Protein 2P8J (pdb70)

B-factor: mean 49.76, std 8.23, range [14.88, 88.19]

Organism: Clostridium acetobutylicum (strain ATCC 824 / DSM 792 / JCM 1419 / IAM 19013 / LMG 5710 / NBRC 13948 / NRRL B-527 / VKM B-1787 / 2291 / W) (NCBI:txid272562)

InterPro domains:
  IPR013216 Methyltransferase type 11 [PF08241] (27-124)
  IPR029063 S-adenosyl-L-methionine-dependent methyltransferase superfamily [G3DSA:3.40.50.150] (1-208)
  IPR029063 S-adenosyl-L-methionine-dependent methyltransferase superfamily [SSF53335] (24-172)
  IPR050447 Erg6/SMT methyltransferase [PTHR44068] (23-136)

CATH classification: 3.40.50.150

Secondary structure (DSSP, 8-state):
-PPPS-THHHHHHHHHHHSSS-SEEEEES--SSS-THHHHHHTT-EEEEEE--HHHHHHHHHHHHHHT----EEE--TTS--S-TT--EEEE-S-TT--HHHHHHHHHHHHHHSPTT-EEEEEEEETTSTTTT-SEEEETTEEEE-----EEEEEE-HHHHHHTT---EEEEEEEEEEEEETTEEEEEEEEEEEEEPPP----/----S-THHHHHHHHHHHSSS-SEEEEET--SSS-THHHHHHTT-EEEEEE--HHHHHHHHHHHHHHT----EEE--TTS--S-TT--EEEE-S-TT--HHHHHHHHHHHHHHSPTT-EEEEEEEETTSTTTT-SEEEETTEEEEEETTEEEEEEEE-HHHHHHTT---EEEEEEEEEEEEETTEEEEEEEEEEEEEPPP---

Sequence (406 aa):
KTIIRQPQLYRFLKYCNESNLDKTVLDCGAGGDDLPPLSIFVVEDGYKTYGIEISDLQLKKAENFSRRENNFKLNISKGDIRKLPFKDESSFVYSYGTIFHRKNDVKEAIDEIKRVLKPGGLACINFLTTKDERYNKGEKIGEGEFLQLEGEKVIHSYVSLEEADKYFKDKVLFKEDRVVERINDGLKIKQGYVDYIAEKFSKSILKTIIRQPQLYRFLKYCNESNLDKTVLDCGAGGDDLPPLSIFVVEDGYKTYGIEISDLQLKKAENNFSRENNNFKLNISKGDIRKLPFKDESSFVYSYGTIIFHRKNDVKEAIDEIKRVLKPGGLACINFLTTKDERYNKGEKIGEGEFLQLERGEKVVIHSYVSLEEADKYFKDDKVLFKEDRVVERINDGLKIKQGYVDYIAEKFSKSI

Foldseek 3Di:
DDDDDDCVVVVVLVVQVPAPDAAEEEEEAAFAQGGPLVVSVVVPHHAAYEHADPVRNVNRVVNQVVVPHDRHYDYDHLLDDPAAFQLAEYEYEPHLQLDVVSSLSNLVSVLRNHHAFHKYKYKAWACFFPCQPPADDDDVQWHQDPVVHTTIGGYYHPVRVVVSQVQAWPDKDWDWDWDDDPRDTGITTMIMTMGGHHDDDDD/DDDADDCVVVVVVVVQVVQPDAAEEEEEAAFAQRGPLVVSVVVPHHAAYEHQDPVRNVNRVVNCVVVVHDRHYDYDHLLDDPAAFQLAEYEYEPHLQLDPVSSLSNLVSVLRNHHQFHKYKYKAFACQFPCQPPADDDDVQWHFDQDPNDTTIGGHDHPVGVVVSQVQFWPDKDWDWDWDQDPNRTGITTMIMTMGGHHDDDD

Nearest PDB structures (foldseek):
  2p8j-assembly1_A  TM=1.005E+00  e=6.682E-42  Clostridium acetobutylicum
  2p8j-assembly1_B  TM=9.956E-01  e=5.481E-40  Clostridium acetobutylicum
  3mer-assembly2_B  TM=7.954E-01  e=2.642E-08  Synechocystis sp. PCC 6803
  6uak-assembly1_A-2  TM=7.050E-01  e=2.489E-08  Lachnospiraceae bacterium C6A11
  5wp5-assembly2_B  TM=6.088E-01  e=1.456E-08  Arabidopsis thaliana

Structure (mmCIF, N/CA/C/O backbone):
data_2P8J
#
_entry.id   2P8J
#
_cell.length_a   83.860
_cell.length_b   83.860
_cell.length_c   159.200
_cell.angle_alpha   90.000
_cell.angle_beta   90.000
_cell.angle_gamma   120.000
#
_symmetry.space_group_name_H-M   'P 31 2 1'
#
loop_
_entity.id
_entity.type
_entity.pdbx_description
1 polymer 'S-adenosylmethionine-dependent methyltransferase'
2 non-polymer 'SULFATE ION'
3 non-polymer DI(HYDROXYETHYL)ETHER
4 non-polymer GLYCEROL
5 non-polymer 'TRIETHYLENE GLYCOL'
6 water water
#
loop_
_atom_site.group_PDB
_atom_site.id
_atom_site.type_symbol
_atom_site.label_atom_id
_atom_site.label_alt_id
_atom_site.label_comp_id
_atom_site.label_asym_id
_atom_site.label_entity_id
_atom_site.label_seq_id
_atom_site.pdbx_PDB_ins_code
_atom_site.Cartn_x
_atom_site.Cartn_y
_atom_site.Cartn_z
_atom_site.occupancy
_atom_site.B_iso_or_equiv
_atom_site.auth_seq_id
_atom_site.auth_comp_id
_atom_site.auth_asym_id
_atom_site.auth_atom_id
_atom_site.pdbx_PDB_model_num
ATOM 1 N N . LYS A 1 3 ? 17.611 75.082 17.736 1.00 75.79 2 LYS A N 1
ATOM 2 C CA . LYS A 1 3 ? 17.149 73.922 16.912 1.00 75.21 2 LYS A CA 1
ATOM 3 C C . LYS A 1 3 ? 15.841 73.329 17.476 1.00 72.96 2 LYS A C 1
ATOM 4 O O . LYS A 1 3 ? 15.853 72.658 18.513 1.00 75.79 2 LYS A O 1
ATOM 7 N N . THR A 1 4 ? 14.720 73.590 16.799 1.00 67.91 3 THR A N 1
ATOM 8 C CA . THR A 1 4 ? 13.433 73.029 17.200 1.00 62.92 3 THR A CA 1
ATOM 9 C C . THR A 1 4 ? 13.413 71.588 16.734 1.00 59.75 3 THR A C 1
ATOM 10 O O . THR A 1 4 ? 13.813 71.278 15.613 1.00 60.60 3 THR A O 1
ATOM 14 N N . ILE A 1 5 ? 12.955 70.694 17.588 1.00 53.94 4 ILE A N 1
ATOM 15 C CA . ILE A 1 5 ? 12.935 69.283 17.220 1.00 50.18 4 ILE A CA 1
ATOM 16 C C . ILE A 1 5 ? 11.761 69.101 16.273 1.00 47.22 4 ILE A C 1
ATOM 17 O O . ILE A 1 5 ? 10.667 69.625 16.534 1.00 46.88 4 ILE A O 1
ATOM 22 N N . ILE A 1 6 ? 11.965 68.359 15.185 1.00 47.64 5 ILE A N 1
ATOM 23 C CA . ILE A 1 6 ? 10.864 68.044 14.253 1.00 47.84 5 ILE A CA 1
ATOM 24 C C . ILE A 1 6 ? 9.744 67.131 14.826 1.00 45.98 5 ILE A C 1
ATOM 25 O O . ILE A 1 6 ? 9.947 66.415 15.786 1.00 45.30 5 ILE A O 1
ATOM 30 N N . ARG A 1 7 ? 8.554 67.213 14.247 1.00 45.20 6 ARG A N 1
ATOM 31 C CA . ARG A 1 7 ? 7.382 66.504 14.751 1.00 50.65 6 ARG A CA 1
ATOM 32 C C . ARG A 1 7 ? 7.406 65.001 14.530 1.00 54.98 6 ARG A C 1
ATOM 33 O O . ARG A 1 7 ? 6.784 64.271 15.319 1.00 58.01 6 ARG A O 1
ATOM 41 N N . GLN A 1 8 ? 8.094 64.547 13.472 1.00 51.38 7 GLN A N 1
ATOM 42 C CA . GLN A 1 8 ? 8.023 63.135 13.024 1.00 53.42 7 GLN A CA 1
ATOM 43 C C . GLN A 1 8 ? 9.282 62.391 13.381 1.00 52.37 7 GLN A C 1
ATOM 44 O O . GLN A 1 8 ? 10.206 62.351 12.598 1.00 53.38 7 GLN A O 1
ATOM 50 N N . PRO A 1 9 ? 9.337 61.798 14.577 1.00 51.10 8 PRO A N 1
ATOM 51 C CA . PRO A 1 9 ? 10.596 61.186 14.993 1.00 51.00 8 PRO A CA 1
ATOM 52 C C . PRO A 1 9 ? 11.115 60.045 14.107 1.00 49.65 8 PRO A C 1
ATOM 53 O O . PRO A 1 9 ? 12.329 59.776 14.084 1.00 48.24 8 PRO A O 1
ATOM 57 N N . GLN A 1 10 ? 10.231 59.363 13.387 1.00 48.02 9 GLN A N 1
ATOM 58 C CA . GLN A 1 10 ? 10.668 58.308 12.479 1.00 46.90 9 GLN A CA 1
ATOM 59 C C . GLN A 1 10 ? 11.652 58.797 11.408 1.00 46.97 9 GLN A C 1
ATOM 60 O O . GLN A 1 10 ? 12.436 58.018 10.880 1.00 47.67 9 GLN A O 1
ATOM 66 N N . LEU A 1 11 ? 11.616 60.087 11.083 1.00 44.78 10 LEU A N 1
ATOM 67 C CA . LEU A 1 11 ? 12.545 60.635 10.095 1.00 43.89 10 LEU A CA 1
ATOM 68 C C . LEU A 1 11 ? 13.974 60.723 10.631 1.00 44.05 10 LEU A C 1
ATOM 69 O O . LEU A 1 11 ? 14.909 60.719 9.844 1.00 41.72 10 LEU A O 1
ATOM 74 N N . TYR A 1 12 ? 14.146 60.782 11.956 1.00 42.11 11 TYR A N 1
ATOM 75 C CA . TYR A 1 12 ? 15.482 60.616 12.552 1.00 43.44 11 TYR A CA 1
ATOM 76 C C . TYR A 1 12 ? 16.000 59.193 12.327 1.00 44.59 11 TYR A C 1
ATOM 77 O O . TYR A 1 12 ? 17.194 59.006 12.131 1.00 47.18 11 TYR A O 1
ATOM 86 N N . ARG A 1 13 ? 15.119 58.194 12.398 1.00 46.63 12 ARG A N 1
ATOM 87 C CA . ARG A 1 13 ? 15.500 56.819 12.066 1.00 45.76 12 ARG A CA 1
ATOM 88 C C . ARG A 1 13 ? 15.881 56.717 10.590 1.00 44.24 12 ARG A C 1
ATOM 89 O O . ARG A 1 13 ? 16.907 56.098 10.253 1.00 44.66 12 ARG A O 1
ATOM 97 N N . PHE A 1 14 ? 15.059 57.305 9.710 1.00 44.25 13 PHE A N 1
ATOM 98 C CA . PHE A 1 14 ? 15.370 57.316 8.283 1.00 44.28 13 PHE A CA 1
ATOM 99 C C . PHE A 1 14 ? 16.732 57.990 8.017 1.00 45.21 13 PHE A C 1
ATOM 100 O O . PHE A 1 14 ? 17.539 57.472 7.252 1.00 44.45 13 PHE A O 1
ATOM 108 N N . LEU A 1 15 ? 16.973 59.138 8.644 1.00 44.11 14 LEU A N 1
ATOM 109 C CA . LEU A 1 15 ? 18.229 59.842 8.477 1.00 43.44 14 LEU A CA 1
ATOM 110 C C . LEU A 1 15 ? 19.406 58.944 8.835 1.00 44.31 14 LEU A C 1
ATOM 111 O O . LEU A 1 15 ? 20.422 58.936 8.131 1.00 43.10 14 LEU A O 1
ATOM 116 N N . LYS A 1 16 ? 19.283 58.196 9.927 1.00 43.52 15 LYS A N 1
ATOM 117 C CA . LYS A 1 16 ? 20.364 57.288 10.320 1.00 44.62 15 LYS A CA 1
ATOM 118 C C . LYS A 1 16 ? 20.601 56.190 9.281 1.00 44.49 15 LYS A C 1
ATOM 119 O O . LYS A 1 16 ? 21.751 55.847 9.004 1.00 43.01 15 LYS A O 1
ATOM 125 N N . TYR A 1 17 ? 19.522 55.645 8.701 1.00 44.87 16 TYR A N 1
ATOM 126 C CA . TYR A 1 17 ? 19.642 54.689 7.590 1.00 44.91 16 TYR A CA 1
ATOM 127 C C . TYR A 1 17 ? 20.366 55.310 6.393 1.00 46.35 16 TYR A C 1
ATOM 128 O O . TYR A 1 17 ? 21.216 54.665 5.770 1.00 46.52 16 TYR A O 1
ATOM 137 N N . CYS A 1 18 ? 20.019 56.550 6.065 1.00 44.97 17 CYS A N 1
ATOM 138 C CA . CYS A 1 18 ? 20.644 57.262 4.939 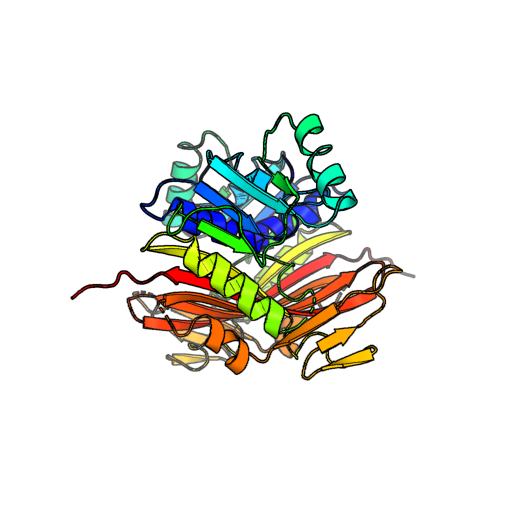1.00 45.15 17 CYS A CA 1
ATOM 139 C C . CYS A 1 18 ? 22.121 57.553 5.216 1.00 44.43 17 CYS A C 1
ATOM 140 O O . CYS A 1 18 ? 22.962 57.457 4.321 1.00 44.72 17 CYS A O 1
ATOM 143 N N . ASN A 1 19 ? 22.433 57.916 6.452 1.00 43.74 18 ASN A N 1
ATOM 144 C CA . ASN A 1 19 ? 23.816 58.112 6.852 1.00 44.97 18 ASN A CA 1
ATOM 145 C C . ASN A 1 19 ? 24.667 56.843 6.722 1.00 44.86 18 ASN A C 1
ATOM 146 O O . ASN A 1 19 ? 25.853 56.927 6.419 1.00 46.56 18 ASN A O 1
ATOM 151 N N . GLU A 1 20 ? 24.056 55.682 6.951 1.00 44.12 19 GLU A N 1
ATOM 152 C CA . GLU A 1 20 ? 24.753 54.398 6.881 1.00 46.06 19 GLU A CA 1
ATOM 153 C C . GLU A 1 20 ? 24.932 53.893 5.453 1.00 45.77 19 GLU A C 1
ATOM 154 O O . GLU A 1 20 ? 25.831 53.109 5.184 1.00 44.17 19 GLU A O 1
ATOM 160 N N . SER A 1 21 ? 24.094 54.362 4.533 1.00 45.68 20 SER A N 1
ATOM 161 C CA . SER A 1 21 ? 24.204 53.985 3.131 1.00 44.89 20 SER A CA 1
ATOM 162 C C . SER A 1 21 ? 25.495 54.501 2.518 1.00 46.46 20 SER A C 1
ATOM 163 O O . SER A 1 21 ? 26.036 55.518 2.938 1.00 47.08 20 SER A O 1
ATOM 166 N N . ASN A 1 22 ? 25.966 53.798 1.501 1.00 46.70 21 ASN A N 1
ATOM 167 C CA . ASN A 1 22 ? 27.145 54.217 0.773 1.00 47.32 21 ASN A CA 1
ATOM 168 C C . ASN A 1 22 ? 26.860 55.281 -0.275 1.00 46.44 21 ASN A C 1
ATOM 169 O O . ASN A 1 22 ? 27.794 55.884 -0.798 1.00 47.05 21 ASN A O 1
ATOM 174 N N . LEU A 1 23 ? 25.588 55.522 -0.582 1.00 45.58 22 LEU A N 1
ATOM 175 C CA . LEU A 1 23 ? 25.236 56.515 -1.602 1.00 45.19 22 LEU A CA 1
ATOM 176 C C . LEU A 1 23 ? 25.505 57.919 -1.095 1.00 45.04 22 LEU A C 1
ATOM 177 O O . LEU A 1 23 ? 25.504 58.159 0.106 1.00 44.64 22 LEU A O 1
ATOM 182 N N . ASP A 1 24 ? 25.747 58.849 -2.006 1.00 46.50 23 ASP A N 1
ATOM 183 C CA . ASP A 1 24 ? 25.961 60.231 -1.599 1.00 48.20 23 ASP A CA 1
ATOM 184 C C . ASP A 1 24 ? 24.673 60.846 -1.024 1.00 48.20 23 ASP A C 1
ATOM 185 O O . ASP A 1 24 ? 23.553 60.368 -1.255 1.00 47.54 23 ASP A O 1
ATOM 190 N N . LYS A 1 25 ? 24.869 61.911 -0.262 1.00 48.62 24 LYS A N 1
ATOM 191 C CA . LYS A 1 25 ? 23.838 62.444 0.612 1.00 48.30 24 LYS A CA 1
ATOM 192 C C . LYS A 1 25 ? 22.957 63.453 -0.123 1.00 46.65 24 LYS A C 1
ATOM 193 O O . LYS A 1 25 ? 23.083 64.663 0.062 1.00 47.14 24 LYS A O 1
ATOM 199 N N . THR A 1 26 ? 22.082 62.928 -0.978 1.00 46.42 25 THR A N 1
ATOM 200 C CA . THR A 1 26 ? 21.045 63.720 -1.637 1.00 46.83 25 THR A CA 1
ATOM 201 C C . THR A 1 26 ? 19.679 63.140 -1.284 1.00 46.46 25 THR A C 1
ATOM 202 O O . THR A 1 26 ? 19.456 61.924 -1.425 1.00 46.30 25 THR A O 1
ATOM 206 N N . VAL A 1 27 ? 18.777 64.008 -0.812 1.00 45.97 26 VAL A N 1
ATOM 207 C CA . VAL A 1 27 ? 17.454 63.586 -0.340 1.00 43.73 26 VAL A CA 1
ATOM 208 C C . VAL A 1 27 ? 16.316 64.456 -0.911 1.00 44.32 26 VAL A C 1
ATOM 209 O O . VAL A 1 27 ? 16.447 65.675 -1.031 1.00 43.10 26 VAL A O 1
ATOM 213 N N . LEU A 1 28 ? 15.220 63.799 -1.297 1.00 43.35 27 LEU A N 1
ATOM 214 C CA . LEU A 1 28 ? 14.000 64.469 -1.748 1.00 43.23 27 LEU A CA 1
ATOM 215 C C . LEU A 1 28 ? 12.870 64.230 -0.760 1.00 43.46 27 LEU A C 1
ATOM 216 O O . LEU A 1 28 ? 12.585 63.091 -0.399 1.00 42.51 27 LEU A O 1
ATOM 221 N N . ASP A 1 29 ? 12.229 65.319 -0.333 1.00 44.92 28 ASP A N 1
ATOM 222 C CA . ASP A 1 29 ? 11.019 65.273 0.482 1.00 44.57 28 ASP A CA 1
ATOM 223 C C . ASP A 1 29 ? 9.823 65.560 -0.427 1.00 43.51 28 ASP A C 1
ATOM 224 O O . ASP A 1 29 ? 9.665 66.680 -0.927 1.00 42.27 28 ASP A O 1
ATOM 229 N N . CYS A 1 30 ? 8.990 64.541 -0.633 1.00 43.74 29 CYS A N 1
ATOM 230 C CA . CYS A 1 30 ? 7.724 64.677 -1.374 1.00 45.16 29 CYS A CA 1
ATOM 231 C C . CYS A 1 30 ? 6.587 65.059 -0.431 1.00 45.03 29 CYS A C 1
ATOM 232 O O . CYS A 1 30 ? 6.013 64.198 0.249 1.00 47.35 29 CYS A O 1
ATOM 235 N N . GLY A 1 31 ? 6.284 66.353 -0.400 1.00 44.29 30 GLY A N 1
ATOM 236 C CA . GLY A 1 31 ? 5.308 66.955 0.501 1.00 44.96 30 GLY A CA 1
ATOM 237 C C . GLY A 1 31 ? 6.038 67.715 1.604 1.00 45.03 30 GLY A C 1
ATOM 238 O O . GLY A 1 31 ? 5.887 67.390 2.768 1.00 44.78 30 GLY A O 1
ATOM 239 N N . ALA A 1 32 ? 6.820 68.733 1.239 1.00 41.75 31 ALA A N 1
ATOM 240 C CA . ALA A 1 32 ? 7.901 69.222 2.115 1.00 41.48 31 ALA A CA 1
ATOM 241 C C . ALA A 1 32 ? 7.613 70.470 2.949 1.00 43.42 31 ALA A C 1
ATOM 242 O O . ALA A 1 32 ? 8.448 70.854 3.767 1.00 43.32 31 ALA A O 1
ATOM 244 N N . GLY A 1 33 ? 6.469 71.110 2.745 1.00 42.90 32 GLY A N 1
ATOM 245 C CA . GLY A 1 33 ? 6.230 72.434 3.326 1.00 44.02 32 GLY A CA 1
ATOM 246 C C . GLY A 1 33 ? 5.776 72.389 4.773 1.00 45.00 32 GLY A C 1
ATOM 247 O O . GLY A 1 33 ? 5.807 71.335 5.432 1.00 44.85 32 GLY A O 1
ATOM 248 N N . GLY A 1 34 ? 5.343 73.537 5.269 1.00 45.91 33 GLY A N 1
ATOM 249 C CA . GLY A 1 34 ? 4.872 73.649 6.642 1.00 47.04 33 GLY A CA 1
ATOM 250 C C . GLY A 1 34 ? 5.806 74.468 7.497 1.00 47.31 33 GLY A C 1
ATOM 251 O O . GLY A 1 34 ? 6.871 74.903 7.042 1.00 46.67 33 GLY A O 1
ATOM 252 N N . ASP A 1 35 ? 5.398 74.665 8.749 1.00 47.49 34 ASP A N 1
ATOM 253 C CA A ASP A 1 35 ? 6.095 75.534 9.707 0.50 47.74 34 ASP A CA 1
ATOM 254 C CA B ASP A 1 35 ? 6.135 75.556 9.642 0.50 48.07 34 ASP A CA 1
ATOM 255 C C . ASP A 1 35 ? 7.324 74.861 10.326 1.00 46.81 34 ASP A C 1
ATOM 256 O O . ASP A 1 35 ? 8.056 75.487 11.069 1.00 47.51 34 ASP A O 1
ATOM 265 N N . LEU A 1 36 ? 7.527 73.576 10.051 1.00 46.55 35 LEU A N 1
ATOM 266 C CA . LEU A 1 36 ? 8.627 72.801 10.656 1.00 47.09 35 LEU A CA 1
ATOM 267 C C . LEU A 1 36 ? 9.112 71.698 9.698 1.00 44.71 35 LEU A C 1
ATOM 268 O O . LEU A 1 36 ? 8.971 70.489 9.974 1.00 46.67 35 LEU A O 1
ATOM 273 N N . PRO A 1 37 ? 9.656 72.109 8.531 1.00 44.33 36 PRO A N 1
ATOM 274 C CA . PRO A 1 37 ? 10.045 71.175 7.473 1.00 42.25 36 PRO A CA 1
ATOM 275 C C . PRO A 1 37 ? 11.137 70.194 7.894 1.00 43.31 36 PRO A C 1
ATOM 276 O O . PRO A 1 37 ? 12.230 70.613 8.254 1.00 45.21 36 PRO A O 1
ATOM 280 N N . PRO A 1 38 ? 10.840 68.887 7.864 1.00 44.23 37 PRO A N 1
ATOM 281 C CA . PRO A 1 38 ? 11.852 67.925 8.305 1.00 44.80 37 PRO A CA 1
ATOM 282 C C . PRO A 1 38 ? 13.106 67.856 7.435 1.00 43.44 37 PRO A C 1
ATOM 283 O O . PRO A 1 38 ? 14.097 67.274 7.866 1.00 42.02 37 PRO A O 1
ATOM 287 N N . LEU A 1 39 ? 13.102 68.470 6.252 1.00 43.58 38 LEU A N 1
ATOM 288 C CA . LEU A 1 39 ? 14.347 68.584 5.493 1.00 42.09 38 LEU A CA 1
ATOM 289 C C . LEU A 1 39 ? 15.417 69.286 6.309 1.00 41.56 38 LEU A C 1
ATOM 290 O O . LEU A 1 39 ? 16.594 69.107 6.034 1.00 43.36 38 LEU A O 1
ATOM 295 N N . SER A 1 40 ? 15.012 70.079 7.297 1.00 43.12 39 SER A N 1
ATOM 296 C CA . SER A 1 40 ? 15.950 70.750 8.207 1.00 43.16 39 SER A CA 1
ATOM 297 C C . SER A 1 40 ? 16.971 69.781 8.852 1.00 43.91 39 SER A C 1
ATOM 298 O O . SER A 1 40 ? 18.175 70.090 8.930 1.00 44.00 39 SER A O 1
ATOM 301 N N . ILE A 1 41 ? 16.534 68.593 9.261 1.00 44.55 40 ILE A N 1
ATOM 302 C CA . ILE A 1 41 ? 17.483 67.661 9.891 1.00 43.37 40 ILE A CA 1
ATOM 303 C C . ILE A 1 41 ? 18.498 67.112 8.881 1.00 43.82 40 ILE A C 1
ATOM 304 O O . ILE A 1 41 ? 19.642 66.832 9.230 1.00 42.80 40 ILE A O 1
ATOM 309 N N . PHE A 1 42 ? 18.102 67.014 7.617 1.00 43.29 41 PHE A N 1
ATOM 310 C CA . PHE A 1 42 ? 19.015 66.544 6.588 1.00 43.14 41 PHE A CA 1
ATOM 311 C C . PHE A 1 42 ? 20.047 67.612 6.214 1.00 45.77 41 PHE A C 1
ATOM 312 O O . PHE A 1 42 ? 21.252 67.332 6.162 1.00 45.46 41 PHE A O 1
ATOM 320 N N . VAL A 1 43 ? 19.587 68.841 5.992 1.00 47.06 42 VAL A N 1
ATOM 321 C CA A VAL A 1 43 ? 20.467 69.979 5.719 0.50 47.49 42 VAL A CA 1
ATOM 322 C CA B VAL A 1 43 ? 20.500 69.927 5.665 0.50 47.14 42 VAL A CA 1
ATOM 323 C C . VAL A 1 43 ? 21.511 70.114 6.820 1.00 48.04 42 VAL A C 1
ATOM 324 O O . VAL A 1 43 ? 22.698 70.277 6.570 1.00 48.76 42 VAL A O 1
ATOM 331 N N . GLU A 1 44 ? 21.047 70.041 8.060 1.00 49.57 43 GLU A N 1
ATOM 332 C CA . GLU A 1 44 ? 21.916 70.132 9.230 1.00 53.08 43 GLU A CA 1
ATOM 333 C C . GLU A 1 44 ? 22.979 69.019 9.265 1.00 51.92 43 GLU A C 1
ATOM 334 O O . GLU A 1 44 ? 24.039 69.203 9.851 1.00 52.28 43 GLU A O 1
ATOM 340 N N . ASP A 1 45 ? 22.693 67.879 8.637 1.00 50.32 44 ASP A N 1
ATOM 341 C CA . ASP A 1 45 ? 23.588 66.722 8.640 1.00 50.76 44 ASP A CA 1
ATOM 342 C C . ASP A 1 45 ? 24.377 66.579 7.333 1.00 51.58 44 ASP A C 1
ATOM 343 O O . ASP A 1 45 ? 24.886 65.503 7.027 1.00 54.34 44 ASP A O 1
ATOM 348 N N . GLY A 1 46 ? 24.459 67.649 6.549 1.00 50.89 45 GLY A N 1
ATOM 349 C CA . GLY A 1 46 ? 25.314 67.676 5.356 1.00 50.15 45 GLY A CA 1
ATOM 350 C C . GLY A 1 46 ? 24.682 67.298 4.031 1.00 49.04 45 GLY A C 1
ATOM 351 O O . GLY A 1 46 ? 25.379 67.222 3.027 1.00 50.82 45 GLY A O 1
ATOM 352 N N . TYR A 1 47 ? 23.371 67.079 3.995 1.00 46.63 46 TYR A N 1
ATOM 353 C CA . TYR A 1 47 ? 22.735 66.618 2.766 1.00 46.30 46 TYR A CA 1
ATOM 354 C C . TYR A 1 47 ? 22.491 67.743 1.796 1.00 45.76 46 TYR A C 1
ATOM 355 O O . TYR A 1 47 ? 22.350 68.901 2.188 1.00 46.68 46 TYR A O 1
ATOM 364 N N . LYS A 1 48 ? 22.466 67.390 0.522 1.00 46.22 47 LYS A N 1
ATOM 365 C CA . LYS A 1 48 ? 21.865 68.232 -0.500 1.00 48.48 47 LYS A CA 1
ATOM 366 C C . LYS A 1 48 ? 20.382 67.860 -0.549 1.00 48.58 47 LYS A C 1
ATOM 367 O O . LYS A 1 48 ? 20.023 66.690 -0.717 1.00 49.39 47 LYS A O 1
ATOM 373 N N . THR A 1 49 ? 19.519 68.856 -0.387 1.00 47.71 48 THR A N 1
ATOM 374 C CA . THR A 1 49 ? 18.097 68.590 -0.211 1.00 46.29 48 THR A CA 1
ATOM 375 C C . THR A 1 49 ? 17.280 69.137 -1.364 1.00 45.51 48 THR A C 1
ATOM 376 O O . THR A 1 49 ? 17.674 70.113 -2.029 1.00 45.60 48 THR A O 1
ATOM 380 N N . TYR A 1 50 ? 16.164 68.458 -1.608 1.00 44.53 49 TYR A N 1
ATOM 381 C CA . TYR A 1 50 ? 15.152 68.867 -2.571 1.00 43.92 49 TYR A CA 1
ATOM 382 C C . TYR A 1 50 ? 13.804 68.616 -1.934 1.00 43.23 49 TYR A C 1
ATOM 383 O O . TYR A 1 50 ? 13.609 67.610 -1.251 1.00 44.10 49 TYR A O 1
ATOM 392 N N . GLY A 1 51 ? 12.866 69.512 -2.177 1.00 42.71 50 GLY A N 1
ATOM 393 C CA . GLY A 1 51 ? 11.508 69.305 -1.731 1.00 43.76 50 GLY A CA 1
ATOM 394 C C . GLY A 1 51 ? 10.503 69.689 -2.781 1.00 43.49 50 GLY A C 1
ATOM 395 O O . GLY A 1 51 ? 10.744 70.582 -3.607 1.00 43.37 50 GLY A O 1
ATOM 396 N N . ILE A 1 52 ? 9.361 69.019 -2.736 1.00 44.14 51 ILE A N 1
ATOM 397 C CA . ILE A 1 52 ? 8.232 69.361 -3.581 1.00 44.08 51 ILE A CA 1
ATOM 398 C C . ILE A 1 52 ? 7.060 69.646 -2.661 1.00 42.79 51 ILE A C 1
ATOM 399 O O . ILE A 1 52 ? 6.857 68.940 -1.699 1.00 43.43 51 ILE A O 1
ATOM 404 N N . GLU A 1 53 ? 6.330 70.724 -2.932 1.00 42.11 52 GLU A N 1
ATOM 405 C CA . GLU A 1 53 ? 5.178 71.099 -2.121 1.00 42.64 52 GLU A CA 1
ATOM 406 C C . GLU A 1 53 ? 4.134 71.746 -3.018 1.00 43.58 52 GLU A C 1
ATOM 407 O O . GLU A 1 53 ? 4.455 72.663 -3.776 1.00 40.92 52 GLU A O 1
ATOM 413 N N . ILE A 1 54 ? 2.896 71.265 -2.935 1.00 45.71 53 ILE A N 1
ATOM 414 C CA . ILE A 1 54 ? 1.792 71.762 -3.773 1.00 46.94 53 ILE A CA 1
ATOM 415 C C . ILE A 1 54 ? 1.172 73.060 -3.250 1.00 46.28 53 ILE A C 1
ATOM 416 O O . ILE A 1 54 ? 0.720 73.881 -4.034 1.00 44.26 53 ILE A O 1
ATOM 421 N N . SER A 1 55 ? 1.146 73.244 -1.935 1.00 45.15 54 SER A N 1
ATOM 422 C CA . SER A 1 55 ? 0.463 74.387 -1.332 1.00 45.67 54 SER A CA 1
ATOM 423 C C . SER A 1 55 ? 1.372 75.615 -1.247 1.00 44.75 54 SER A C 1
ATOM 424 O O . SER A 1 55 ? 2.472 75.549 -0.702 1.00 43.85 54 SER A O 1
ATOM 427 N N . ASP A 1 56 ? 0.902 76.729 -1.790 1.00 46.09 55 ASP A N 1
ATOM 428 C CA . ASP A 1 56 ? 1.580 78.017 -1.679 1.00 47.05 55 ASP A CA 1
ATOM 429 C C . ASP A 1 56 ? 1.739 78.427 -0.222 1.00 47.35 55 ASP A C 1
ATOM 430 O O . ASP A 1 56 ? 2.783 78.942 0.169 1.00 46.74 55 ASP A O 1
ATOM 435 N N . LEU A 1 57 ? 0.695 78.222 0.576 1.00 47.81 56 LEU A N 1
ATOM 436 C CA . LEU A 1 57 ? 0.764 78.559 1.995 1.00 49.31 56 LEU A CA 1
ATOM 437 C C . LEU A 1 57 ? 1.843 77.727 2.699 1.00 47.38 56 LEU A C 1
ATOM 438 O O . LEU A 1 57 ? 2.671 78.271 3.436 1.00 45.50 56 LEU A O 1
ATOM 443 N N . GLN A 1 58 ? 1.846 76.417 2.453 1.00 46.40 57 GLN A N 1
ATOM 444 C CA . GLN A 1 58 ? 2.837 75.531 3.065 1.00 46.18 57 GLN A CA 1
ATOM 445 C C . GLN A 1 58 ? 4.257 75.860 2.635 1.00 46.22 57 GLN A C 1
ATOM 446 O O . GLN A 1 58 ? 5.206 75.717 3.414 1.00 45.38 57 GLN A O 1
ATOM 452 N N . LEU A 1 59 ? 4.403 76.268 1.383 1.00 45.18 58 LEU A N 1
ATOM 453 C CA . LEU A 1 59 ? 5.704 76.661 0.864 1.00 47.45 58 LEU A CA 1
ATOM 454 C C . LEU A 1 59 ? 6.197 77.921 1.599 1.00 46.28 58 LEU A C 1
ATOM 455 O O . LEU A 1 59 ? 7.349 77.978 2.050 1.00 46.03 58 LEU A O 1
ATOM 460 N N . LYS A 1 60 ? 5.305 78.896 1.764 1.00 43.79 59 LYS A N 1
ATOM 461 C CA . LYS A 1 60 ? 5.630 80.144 2.480 1.00 44.99 59 LYS A CA 1
ATOM 462 C C . LYS A 1 60 ? 6.062 79.906 3.933 1.00 45.42 59 LYS A C 1
ATOM 463 O O . LYS A 1 60 ? 7.034 80.498 4.410 1.00 43.90 59 LYS A O 1
ATOM 465 N N . LYS A 1 61 ? 5.331 79.044 4.629 1.00 45.63 60 LYS A N 1
ATOM 466 C CA . LYS A 1 61 ? 5.666 78.676 5.997 1.00 46.55 60 LYS A CA 1
ATOM 467 C C . LYS A 1 61 ? 7.072 78.077 6.084 1.00 47.12 60 LYS A C 1
ATOM 468 O O . LYS A 1 61 ? 7.848 78.442 6.973 1.00 47.26 60 LYS A O 1
ATOM 474 N N . ALA A 1 62 ? 7.406 77.183 5.155 1.00 44.41 61 ALA A N 1
ATOM 475 C CA . ALA A 1 62 ? 8.718 76.542 5.165 1.00 46.05 61 ALA A CA 1
ATOM 476 C C . ALA A 1 62 ? 9.862 77.504 4.812 1.00 46.83 61 ALA A C 1
ATOM 477 O O . ALA A 1 62 ? 10.969 77.384 5.359 1.00 45.28 61 ALA A O 1
ATOM 479 N N . GLU A 1 63 ? 9.598 78.464 3.927 1.00 46.64 62 GLU A N 1
ATOM 480 C CA . GLU A 1 63 ? 10.608 79.441 3.553 1.00 49.05 62 GLU A CA 1
ATOM 481 C C . GLU A 1 63 ? 10.875 80.420 4.695 1.00 49.09 62 GLU A C 1
ATOM 482 O O . GLU A 1 63 ? 12.015 80.800 4.917 1.00 50.18 62 GLU A O 1
ATOM 488 N N . ASN A 1 64 ? 9.828 80.840 5.403 1.00 47.71 63 ASN A N 1
ATOM 489 C CA . ASN A 1 64 ? 10.004 81.657 6.599 1.00 48.48 63 ASN A CA 1
ATOM 490 C C . ASN A 1 64 ? 10.807 80.907 7.678 1.00 49.67 63 ASN A C 1
ATOM 491 O O . ASN A 1 64 ? 11.696 81.479 8.312 1.00 48.72 63 ASN A O 1
ATOM 496 N N . PHE A 1 65 ? 10.487 79.631 7.882 1.00 48.73 64 PHE A N 1
ATOM 497 C CA . PHE A 1 65 ? 11.256 78.791 8.804 1.00 48.70 64 PHE A CA 1
ATOM 498 C C . PHE A 1 65 ? 12.730 78.768 8.412 1.00 49.64 64 PHE A C 1
ATOM 499 O O . PHE A 1 65 ? 13.605 78.981 9.245 1.00 49.16 64 PHE A O 1
ATOM 507 N N . SER A 1 66 ? 12.979 78.499 7.135 1.00 49.77 65 SER A N 1
ATOM 508 C CA . SER A 1 66 ? 14.322 78.417 6.572 1.00 52.18 65 SER A CA 1
ATOM 509 C C . SER A 1 66 ? 15.174 79.674 6.779 1.00 54.22 65 SER A C 1
ATOM 510 O O . SER A 1 66 ? 16.340 79.593 7.199 1.00 53.32 65 SER A O 1
ATOM 513 N N . ARG A 1 67 ? 14.607 80.829 6.469 1.00 54.74 66 ARG A N 1
ATOM 514 C CA A ARG A 1 67 ? 15.342 82.083 6.616 0.50 55.51 66 ARG A CA 1
ATOM 515 C CA B ARG A 1 67 ? 15.355 82.070 6.618 0.50 57.15 66 ARG A CA 1
ATOM 516 C C . ARG A 1 67 ? 15.510 82.429 8.099 1.00 57.27 66 ARG A C 1
ATOM 517 O O . ARG A 1 67 ? 16.541 82.955 8.502 1.00 58.76 66 ARG A O 1
ATOM 532 N N . GLU A 1 68 ? 14.506 82.102 8.912 1.00 58.30 67 GLU A N 1
ATOM 533 C CA . GLU A 1 68 ? 14.619 82.254 10.366 1.00 60.18 67 GLU A CA 1
ATOM 534 C C . GLU A 1 68 ? 15.725 81.382 10.958 1.00 60.20 67 GLU A C 1
ATOM 535 O O . GLU A 1 68 ? 16.332 81.751 11.956 1.00 61.67 67 GLU A O 1
ATOM 541 N N . ASN A 1 69 ? 15.972 80.227 10.351 1.00 59.90 68 ASN A N 1
ATOM 542 C CA . ASN A 1 69 ? 16.979 79.289 10.846 1.00 59.90 68 ASN A CA 1
ATOM 543 C C . ASN A 1 69 ? 18.239 79.274 9.992 1.00 59.86 68 ASN A C 1
ATOM 544 O O . ASN A 1 69 ? 19.158 78.503 10.245 1.00 60.09 68 ASN A O 1
ATOM 549 N N . ASN A 1 70 ? 18.278 80.122 8.975 1.00 59.42 69 ASN A N 1
ATOM 550 C CA . ASN A 1 70 ? 19.517 80.407 8.280 1.00 60.93 69 ASN A CA 1
ATOM 551 C C . ASN A 1 70 ? 20.018 79.293 7.346 1.00 60.97 69 ASN A C 1
ATOM 552 O O . ASN A 1 70 ? 21.222 79.178 7.097 1.00 62.33 69 ASN A O 1
ATOM 557 N N . PHE A 1 71 ? 19.113 78.495 6.793 1.00 60.41 70 PHE A N 1
ATOM 558 C CA . PHE A 1 71 ? 19.510 77.581 5.703 1.00 59.64 70 PHE A CA 1
ATOM 559 C C . PHE A 1 71 ? 18.559 77.604 4.516 1.00 56.75 70 PHE A C 1
ATOM 560 O O . PHE A 1 71 ? 17.505 78.233 4.570 1.00 55.71 70 PHE A O 1
ATOM 568 N N . LYS A 1 72 ? 18.981 76.923 3.449 1.00 54.62 71 LYS A N 1
ATOM 569 C CA . LYS A 1 72 ? 18.213 76.779 2.225 1.00 54.40 71 LYS A CA 1
ATOM 570 C C . LYS A 1 72 ? 17.845 75.301 2.016 1.00 52.21 71 LYS A C 1
ATOM 571 O O . LYS A 1 72 ? 18.726 74.435 1.923 1.00 51.70 71 LYS A O 1
ATOM 574 N N . LEU A 1 73 ? 16.545 75.024 1.939 1.00 49.76 72 LEU A N 1
ATOM 575 C CA . LEU A 1 73 ? 16.040 73.651 1.831 1.00 48.34 72 LEU A CA 1
ATOM 576 C C . LEU A 1 73 ? 15.766 73.225 0.394 1.00 47.10 72 LEU A C 1
ATOM 577 O O . LEU A 1 73 ? 15.637 72.031 0.119 1.00 47.61 72 LEU A O 1
ATOM 582 N N . ASN A 1 74 ? 15.670 74.196 -0.519 1.00 47.01 73 ASN A N 1
ATOM 583 C CA . ASN A 1 74 ? 15.490 73.906 -1.940 1.00 45.21 73 ASN A CA 1
ATOM 584 C C . ASN A 1 74 ? 14.133 73.220 -2.194 1.00 44.11 73 ASN A C 1
ATOM 585 O O . ASN A 1 74 ? 14.042 72.201 -2.889 1.00 43.61 73 ASN A O 1
ATOM 590 N N . ILE A 1 75 ? 13.088 73.773 -1.581 1.00 42.94 74 ILE A N 1
ATOM 591 C CA . ILE A 1 75 ? 11.731 73.288 -1.754 1.00 42.95 74 ILE A CA 1
ATOM 592 C C . ILE A 1 75 ? 11.101 74.124 -2.845 1.00 44.01 74 ILE A C 1
ATOM 593 O O . ILE A 1 75 ? 11.187 75.350 -2.805 1.00 44.18 74 ILE A O 1
ATOM 598 N N . SER A 1 76 ? 10.481 73.463 -3.813 1.00 44.40 75 SER A N 1
ATOM 599 C CA . SER A 1 76 ? 9.795 74.164 -4.892 1.00 46.15 75 SER A CA 1
ATOM 600 C C . SER A 1 76 ? 8.358 73.676 -5.018 1.00 45.02 75 SER A C 1
ATOM 601 O O . SER A 1 76 ? 8.006 72.573 -4.556 1.00 42.65 75 SER A O 1
ATOM 604 N N . LYS A 1 77 ? 7.523 74.520 -5.610 1.00 44.14 76 LYS A N 1
ATOM 605 C CA . LYS A 1 77 ? 6.144 74.174 -5.894 1.00 47.09 76 LYS A CA 1
ATOM 606 C C . LYS A 1 77 ? 6.087 73.055 -6.928 1.00 46.41 76 LYS A C 1
ATOM 607 O O . LYS A 1 77 ? 6.769 73.092 -7.954 1.00 46.38 76 LYS A O 1
ATOM 613 N N . GLY A 1 78 ? 5.258 72.062 -6.651 1.00 47.21 77 GLY A N 1
ATOM 614 C CA . GLY A 1 78 ? 5.091 70.947 -7.561 1.00 47.47 77 GLY A CA 1
ATOM 615 C C . GLY A 1 78 ? 4.088 69.937 -7.060 1.00 47.82 77 GLY A C 1
ATOM 616 O O . GLY A 1 78 ? 3.548 70.051 -5.957 1.00 48.11 77 GLY A O 1
ATOM 617 N N . ASP A 1 79 ? 3.853 68.948 -7.905 1.00 48.93 78 ASP A N 1
ATOM 618 C CA . ASP A 1 79 ? 2.906 67.883 -7.662 1.00 48.72 78 ASP A CA 1
ATOM 619 C C . ASP A 1 79 ? 3.728 66.607 -7.567 1.00 47.61 78 ASP A C 1
ATOM 620 O O . ASP A 1 79 ? 4.420 66.250 -8.526 1.00 45.34 78 ASP A O 1
ATOM 625 N N . ILE A 1 80 ? 3.647 65.922 -6.426 1.00 47.29 79 ILE A N 1
ATOM 626 C CA . ILE A 1 80 ? 4.433 64.700 -6.197 1.00 47.99 79 ILE A CA 1
ATOM 627 C C . ILE A 1 80 ? 4.057 63.533 -7.129 1.00 47.97 79 ILE A C 1
ATOM 628 O O . ILE A 1 80 ? 4.785 62.538 -7.228 1.00 44.96 79 ILE A O 1
ATOM 633 N N . ARG A 1 81 ? 2.936 63.674 -7.831 1.00 46.71 80 ARG A N 1
ATOM 634 C CA . ARG A 1 81 ? 2.541 62.712 -8.845 1.00 48.20 80 ARG A CA 1
ATOM 635 C C . ARG A 1 81 ? 3.304 62.935 -10.140 1.00 47.93 80 ARG A C 1
ATOM 636 O O . ARG A 1 81 ? 3.289 62.083 -11.006 1.00 47.10 80 ARG A O 1
ATOM 644 N N . LYS A 1 82 ? 3.984 64.071 -10.257 1.00 47.15 81 LYS A N 1
ATOM 645 C CA . LYS A 1 82 ? 4.740 64.393 -11.450 1.00 46.86 81 LYS A CA 1
ATOM 646 C C . LYS A 1 82 ? 6.031 65.103 -11.068 1.00 45.81 81 LYS A C 1
ATOM 647 O O . LYS A 1 82 ? 6.137 66.334 -11.149 1.00 44.41 81 LYS A O 1
ATOM 650 N N . LEU A 1 83 ? 7.010 64.312 -10.646 1.00 44.71 82 LEU A N 1
ATOM 651 C CA . LEU A 1 83 ? 8.252 64.854 -10.119 1.00 45.94 82 LEU A CA 1
ATOM 652 C C . LEU A 1 83 ? 9.117 65.432 -11.228 1.00 47.68 82 LEU A C 1
ATOM 653 O O . LEU A 1 83 ? 9.351 64.779 -12.235 1.00 48.60 82 LEU A O 1
ATOM 658 N N . PRO A 1 84 ? 9.612 66.661 -11.041 1.00 48.01 83 PRO A N 1
ATOM 659 C CA . PRO A 1 84 ? 10.391 67.298 -12.100 1.00 50.22 83 PRO A CA 1
ATOM 660 C C . PRO A 1 84 ? 11.843 66.814 -12.223 1.00 51.99 83 PRO A C 1
ATOM 661 O O . PRO A 1 84 ? 12.644 67.479 -12.881 1.00 57.24 83 PRO A O 1
ATOM 665 N N . PHE A 1 85 ? 12.174 65.666 -11.645 1.00 49.61 84 PHE A N 1
ATOM 666 C CA . PHE A 1 85 ? 13.554 65.190 -11.587 1.00 48.69 84 PHE A CA 1
ATOM 667 C C . PHE A 1 85 ? 13.739 63.994 -12.503 1.00 48.25 84 PHE A C 1
ATOM 668 O O . PHE A 1 85 ? 12.773 63.320 -12.846 1.00 47.69 84 PHE A O 1
ATOM 676 N N . LYS A 1 86 ? 14.987 63.745 -12.893 1.00 48.57 85 LYS A N 1
ATOM 677 C CA . LYS A 1 86 ? 15.327 62.675 -13.839 1.00 48.88 85 LYS A CA 1
ATOM 678 C C . LYS A 1 86 ? 15.254 61.296 -13.181 1.00 46.99 85 LYS A C 1
ATOM 679 O O . LYS A 1 86 ? 15.246 61.185 -11.954 1.00 46.71 85 LYS A O 1
ATOM 685 N N . ASP A 1 87 ? 15.205 60.254 -14.003 1.00 45.36 86 ASP A N 1
ATOM 686 C CA . ASP A 1 87 ? 15.260 58.876 -13.510 1.00 45.98 86 ASP A CA 1
ATOM 687 C C . ASP A 1 87 ? 16.523 58.672 -12.677 1.00 46.57 86 ASP A C 1
ATOM 688 O O . ASP A 1 87 ? 17.593 59.166 -13.036 1.00 46.01 86 ASP A O 1
ATOM 693 N N . GLU A 1 88 ? 16.395 57.944 -11.571 1.00 46.77 87 GLU A N 1
ATOM 694 C CA . GLU A 1 88 ? 17.547 57.562 -10.759 1.00 47.36 87 GLU A CA 1
ATOM 695 C C . GLU A 1 88 ? 18.457 58.749 -10.463 1.00 47.00 87 GLU A C 1
ATOM 696 O O . GLU A 1 88 ? 19.675 58.669 -10.617 1.00 48.11 87 GLU A O 1
ATOM 702 N N . SER A 1 89 ? 17.845 59.852 -10.047 1.00 46.19 88 SER A N 1
ATOM 703 C CA . SER A 1 89 ? 18.572 61.066 -9.711 1.00 46.03 88 SER A CA 1
ATOM 704 C C . SER A 1 89 ? 18.802 61.214 -8.206 1.00 46.08 88 SER A C 1
ATOM 705 O O . SER A 1 89 ? 19.697 61.935 -7.799 1.00 47.05 88 SER A O 1
ATOM 716 N N . SER A 1 91 ? 19.440 59.686 -4.231 1.00 42.53 90 SER A N 1
ATOM 717 C CA . SER A 1 91 ? 19.865 58.598 -3.345 1.00 43.55 90 SER A CA 1
ATOM 718 C C . SER A 1 91 ? 18.747 58.194 -2.376 1.00 44.73 90 SER A C 1
ATOM 719 O O . SER A 1 91 ? 18.547 57.012 -2.091 1.00 42.87 90 SER A O 1
ATOM 722 N N . PHE A 1 92 ? 18.045 59.188 -1.844 1.00 45.34 91 PHE A N 1
ATOM 723 C CA . PHE A 1 92 ? 17.064 58.948 -0.796 1.00 44.91 91 PHE A CA 1
ATOM 724 C C . PHE A 1 92 ? 15.809 59.795 -1.026 1.00 45.09 91 PHE A C 1
ATOM 725 O O . PHE A 1 92 ? 15.890 60.959 -1.420 1.00 44.61 91 PHE A O 1
ATOM 733 N N . VAL A 1 93 ? 14.652 59.199 -0.786 1.00 45.27 92 VAL A N 1
ATOM 734 C CA . VAL A 1 93 ? 13.376 5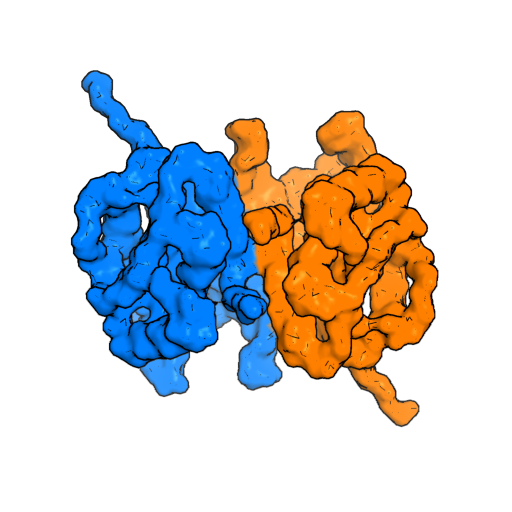9.896 -0.961 1.00 45.59 92 VAL A CA 1
ATOM 735 C C . VAL A 1 93 ? 12.434 59.530 0.178 1.00 45.07 92 VAL A C 1
ATOM 736 O O . VAL A 1 93 ? 12.344 58.361 0.553 1.00 45.06 92 VAL A O 1
ATOM 740 N N . TYR A 1 94 ? 11.732 60.520 0.727 1.00 44.66 93 TYR A N 1
ATOM 741 C CA . TYR A 1 94 ? 10.654 60.218 1.656 1.00 43.89 93 TYR A CA 1
ATOM 742 C C . TYR A 1 94 ? 9.356 60.984 1.360 1.00 43.04 93 TYR A C 1
ATOM 743 O O . TYR A 1 94 ? 9.353 62.084 0.775 1.00 41.57 93 TYR A O 1
ATOM 752 N N . SER A 1 95 ? 8.245 60.350 1.718 1.00 44.10 94 SER A N 1
ATOM 753 C CA . SER A 1 95 ? 6.936 61.004 1.742 1.00 44.52 94 SER A CA 1
ATOM 754 C C . SER A 1 95 ? 6.258 60.516 3.014 1.00 44.93 94 SER A C 1
ATOM 755 O O . SER A 1 95 ? 5.753 59.404 3.069 1.00 44.91 94 SER A O 1
ATOM 758 N N . TYR A 1 96 ? 6.240 61.385 4.019 1.00 43.89 95 TYR A N 1
ATOM 759 C CA . TYR A 1 96 ? 5.852 61.023 5.376 1.00 45.43 95 TYR A CA 1
ATOM 760 C C . TYR A 1 96 ? 4.715 61.953 5.816 1.00 46.48 95 TYR A C 1
ATOM 761 O O . TYR A 1 96 ? 4.815 63.161 5.679 1.00 46.94 95 TYR A O 1
ATOM 770 N N . GLY A 1 97 ? 3.613 61.384 6.306 1.00 47.31 96 GLY A N 1
ATOM 771 C CA . GLY A 1 97 ? 2.425 62.176 6.647 1.00 48.80 96 GLY A CA 1
ATOM 772 C C . GLY A 1 97 ? 1.727 62.840 5.468 1.00 46.87 96 GLY A C 1
ATOM 773 O O . GLY A 1 97 ? 0.998 63.822 5.638 1.00 49.09 96 GLY A O 1
ATOM 774 N N . THR A 1 98 ? 1.912 62.275 4.276 1.00 45.90 97 THR A N 1
ATOM 775 C CA . THR A 1 98 ? 1.549 62.930 3.020 1.00 47.81 97 THR A CA 1
ATOM 776 C C . THR A 1 98 ? 0.683 62.088 2.091 1.00 47.08 97 THR A C 1
ATOM 777 O O . THR A 1 98 ? -0.377 62.537 1.614 1.00 44.55 97 THR A O 1
ATOM 781 N N . ILE A 1 99 ? 1.180 60.899 1.774 1.00 46.59 98 ILE A N 1
ATOM 782 C CA . ILE A 1 99 ? 0.605 60.016 0.750 1.00 50.43 98 ILE A CA 1
ATOM 783 C C . ILE A 1 99 ? -0.871 59.702 0.963 1.00 49.14 98 ILE A C 1
ATOM 784 O O . ILE A 1 99 ? -1.657 59.625 0.018 1.00 50.50 98 ILE A O 1
ATOM 789 N N . PHE A 1 100 ? -1.247 59.532 2.214 1.00 49.63 99 PHE A N 1
ATOM 790 C CA . PHE A 1 100 ? -2.601 59.138 2.559 1.00 50.74 99 PHE A CA 1
ATOM 791 C C . PHE A 1 100 ? -3.626 60.286 2.500 1.00 51.45 99 PHE A C 1
ATOM 792 O O . PHE A 1 100 ? -4.773 60.106 2.925 1.00 51.86 99 PHE A O 1
ATOM 800 N N . HIS A 1 101 ? -3.218 61.446 1.981 1.00 49.89 100 HIS A N 1
ATOM 801 C CA . HIS A 1 101 ? -4.146 62.544 1.732 1.00 51.14 100 HIS A CA 1
ATOM 802 C C . HIS A 1 101 ? -4.673 62.511 0.306 1.00 51.00 100 HIS A C 1
ATOM 803 O O . HIS A 1 101 ? -5.206 63.490 -0.189 1.00 50.56 100 HIS A O 1
ATOM 818 N N . ARG A 1 103 ? -6.517 60.000 -2.988 1.00 46.25 102 ARG A N 1
ATOM 819 C CA . ARG A 1 103 ? -7.136 58.795 -3.518 1.00 48.62 102 ARG A CA 1
ATOM 820 C C . ARG A 1 103 ? -6.052 57.789 -3.904 1.00 47.95 102 ARG A C 1
ATOM 821 O O . ARG A 1 103 ? -4.939 58.168 -4.261 1.00 46.34 102 ARG A O 1
ATOM 826 N N . LYS A 1 104 ? -6.408 56.509 -3.873 1.00 48.72 103 LYS A N 1
ATOM 827 C CA . LYS A 1 104 ? -5.440 55.420 -4.029 1.00 50.12 103 LYS A CA 1
ATOM 828 C C . LYS A 1 104 ? -4.800 55.356 -5.417 1.00 49.67 103 LYS A C 1
ATOM 829 O O . LYS A 1 104 ? -3.667 54.899 -5.551 1.00 48.93 103 LYS A O 1
ATOM 835 N N . ASN A 1 105 ? -5.527 55.800 -6.435 1.00 49.96 104 ASN A N 1
ATOM 836 C CA . ASN A 1 105 ? -4.958 55.967 -7.763 1.00 51.92 104 ASN A CA 1
ATOM 837 C C . ASN A 1 105 ? -3.799 56.973 -7.745 1.00 51.54 104 ASN A C 1
ATOM 838 O O . ASN A 1 105 ? -2.741 56.721 -8.325 1.00 50.48 104 ASN A O 1
ATOM 841 N N . ASP A 1 106 ? -3.995 58.088 -7.040 1.00 49.93 105 ASP A N 1
ATOM 842 C CA . ASP A 1 106 ? -2.965 59.100 -6.882 1.00 48.15 105 ASP A CA 1
ATOM 843 C C . ASP A 1 106 ? -1.801 58.593 -6.024 1.00 48.14 105 ASP A C 1
ATOM 844 O O . ASP A 1 106 ? -0.642 58.898 -6.311 1.00 48.45 105 ASP A O 1
ATOM 849 N N . VAL A 1 107 ? -2.107 57.812 -4.987 1.00 45.85 106 VAL A N 1
ATOM 850 C CA . VAL A 1 107 ? -1.059 57.206 -4.163 1.00 45.85 106 VAL A CA 1
ATOM 851 C C . VAL A 1 107 ? -0.127 56.406 -5.051 1.00 47.20 106 VAL A C 1
ATOM 852 O O . VAL A 1 107 ? 1.085 56.540 -4.986 1.00 43.23 106 VAL A O 1
ATOM 856 N N . LYS A 1 108 ? -0.708 55.567 -5.897 1.00 49.08 107 LYS A N 1
ATOM 857 C CA . LYS A 1 108 ? 0.093 54.760 -6.803 1.00 50.71 107 LYS A CA 1
ATOM 858 C C . LYS A 1 108 ? 0.976 55.620 -7.708 1.00 48.00 107 LYS A C 1
ATOM 859 O O . LYS A 1 108 ? 2.146 55.311 -7.888 1.00 47.16 107 LYS A O 1
ATOM 865 N N . GLU A 1 109 ? 0.415 56.681 -8.290 1.00 48.19 108 GLU A N 1
ATOM 866 C CA . GLU A 1 109 ? 1.207 57.577 -9.148 1.00 48.64 108 GLU A CA 1
ATOM 867 C C . GLU A 1 109 ? 2.405 58.147 -8.370 1.00 47.50 108 GLU A C 1
ATOM 868 O O . GLU A 1 109 ? 3.539 58.155 -8.869 1.00 46.13 108 GLU A O 1
ATOM 874 N N . ALA A 1 110 ? 2.160 58.597 -7.142 1.00 44.23 109 ALA A N 1
ATOM 875 C CA . ALA A 1 110 ? 3.219 59.225 -6.367 1.00 45.33 109 ALA A CA 1
ATOM 876 C C . ALA A 1 110 ? 4.323 58.215 -6.050 1.00 46.12 109 ALA A C 1
ATOM 877 O O . ALA A 1 110 ? 5.514 58.529 -6.158 1.00 48.03 109 ALA A O 1
ATOM 879 N N . ILE A 1 111 ? 3.923 57.007 -5.658 1.00 46.11 110 ILE A N 1
ATOM 880 C CA . ILE A 1 111 ? 4.876 55.982 -5.271 1.00 46.06 110 ILE A CA 1
ATOM 881 C C . ILE A 1 111 ? 5.670 55.534 -6.486 1.00 46.11 110 ILE A C 1
ATOM 882 O O . ILE A 1 111 ? 6.883 55.326 -6.391 1.00 45.80 110 ILE A O 1
ATOM 887 N N . ASP A 1 112 ? 5.004 55.417 -7.633 1.00 45.80 111 ASP A N 1
ATOM 888 C CA . ASP A 1 112 ? 5.706 55.094 -8.870 1.00 46.65 111 ASP A CA 1
ATOM 889 C C . ASP A 1 112 ? 6.774 56.163 -9.173 1.00 46.63 111 ASP A C 1
ATOM 890 O O . ASP A 1 112 ? 7.883 55.844 -9.593 1.00 46.63 111 ASP A O 1
ATOM 895 N N . GLU A 1 113 ? 6.442 57.427 -8.934 1.00 45.84 112 GLU A N 1
ATOM 896 C CA . GLU A 1 113 ? 7.400 58.525 -9.135 1.00 45.19 112 GLU A CA 1
ATOM 897 C C . GLU A 1 113 ? 8.601 58.456 -8.191 1.00 45.10 112 GLU A C 1
ATOM 898 O O . GLU A 1 113 ? 9.742 58.668 -8.608 1.00 43.74 112 GLU A O 1
ATOM 904 N N . ILE A 1 114 ? 8.340 58.160 -6.920 1.00 43.65 113 ILE A N 1
ATOM 905 C CA . ILE A 1 114 ? 9.412 57.939 -5.957 1.00 44.44 113 ILE A CA 1
ATOM 906 C C . ILE A 1 114 ? 10.360 56.834 -6.453 1.00 44.27 113 ILE A C 1
ATOM 907 O O . ILE A 1 114 ? 11.577 57.016 -6.496 1.00 44.41 113 ILE A O 1
ATOM 912 N N . LYS A 1 115 ? 9.789 55.702 -6.829 1.00 43.95 114 LYS A N 1
ATOM 913 C CA . LYS A 1 115 ? 10.561 54.579 -7.357 1.00 45.12 114 LYS A CA 1
ATOM 914 C C . LYS A 1 115 ? 11.372 54.981 -8.592 1.00 45.81 114 LYS A C 1
ATOM 915 O O . LYS A 1 115 ? 12.553 54.635 -8.691 1.00 45.71 114 LYS A O 1
ATOM 921 N N . ARG A 1 116 ? 10.745 55.731 -9.501 1.00 44.05 115 ARG A N 1
ATOM 922 C CA . ARG A 1 116 ? 11.418 56.220 -10.713 1.00 45.20 115 ARG A CA 1
ATOM 923 C C . ARG A 1 116 ? 12.653 57.067 -10.399 1.00 44.88 115 ARG A C 1
ATOM 924 O O . ARG A 1 116 ? 13.717 56.819 -10.955 1.00 44.86 115 ARG A O 1
ATOM 932 N N . VAL A 1 117 ? 12.519 58.063 -9.522 1.00 44.62 116 VAL A N 1
ATOM 933 C CA . VAL A 1 117 ? 13.625 59.003 -9.303 1.00 44.58 116 VAL A CA 1
ATOM 934 C C . VAL A 1 117 ? 14.721 58.425 -8.409 1.00 44.43 116 VAL A C 1
ATOM 935 O O . VAL A 1 117 ? 15.834 58.941 -8.369 1.00 43.90 116 VAL A O 1
ATOM 939 N N . LEU A 1 118 ? 14.400 57.340 -7.717 1.00 45.16 117 LEU A N 1
ATOM 940 C CA . LEU A 1 118 ? 15.314 56.710 -6.770 1.00 48.57 117 LEU A CA 1
ATOM 941 C C . LEU A 1 118 ? 16.416 55.971 -7.529 1.00 48.14 117 LEU A C 1
ATOM 942 O O . LEU A 1 118 ? 16.138 55.282 -8.512 1.00 47.91 117 LEU A O 1
ATOM 947 N N . LYS A 1 119 ? 17.662 56.152 -7.094 1.00 48.36 118 LYS A N 1
ATOM 948 C CA . LYS A 1 119 ? 18.792 55.365 -7.598 1.00 47.38 118 LYS A CA 1
ATOM 949 C C . LYS A 1 119 ? 18.688 53.892 -7.167 1.00 45.40 118 LYS A C 1
ATOM 950 O O . LYS A 1 119 ? 18.131 53.592 -6.113 1.00 44.39 118 LYS A O 1
ATOM 956 N N . PRO A 1 120 ? 19.269 52.969 -7.963 1.00 44.58 119 PRO A N 1
ATOM 957 C CA . PRO A 1 120 ? 19.451 51.610 -7.468 1.00 44.02 119 PRO A CA 1
ATOM 958 C C . PRO A 1 120 ? 20.219 51.644 -6.150 1.00 44.18 119 PRO A C 1
ATOM 959 O O . PRO A 1 120 ? 21.184 52.398 -6.018 1.00 41.78 119 PRO A O 1
ATOM 963 N N . GLY A 1 121 ? 19.768 50.862 -5.171 1.00 44.12 120 GLY A N 1
ATOM 964 C CA . GLY A 1 121 ? 20.387 50.861 -3.859 1.00 45.58 120 GLY A CA 1
ATOM 965 C C . GLY A 1 121 ? 19.895 51.981 -2.961 1.00 45.97 120 GLY A C 1
ATOM 966 O O . GLY A 1 121 ? 20.251 52.032 -1.780 1.00 47.89 120 GLY A O 1
ATOM 967 N N . GLY A 1 122 ? 19.074 52.878 -3.510 1.00 46.66 121 GLY A N 1
ATOM 968 C CA . GLY A 1 122 ? 18.558 54.017 -2.745 1.00 45.90 121 GLY A CA 1
ATOM 969 C C . GLY A 1 122 ? 17.451 53.608 -1.809 1.00 46.59 121 GLY A C 1
ATOM 970 O O . GLY A 1 122 ? 16.893 52.515 -1.929 1.00 46.76 121 GLY A O 1
ATOM 971 N N . LEU A 1 123 ? 17.139 54.489 -0.859 1.00 46.76 122 LEU A N 1
ATOM 972 C CA . LEU A 1 123 ? 16.158 54.199 0.167 1.00 45.39 122 LEU A CA 1
ATOM 973 C C . LEU A 1 123 ? 14.937 55.094 0.030 1.00 45.10 122 LEU A C 1
ATOM 974 O O . LEU A 1 123 ? 15.050 56.284 -0.248 1.00 45.80 122 LEU A O 1
ATOM 979 N N . ALA A 1 124 ? 13.773 54.491 0.230 1.00 45.75 123 ALA A N 1
ATOM 980 C CA . ALA A 1 124 ? 12.520 55.218 0.345 1.00 44.36 123 ALA A CA 1
ATOM 981 C C . ALA A 1 124 ? 11.932 55.040 1.753 1.00 45.07 123 ALA A C 1
ATOM 982 O O . ALA A 1 124 ? 11.988 53.957 2.335 1.00 45.06 123 ALA A O 1
ATOM 984 N N . CYS A 1 125 ? 11.397 56.122 2.296 1.00 44.40 124 CYS A N 1
ATOM 985 C CA . CYS A 1 125 ? 10.602 56.074 3.525 1.00 43.84 124 CYS A CA 1
ATOM 986 C C . CYS A 1 125 ? 9.222 56.658 3.239 1.00 44.62 124 CYS A C 1
ATOM 987 O O . CYS A 1 125 ? 9.101 57.810 2.791 1.00 43.08 124 CYS A O 1
ATOM 990 N N . ILE A 1 126 ? 8.194 55.843 3.448 1.00 44.62 125 ILE A N 1
ATOM 991 C CA . ILE A 1 126 ? 6.820 56.203 3.166 1.00 45.09 125 ILE A CA 1
ATOM 992 C C . ILE A 1 126 ? 5.969 55.641 4.279 1.00 47.22 125 ILE A C 1
ATOM 993 O O . ILE A 1 126 ? 6.217 54.514 4.744 1.00 46.91 125 ILE A O 1
ATOM 998 N N . ASN A 1 127 ? 5.006 56.430 4.756 1.00 46.04 126 ASN A N 1
ATOM 999 C CA . ASN A 1 127 ? 4.008 55.876 5.666 1.00 47.63 126 ASN A CA 1
ATOM 1000 C C . ASN A 1 127 ? 2.558 56.102 5.227 1.00 46.23 126 ASN A C 1
ATOM 1001 O O . ASN A 1 127 ? 2.270 56.937 4.354 1.00 44.53 126 ASN A O 1
ATOM 1006 N N . PHE A 1 128 ? 1.675 55.343 5.877 1.00 45.10 127 PHE A N 1
ATOM 1007 C CA . PHE A 1 128 ? 0.289 55.178 5.496 1.00 44.46 127 PHE A CA 1
ATOM 1008 C C . PHE A 1 128 ? -0.592 55.170 6.733 1.00 45.69 127 PHE A C 1
ATOM 1009 O O . PHE A 1 128 ? -0.160 54.714 7.787 1.00 44.37 127 PHE A O 1
ATOM 1017 N N . LEU A 1 129 ? -1.825 55.660 6.596 1.00 43.96 128 LEU A N 1
ATOM 1018 C CA . LEU A 1 129 ? -2.905 55.392 7.550 1.00 43.93 128 LEU A CA 1
ATOM 1019 C C . LEU A 1 129 ? -3.401 53.970 7.357 1.00 42.58 128 LEU A C 1
ATOM 1020 O O . LEU A 1 129 ? -3.600 53.515 6.223 1.00 43.68 128 LEU A O 1
ATOM 1025 N N . THR A 1 130 ? -3.651 53.282 8.464 1.00 42.65 129 THR A N 1
ATOM 1026 C CA . THR A 1 130 ? -4.126 51.914 8.430 1.00 41.09 129 THR A CA 1
ATOM 1027 C C . THR A 1 130 ? -5.582 51.835 8.852 1.00 43.52 129 THR A C 1
ATOM 1028 O O . THR A 1 130 ? -6.160 52.803 9.381 1.00 40.98 129 THR A O 1
ATOM 1032 N N . THR A 1 131 ? -6.150 50.649 8.654 1.00 42.45 130 THR A N 1
ATOM 1033 C CA . THR A 1 131 ? -7.507 50.340 9.090 1.00 44.03 130 THR A CA 1
ATOM 1034 C C . THR A 1 131 ? -7.684 50.350 10.611 1.00 45.40 130 THR A C 1
ATOM 1035 O O . THR A 1 131 ? -8.809 50.235 11.089 1.00 47.03 130 THR A O 1
ATOM 1039 N N . LYS A 1 132 ? -6.594 50.483 11.370 1.00 43.82 131 LYS A N 1
ATOM 1040 C CA . LYS A 1 132 ? -6.692 50.576 12.823 1.00 44.19 131 LYS A CA 1
ATOM 1041 C C . LYS A 1 132 ? -6.934 52.012 13.290 1.00 43.67 131 LYS A C 1
ATOM 1042 O O . LYS A 1 132 ? -7.248 52.246 14.462 1.00 43.86 131 LYS A O 1
ATOM 1048 N N . ASP A 1 133 ? -6.809 52.968 12.376 1.00 42.55 132 ASP A N 1
ATOM 1049 C CA . ASP A 1 133 ? -7.099 54.363 12.697 1.00 43.38 132 ASP A CA 1
ATOM 1050 C C . ASP A 1 133 ? -8.580 54.549 13.023 1.00 45.03 132 ASP A C 1
ATOM 1051 O O . ASP A 1 133 ? -9.460 54.012 12.347 1.00 45.30 132 ASP A O 1
ATOM 1056 N N . GLU A 1 134 ? -8.847 55.332 14.058 1.00 45.61 133 GLU A N 1
ATOM 1057 C CA . GLU A 1 134 ? -10.209 55.640 14.505 1.00 48.19 133 GLU A CA 1
ATOM 1058 C C . GLU A 1 134 ? -11.116 56.224 13.419 1.00 45.24 133 GLU A C 1
ATOM 1059 O O . GLU A 1 134 ? -12.342 56.092 13.490 1.00 42.83 133 GLU A O 1
ATOM 1065 N N . ARG A 1 135 ? -10.513 56.921 12.460 1.00 46.03 134 ARG A N 1
ATOM 1066 C CA . ARG A 1 135 ? -11.254 57.601 11.397 1.00 48.39 134 ARG A CA 1
ATOM 1067 C C . ARG A 1 135 ? -11.540 56.673 10.202 1.00 45.72 134 ARG A C 1
ATOM 1068 O O . ARG A 1 135 ? -12.256 57.059 9.279 1.00 45.23 134 ARG A O 1
ATOM 1076 N N . TYR A 1 136 ? -10.976 55.464 10.198 1.00 43.78 135 TYR A N 1
ATOM 1077 C CA . TYR A 1 136 ? -11.298 54.493 9.160 1.00 44.47 135 TYR A CA 1
ATOM 1078 C C . TYR A 1 136 ? -12.812 54.259 9.157 1.00 44.22 135 TYR A C 1
ATOM 1079 O O . TYR A 1 136 ? -13.427 54.098 10.210 1.00 43.77 135 TYR A O 1
ATOM 1088 N N . ASN A 1 137 ? -13.429 54.308 7.979 1.00 46.19 136 ASN A N 1
ATOM 1089 C CA . ASN A 1 137 ? -14.884 54.135 7.864 1.00 46.13 136 ASN A CA 1
ATOM 1090 C C . ASN A 1 137 ? -15.740 55.299 8.356 1.00 46.92 136 ASN A C 1
ATOM 1091 O O . ASN A 1 137 ? -16.956 55.175 8.411 1.00 49.31 136 ASN A O 1
ATOM 1096 N N . LYS A 1 138 ? -15.131 56.435 8.673 1.00 47.33 137 LYS A N 1
ATOM 1097 C CA . LYS A 1 138 ? -15.899 57.624 9.023 1.00 47.45 137 LYS A CA 1
ATOM 1098 C C . LYS A 1 138 ? -15.987 58.568 7.830 1.00 48.15 137 LYS A C 1
ATOM 1099 O O . LYS A 1 138 ? -15.140 58.537 6.924 1.00 49.10 137 LYS A O 1
ATOM 1104 N N . GLY A 1 139 ? -17.007 59.420 7.843 1.00 47.06 138 GLY A N 1
ATOM 1105 C CA . GLY A 1 139 ? -17.213 60.368 6.768 1.00 47.64 138 GLY A CA 1
ATOM 1106 C C . GLY A 1 139 ? -17.797 59.695 5.542 1.00 47.39 138 GLY A C 1
ATOM 1107 O O . GLY A 1 139 ? -18.359 58.597 5.620 1.00 47.79 138 GLY A O 1
ATOM 1108 N N . GLU A 1 140 ? -17.646 60.360 4.405 1.00 45.97 139 GLU A N 1
ATOM 1109 C CA . GLU A 1 140 ? -18.257 59.926 3.164 1.00 44.40 139 GLU A CA 1
ATOM 1110 C C . GLU A 1 140 ? -17.326 58.979 2.411 1.00 44.30 139 GLU A C 1
ATOM 1111 O O . GLU A 1 140 ? -16.254 59.379 1.981 1.00 42.74 139 GLU A O 1
ATOM 1117 N N . LYS A 1 141 ? -17.734 57.723 2.248 1.00 44.81 140 LYS A N 1
ATOM 1118 C CA . LYS A 1 141 ? -16.917 56.753 1.511 1.00 46.71 140 LYS A CA 1
ATOM 1119 C C . LYS A 1 141 ? -16.993 57.026 0.006 1.00 45.46 140 LYS A C 1
ATOM 1120 O O . LYS A 1 141 ? -18.078 57.041 -0.556 1.00 44.28 140 LYS A O 1
ATOM 1126 N N . ILE A 1 142 ? -15.842 57.238 -0.629 1.00 44.80 141 ILE A N 1
ATOM 1127 C CA . ILE A 1 142 ? -15.766 57.535 -2.061 1.00 45.93 141 ILE A CA 1
ATOM 1128 C C . ILE A 1 142 ? -15.024 56.459 -2.875 1.00 45.30 141 ILE A C 1
ATOM 1129 O O . ILE A 1 142 ? -14.895 56.560 -4.102 1.00 46.10 141 ILE A O 1
ATOM 1134 N N . GLY A 1 143 ? -14.567 55.419 -2.193 1.00 45.19 142 GLY A N 1
ATOM 1135 C CA . GLY A 1 143 ? -13.835 54.328 -2.814 1.00 44.79 142 GLY A CA 1
ATOM 1136 C C . GLY A 1 143 ? -13.484 53.343 -1.727 1.00 45.74 142 GLY A C 1
ATOM 1137 O O . GLY A 1 143 ? -13.649 53.649 -0.548 1.00 46.77 142 GLY A O 1
ATOM 1138 N N . GLU A 1 144 ? -13.000 52.163 -2.095 1.00 46.28 143 GLU A N 1
ATOM 1139 C CA . GLU A 1 144 ? -12.568 51.204 -1.084 1.00 47.49 143 GLU A CA 1
ATOM 1140 C C . GLU A 1 144 ? -11.402 51.822 -0.320 1.00 45.54 143 GLU A C 1
ATOM 1141 O O . GLU A 1 144 ? -10.389 52.174 -0.923 1.00 44.38 143 GLU A O 1
ATOM 1144 N N . GLY A 1 145 ? -11.571 51.972 0.992 1.00 43.95 144 GLY A N 1
ATOM 1145 C CA . GLY A 1 145 ? -10.606 52.658 1.838 1.00 43.33 144 GLY A CA 1
ATOM 1146 C C . GLY A 1 145 ? -10.340 54.133 1.543 1.00 42.87 144 GLY A C 1
ATOM 1147 O O . GLY A 1 145 ? -9.274 54.640 1.881 1.00 42.12 144 GLY A O 1
ATOM 1148 N N . GLU A 1 146 ? -11.310 54.824 0.944 1.00 42.94 145 GLU A N 1
ATOM 1149 C CA . GLU A 1 146 ? -11.164 56.236 0.592 1.00 42.16 145 GLU A CA 1
ATOM 1150 C C . GLU A 1 146 ? -12.346 57.006 1.138 1.00 41.87 145 GLU A C 1
ATOM 1151 O O . GLU A 1 146 ? -13.498 56.678 0.843 1.00 41.14 145 GLU A O 1
ATOM 1157 N N . PHE A 1 147 ? -12.058 58.050 1.904 1.00 40.26 146 PHE A N 1
ATOM 1158 C CA . PHE A 1 147 ? -13.093 58.782 2.614 1.00 41.98 146 PHE A CA 1
ATOM 1159 C C . PHE A 1 147 ? -12.894 60.290 2.499 1.00 42.96 146 PHE A C 1
ATOM 1160 O O . PHE A 1 147 ? -11.762 60.784 2.475 1.00 45.35 146 PHE A O 1
ATOM 1168 N N . LEU A 1 148 ? -14.011 61.000 2.442 1.00 43.63 147 LEU A N 1
ATOM 1169 C CA . LEU A 1 148 ? -14.031 62.454 2.472 1.00 46.39 147 LEU A CA 1
ATOM 1170 C C . LEU A 1 148 ? -14.407 62.819 3.900 1.00 46.54 147 LEU A C 1
ATOM 1171 O O . LEU A 1 148 ? -15.505 62.520 4.353 1.00 46.02 147 LEU A O 1
ATOM 1176 N N . GLN A 1 149 ? -13.459 63.399 4.624 1.00 48.51 148 GLN A N 1
ATOM 1177 C CA . GLN A 1 149 ? -13.598 63.641 6.064 1.00 50.21 148 GLN A CA 1
ATOM 1178 C C . GLN A 1 149 ? -13.384 65.143 6.300 1.00 53.14 148 GLN A C 1
ATOM 1179 O O . GLN A 1 149 ? -13.153 65.873 5.331 1.00 56.41 148 GLN A O 1
ATOM 1185 N N . LEU A 1 150 ? -13.502 65.627 7.542 1.00 54.92 149 LEU A N 1
ATOM 1186 C CA . LEU A 1 150 ? -13.608 67.101 7.767 1.00 54.95 149 LEU A CA 1
ATOM 1187 C C . LEU A 1 150 ? -12.371 67.832 8.342 1.00 56.28 149 LEU A C 1
ATOM 1188 O O . LEU A 1 150 ? -12.446 69.034 8.657 1.00 61.90 149 LEU A O 1
ATOM 1193 N N . GLU A 1 151 ? -11.251 67.133 8.430 1.00 57.53 150 GLU A N 1
ATOM 1194 C CA . GLU A 1 151 ? -9.959 67.741 8.780 1.00 58.54 150 GLU A CA 1
ATOM 1195 C C . GLU A 1 151 ? -9.534 68.809 7.768 1.00 59.41 150 GLU A C 1
ATOM 1196 O O . GLU A 1 151 ? -9.944 69.972 7.856 1.00 62.53 150 GLU A O 1
ATOM 1198 N N . GLY A 1 153 ? -12.686 72.155 10.280 1.00 80.17 152 GLY A N 1
ATOM 1199 C CA . GLY A 1 153 ? -11.932 72.163 9.031 1.00 80.63 152 GLY A CA 1
ATOM 1200 C C . GLY A 1 153 ? -12.824 72.176 7.794 1.00 80.24 152 GLY A C 1
ATOM 1201 O O . GLY A 1 153 ? -13.733 73.012 7.683 1.00 80.38 152 GLY A O 1
ATOM 1202 N N . GLU A 1 154 ? -12.561 71.254 6.862 1.00 78.79 153 GLU A N 1
ATOM 1203 C CA . GLU A 1 154 ? -13.350 71.142 5.617 1.00 77.42 153 GLU A CA 1
ATOM 1204 C C . GLU A 1 154 ? -13.147 69.771 4.950 1.00 74.87 153 GLU A C 1
ATOM 1205 O O . GLU A 1 154 ? -12.330 68.984 5.405 1.00 75.48 153 GLU A O 1
ATOM 1207 N N . LYS A 1 155 ? -13.890 69.501 3.874 1.00 72.44 154 LYS A N 1
ATOM 1208 C CA . LYS A 1 155 ? -13.903 68.173 3.234 1.00 69.64 154 LYS A CA 1
ATOM 1209 C C . LYS A 1 155 ? -12.561 67.798 2.606 1.00 66.74 154 LYS A C 1
ATOM 1210 O O . LYS A 1 155 ? -12.176 68.350 1.578 1.00 67.43 154 LYS A O 1
ATOM 1212 N N . VAL A 1 156 ? -11.872 66.840 3.225 1.00 63.65 155 VAL A N 1
ATOM 1213 C CA . VAL A 1 156 ? -10.544 66.392 2.792 1.00 60.16 155 VAL A CA 1
ATOM 1214 C C . VAL A 1 156 ? -10.527 64.878 2.620 1.00 56.23 155 VAL A C 1
ATOM 1215 O O . VAL A 1 156 ? -11.270 64.163 3.298 1.00 55.16 155 VAL A O 1
ATOM 1219 N N . ILE A 1 157 ? -9.668 64.402 1.723 1.00 50.83 156 ILE A N 1
ATOM 1220 C CA . ILE A 1 157 ? -9.594 62.990 1.389 1.00 49.54 156 ILE A CA 1
ATOM 1221 C C . ILE A 1 157 ? -8.578 62.303 2.279 1.00 48.55 156 ILE A C 1
ATOM 1222 O O . ILE A 1 157 ? -7.467 62.798 2.446 1.00 49.86 156 ILE A O 1
ATOM 1227 N N . HIS A 1 158 ? -8.977 61.168 2.852 1.00 47.69 157 HIS A N 1
ATOM 1228 C CA . HIS A 1 158 ? -8.064 60.240 3.513 1.00 46.13 157 HIS A CA 1
ATOM 1229 C C . HIS A 1 158 ? -8.205 58.833 2.915 1.00 46.02 157 HIS A C 1
ATOM 1230 O O . HIS A 1 158 ? -9.332 58.324 2.727 1.00 42.72 157 HIS A O 1
ATOM 1237 N N . SER A 1 159 ? -7.063 58.233 2.587 1.00 42.92 158 SER A N 1
ATOM 1238 C CA . SER A 1 159 ? -7.014 56.842 2.169 1.00 43.74 158 SER A CA 1
ATOM 1239 C C . SER A 1 159 ? -6.353 56.005 3.265 1.00 42.44 158 SER A C 1
ATOM 1240 O O . SER A 1 159 ? -5.413 56.455 3.940 1.00 42.20 158 SER A O 1
ATOM 1243 N N . TYR A 1 160 ? -6.920 54.820 3.473 1.00 42.59 159 TYR A N 1
ATOM 1244 C CA . TYR A 1 160 ? -6.539 53.886 4.526 1.00 41.48 159 TYR A CA 1
ATOM 1245 C C . TYR A 1 160 ? -6.185 52.543 3.905 1.00 43.15 159 TYR A C 1
ATOM 1246 O O . TYR A 1 160 ? -6.840 52.097 2.941 1.00 43.08 159 TYR A O 1
ATOM 1255 N N . VAL A 1 161 ? -5.181 51.883 4.470 1.00 42.98 160 VAL A N 1
ATOM 1256 C CA . VAL A 1 161 ? -4.773 50.555 4.009 1.00 44.16 160 VAL A CA 1
ATOM 1257 C C . VAL A 1 161 ? -4.737 49.501 5.108 1.00 43.58 160 VAL A C 1
ATOM 1258 O O . VAL A 1 161 ? -4.502 49.813 6.268 1.00 43.08 160 VAL A O 1
ATOM 1262 N N . SER A 1 162 ? -4.960 48.249 4.722 1.00 43.70 161 SER A N 1
ATOM 1263 C CA . SER A 1 162 ? -4.568 47.107 5.560 1.00 44.95 161 SER A CA 1
ATOM 1264 C C . SER A 1 162 ? -3.063 46.907 5.390 1.00 43.94 161 SER A C 1
ATOM 1265 O O . SER A 1 162 ? -2.475 47.395 4.426 1.00 42.66 161 SER A O 1
ATOM 1268 N N . LEU A 1 163 ? -2.442 46.153 6.291 1.00 45.58 162 LEU A N 1
ATOM 1269 C CA . LEU A 1 163 ? -1.011 45.878 6.150 1.00 45.11 162 LEU A CA 1
ATOM 1270 C C . LEU A 1 163 ? -0.724 45.038 4.908 1.00 45.56 162 LEU A C 1
ATOM 1271 O O . LEU A 1 163 ? 0.261 45.265 4.222 1.00 44.64 162 LEU A O 1
ATOM 1276 N N . GLU A 1 164 ? -1.584 44.062 4.623 1.00 46.21 163 GLU A N 1
ATOM 1277 C CA . GLU A 1 164 ? -1.438 43.246 3.425 1.00 48.21 163 GLU A CA 1
ATOM 1278 C C . GLU A 1 164 ? -1.445 44.138 2.184 1.00 47.04 163 GLU A C 1
ATOM 1279 O O . GLU A 1 164 ? -0.665 43.942 1.249 1.00 45.94 163 GLU A O 1
ATOM 1285 N N . GLU A 1 165 ? -2.335 45.126 2.186 1.00 45.08 164 GLU A N 1
ATOM 1286 C CA . GLU A 1 165 ? -2.458 46.045 1.069 1.00 46.99 164 GLU A CA 1
ATOM 1287 C C . GLU A 1 165 ? -1.208 46.927 0.963 1.00 44.39 164 GLU A C 1
ATOM 1288 O O . GLU A 1 165 ? -0.656 47.093 -0.119 1.00 43.38 164 GLU A O 1
ATOM 1294 N N . ALA A 1 166 ? -0.755 47.458 2.092 1.00 44.30 165 ALA A N 1
ATOM 1295 C CA . ALA A 1 166 ? 0.437 48.315 2.107 1.00 46.14 165 ALA A CA 1
ATOM 1296 C C . ALA A 1 166 ? 1.676 47.583 1.596 1.00 45.02 165 ALA A C 1
ATOM 1297 O O . ALA A 1 166 ? 2.510 48.178 0.912 1.00 44.24 165 ALA A O 1
ATOM 1299 N N . ASP A 1 167 ? 1.796 46.305 1.938 1.00 46.39 166 ASP A N 1
ATOM 1300 C CA . ASP A 1 167 ? 2.961 45.507 1.548 1.00 46.97 166 ASP A CA 1
ATOM 1301 C C . ASP A 1 167 ? 3.125 45.455 0.025 1.00 47.11 166 ASP A C 1
ATOM 1302 O O . ASP A 1 167 ? 4.249 45.374 -0.494 1.00 46.49 166 ASP A O 1
ATOM 1307 N N . LYS A 1 168 ? 2.005 45.472 -0.691 1.00 47.47 167 LYS A N 1
ATOM 1308 C CA . LYS A 1 168 ? 2.025 45.337 -2.145 1.00 47.73 167 LYS A CA 1
ATOM 1309 C C . LYS A 1 168 ? 2.754 46.481 -2.853 1.00 46.53 167 LYS A C 1
ATOM 1310 O O . LYS A 1 168 ? 3.292 46.285 -3.941 1.00 46.95 167 LYS A O 1
ATOM 1316 N N . TYR A 1 169 ? 2.783 47.660 -2.234 1.00 46.89 168 TYR A N 1
ATOM 1317 C CA . TYR A 1 169 ? 3.561 48.782 -2.766 1.00 47.68 168 TYR A CA 1
ATOM 1318 C C . TYR A 1 169 ? 5.075 48.543 -2.782 1.00 47.14 168 TYR A C 1
ATOM 1319 O O . TYR A 1 169 ? 5.777 49.189 -3.544 1.00 46.51 168 TYR A O 1
ATOM 1328 N N . PHE A 1 170 ? 5.564 47.651 -1.926 1.00 46.67 169 PHE A N 1
ATOM 1329 C CA . PHE A 1 170 ? 7.009 47.403 -1.770 1.00 47.04 169 PHE A CA 1
ATOM 1330 C C . PHE A 1 170 ? 7.407 45.998 -2.183 1.00 49.01 169 PHE A C 1
ATOM 1331 O O . PHE A 1 170 ? 8.515 45.549 -1.882 1.00 48.90 169 PHE A O 1
ATOM 1339 N N . LYS A 1 171 ? 6.518 45.312 -2.899 1.00 50.43 170 LYS A N 1
ATOM 1340 C CA . LYS A 1 171 ? 6.711 43.886 -3.158 1.00 52.37 170 LYS A CA 1
ATOM 1341 C C . LYS A 1 171 ? 7.940 43.638 -4.038 1.00 51.74 170 LYS A C 1
ATOM 1342 O O . LYS A 1 171 ? 8.543 42.573 -3.955 1.00 53.81 170 LYS A O 1
ATOM 1348 N N . ASP A 1 172 ? 8.301 44.619 -4.869 1.00 51.43 171 ASP A N 1
ATOM 1349 C CA . ASP A 1 172 ? 9.518 44.555 -5.693 1.00 50.78 171 ASP A CA 1
ATOM 1350 C C . ASP A 1 172 ? 10.717 45.318 -5.089 1.00 49.70 171 ASP A C 1
ATOM 1351 O O . ASP A 1 172 ? 11.669 45.645 -5.800 1.00 48.04 171 ASP A O 1
ATOM 1361 N N . LYS A 1 174 ? 13.298 45.795 -1.332 1.00 47.44 173 LYS A N 1
ATOM 1362 C CA . LYS A 1 174 ? 13.703 45.147 -0.099 1.00 47.76 173 LYS A CA 1
ATOM 1363 C C . LYS A 1 174 ? 13.303 46.029 1.086 1.00 48.88 173 LYS A C 1
ATOM 1364 O O . LYS A 1 174 ? 13.880 47.097 1.300 1.00 47.49 173 LYS A O 1
ATOM 1368 N N . VAL A 1 175 ? 12.333 45.556 1.863 1.00 47.85 174 VAL A N 1
ATOM 1369 C CA . VAL A 1 175 ? 11.866 46.257 3.020 1.00 47.80 174 VAL A CA 1
ATOM 1370 C C . VAL A 1 175 ? 12.843 46.051 4.174 1.00 48.40 174 VAL A C 1
ATOM 1371 O O . VAL A 1 175 ? 12.937 44.965 4.719 1.00 48.91 174 VAL A O 1
ATOM 1375 N N . LEU A 1 176 ? 13.547 47.112 4.558 1.00 44.89 175 LEU A N 1
ATOM 1376 C CA . LEU A 1 176 ? 14.522 47.051 5.650 1.00 44.76 175 LEU A CA 1
ATOM 1377 C C . LEU A 1 176 ? 13.860 47.225 7.012 1.00 44.61 175 LEU A C 1
ATOM 1378 O O . LEU A 1 176 ? 14.320 46.675 8.016 1.00 45.47 175 LEU A O 1
ATOM 1383 N N . PHE A 1 177 ? 12.759 47.967 7.037 1.00 44.64 176 PHE A N 1
ATOM 1384 C CA . PHE A 1 177 ? 12.096 48.377 8.296 1.00 44.66 176 PHE A CA 1
ATOM 1385 C C . PHE A 1 177 ? 10.615 48.569 7.992 1.00 46.83 176 PHE A C 1
ATOM 1386 O O . PHE A 1 177 ? 10.263 49.245 7.014 1.00 46.38 176 PHE A O 1
ATOM 1394 N N . LYS A 1 178 ? 9.765 47.920 8.780 1.00 43.86 177 LYS A N 1
ATOM 1395 C CA . LYS A 1 178 ? 8.322 48.060 8.680 1.00 45.86 177 LYS A CA 1
ATOM 1396 C C . LYS A 1 178 ? 7.792 48.113 10.112 1.00 45.93 177 LYS A C 1
ATOM 1397 O O . LYS A 1 178 ? 8.105 47.226 10.926 1.00 47.04 177 LYS A O 1
ATOM 1403 N N . GLU A 1 179 ? 7.057 49.169 10.429 1.00 44.30 178 GLU A N 1
ATOM 1404 C CA . GLU A 1 179 ? 6.511 49.366 11.764 1.00 42.76 178 GLU A CA 1
ATOM 1405 C C . GLU A 1 179 ? 5.031 49.653 11.715 1.00 45.43 178 GLU A C 1
ATOM 1406 O O . GLU A 1 179 ? 4.618 50.677 11.161 1.00 43.56 178 GLU A O 1
ATOM 1412 N N . ASP A 1 180 ? 4.241 48.753 12.294 1.00 43.46 179 ASP A N 1
ATOM 1413 C CA . ASP A 1 180 ? 2.821 48.953 12.466 1.00 44.10 179 ASP A CA 1
ATOM 1414 C C . ASP A 1 180 ? 2.638 49.622 13.815 1.00 47.34 179 ASP A C 1
ATOM 1415 O O . ASP A 1 180 ? 3.123 49.107 14.815 1.00 45.65 179 ASP A O 1
ATOM 1420 N N . ARG A 1 181 ? 1.941 50.756 13.833 1.00 45.33 180 ARG A N 1
ATOM 1421 C CA . ARG A 1 181 ? 1.822 51.607 15.029 1.00 48.14 180 ARG A CA 1
ATOM 1422 C C . ARG A 1 181 ? 0.354 51.916 15.325 1.00 47.31 180 ARG A C 1
ATOM 1423 O O . ARG A 1 181 ? -0.432 52.237 14.411 1.00 44.02 180 ARG A O 1
ATOM 1431 N N . VAL A 1 182 ? -0.025 51.786 16.590 1.00 44.20 181 VAL A N 1
ATOM 1432 C CA . VAL A 1 182 ? -1.315 52.296 17.048 1.00 43.68 181 VAL A CA 1
ATOM 1433 C C . VAL A 1 182 ? -1.035 53.311 18.137 1.00 43.50 181 VAL A C 1
ATOM 1434 O O . VAL A 1 182 ? -0.488 52.976 19.192 1.00 43.70 181 VAL A O 1
ATOM 1438 N N . VAL A 1 183 ? -1.380 54.554 17.855 1.00 40.96 182 VAL A N 1
ATOM 1439 C CA . VAL A 1 183 ? -1.048 55.685 18.729 1.00 43.20 182 VAL A CA 1
ATOM 1440 C C . VAL A 1 183 ? -2.300 56.196 19.382 1.00 44.93 182 VAL A C 1
ATOM 1441 O O . VAL A 1 183 ? -3.295 56.480 18.696 1.00 45.12 182 VAL A O 1
ATOM 1445 N N . GLU A 1 184 ? -2.262 56.334 20.701 1.00 43.71 183 GLU A N 1
ATOM 1446 C CA . GLU A 1 184 ? -3.307 57.035 21.411 1.00 44.81 183 GLU A CA 1
ATOM 1447 C C . GLU A 1 184 ? -2.726 58.288 22.053 1.00 45.17 183 GLU A C 1
ATOM 1448 O O . GLU A 1 184 ? -1.739 58.222 22.784 1.00 39.67 183 GLU A O 1
ATOM 1454 N N . ARG A 1 185 ? -3.341 59.430 21.763 1.00 42.52 184 ARG A N 1
ATOM 1455 C CA . ARG A 1 185 ? -2.876 60.705 22.266 1.00 45.55 184 ARG A CA 1
ATOM 1456 C C . ARG A 1 185 ? -4.059 61.645 22.378 1.00 45.30 184 ARG A C 1
ATOM 1457 O O . ARG A 1 185 ? -5.167 61.259 22.097 1.00 42.70 184 ARG A O 1
ATOM 1465 N N . ILE A 1 186 ? -3.814 62.862 22.831 1.00 46.23 185 ILE A N 1
ATOM 1466 C CA . ILE A 1 186 ? -4.871 63.816 23.125 1.00 45.54 185 ILE A CA 1
ATOM 1467 C C . ILE A 1 186 ? -4.959 64.801 21.963 1.00 47.56 185 ILE A C 1
ATOM 1468 O O . ILE A 1 186 ? -3.948 65.328 21.528 1.00 48.61 185 ILE A O 1
ATOM 1473 N N . ASN A 1 187 ? -6.166 65.012 21.451 1.00 44.67 186 ASN A N 1
ATOM 1474 C CA . ASN A 1 187 ? -6.428 66.054 20.469 1.00 44.85 186 ASN A CA 1
ATOM 1475 C C . ASN A 1 187 ? -7.770 66.663 20.790 1.00 41.70 186 ASN A C 1
ATOM 1476 O O . ASN A 1 187 ? -8.767 65.938 20.948 1.00 38.93 186 ASN A O 1
ATOM 1481 N N . ASP A 1 188 ? -7.779 67.991 20.930 1.00 40.82 187 ASP A N 1
ATOM 1482 C CA . ASP A 1 188 ? -8.972 68.741 21.225 1.00 38.50 187 ASP A CA 1
ATOM 1483 C C . ASP A 1 188 ? -9.648 68.273 22.510 1.00 37.53 187 ASP A C 1
ATOM 1484 O O . ASP A 1 188 ? -10.889 68.250 22.624 1.00 33.98 187 ASP A O 1
ATOM 1489 N N . GLY A 1 189 ? -8.830 67.937 23.501 1.00 37.07 188 GLY A N 1
ATOM 1490 C CA . GLY A 1 189 ? -9.341 67.590 24.825 1.00 36.80 188 GLY A CA 1
ATOM 1491 C C . GLY A 1 189 ? -9.821 66.149 24.963 1.00 35.74 188 GLY A C 1
ATOM 1492 O O . GLY A 1 189 ? -10.357 65.773 26.003 1.00 37.44 188 GLY A O 1
ATOM 1493 N N . LEU A 1 190 ? -9.674 65.362 23.911 1.00 37.26 189 LEU A N 1
ATOM 1494 C CA . LEU A 1 190 ? -10.151 63.965 23.888 1.00 39.16 189 LEU A CA 1
ATOM 1495 C C . LEU A 1 190 ? -9.041 63.020 23.485 1.00 37.76 189 LEU A C 1
ATOM 1496 O O . LEU A 1 190 ? -8.182 63.377 22.709 1.00 39.01 189 LEU A O 1
ATOM 1501 N N . LYS A 1 191 ? -9.084 61.795 24.000 1.00 38.96 190 LYS A N 1
ATOM 1502 C CA . LYS A 1 191 ? -8.178 60.740 23.560 1.00 41.23 190 LYS A CA 1
ATOM 1503 C C . LYS A 1 191 ? -8.587 60.323 22.155 1.00 40.30 190 LYS A C 1
ATOM 1504 O O . LYS A 1 191 ? -9.756 60.099 21.910 1.00 40.18 190 LYS A O 1
ATOM 1507 N N . ILE A 1 192 ? -7.640 60.267 21.231 1.00 39.50 191 ILE A N 1
ATOM 1508 C CA . ILE A 1 192 ? -7.887 59.771 19.884 1.00 42.44 191 ILE A CA 1
ATOM 1509 C C . ILE A 1 192 ? -6.958 58.586 19.621 1.00 43.85 191 ILE A C 1
ATOM 1510 O O . ILE A 1 192 ? -5.922 58.442 20.286 1.00 42.78 191 ILE A O 1
ATOM 1515 N N . LYS A 1 193 ? -7.325 57.740 18.665 1.00 42.49 192 LYS A N 1
ATOM 1516 C CA . LYS A 1 193 ? -6.520 56.586 18.317 1.00 45.72 192 LYS A CA 1
ATOM 1517 C C . LYS A 1 193 ? -6.176 56.675 16.844 1.00 44.26 192 LYS A C 1
ATOM 1518 O O . LYS A 1 193 ? -7.071 56.788 15.997 1.00 44.24 192 LYS A O 1
ATOM 1523 N N . GLN A 1 194 ? -4.882 56.695 16.543 1.00 41.75 193 GLN A N 1
ATOM 1524 C CA . GLN A 1 194 ? -4.402 56.752 15.166 1.00 43.02 193 GLN A CA 1
ATOM 1525 C C . GLN A 1 194 ? -3.691 55.473 14.790 1.00 43.82 193 GLN A C 1
ATOM 1526 O O . GLN A 1 194 ? -3.108 54.800 15.634 1.00 44.42 193 GLN A O 1
ATOM 1532 N N . GLY A 1 195 ? -3.731 55.134 13.519 1.00 41.81 194 GLY A N 1
ATOM 1533 C CA . GLY A 1 195 ? -3.104 53.908 13.055 1.00 43.65 194 GLY A CA 1
ATOM 1534 C C . GLY A 1 195 ? -2.272 54.227 11.841 1.00 43.88 194 GLY A C 1
ATOM 1535 O O . GLY A 1 195 ? -2.785 54.816 10.870 1.00 42.25 194 GLY A O 1
ATOM 1536 N N . TYR A 1 196 ? -0.985 53.886 11.919 1.00 42.09 195 TYR A N 1
ATOM 1537 C CA . TYR A 1 196 ? -0.042 54.103 10.819 1.00 43.39 195 TYR A CA 1
ATOM 1538 C C . TYR A 1 196 ? 0.815 52.896 10.628 1.00 43.12 195 TYR A C 1
ATOM 1539 O O . TYR A 1 196 ? 1.041 52.151 11.579 1.00 44.94 195 TYR A O 1
ATOM 1548 N N . VAL A 1 197 ? 1.303 52.720 9.401 1.00 41.97 196 VAL A N 1
ATOM 1549 C CA . VAL A 1 197 ? 2.397 51.801 9.109 1.00 43.15 196 VAL A CA 1
ATOM 1550 C C . VAL A 1 197 ? 3.469 52.555 8.315 1.00 43.23 196 VAL A C 1
ATOM 1551 O O . VAL A 1 197 ? 3.167 53.279 7.356 1.00 43.60 196 VAL A O 1
ATOM 1555 N N . ASP A 1 198 ? 4.711 52.411 8.767 1.00 42.70 197 ASP A N 1
ATOM 1556 C CA . ASP A 1 198 ? 5.861 53.111 8.226 1.00 43.89 197 ASP A CA 1
ATOM 1557 C C . ASP A 1 198 ? 6.796 52.076 7.591 1.00 43.84 197 ASP A C 1
ATOM 1558 O O . ASP A 1 198 ? 7.076 51.023 8.206 1.00 42.85 197 ASP A O 1
ATOM 1563 N N . TYR A 1 199 ? 7.277 52.373 6.382 1.00 43.35 198 TYR A N 1
ATOM 1564 C CA . TYR A 1 199 ? 8.226 51.533 5.675 1.00 44.35 198 TYR A CA 1
ATOM 1565 C C . TYR A 1 199 ? 9.508 52.282 5.380 1.00 44.54 198 TYR A C 1
ATOM 1566 O O . TYR A 1 199 ? 9.475 53.443 5.032 1.00 44.65 198 TYR A O 1
ATOM 1575 N N . ILE A 1 200 ? 10.638 51.593 5.525 1.00 43.89 199 ILE A N 1
ATOM 1576 C CA . ILE A 1 200 ? 11.883 52.001 4.882 1.00 44.02 199 ILE A CA 1
ATOM 1577 C C . ILE A 1 200 ? 12.271 50.836 3.971 1.00 43.75 199 ILE A C 1
ATOM 1578 O O . ILE A 1 200 ? 12.405 49.688 4.443 1.00 43.23 199 ILE A O 1
ATOM 1583 N N . ALA A 1 201 ? 12.416 51.118 2.675 1.00 43.24 200 ALA A N 1
ATOM 1584 C CA . ALA A 1 201 ? 12.707 50.086 1.686 1.00 44.70 200 ALA A CA 1
ATOM 1585 C C . ALA A 1 201 ? 13.834 50.506 0.758 1.00 45.02 200 ALA A C 1
ATOM 1586 O O . ALA A 1 201 ? 14.005 51.698 0.467 1.00 47.19 200 ALA A O 1
ATOM 1588 N N . GLU A 1 202 ? 14.590 49.508 0.290 1.00 44.49 201 GLU A N 1
ATOM 1589 C CA . GLU A 1 202 ? 15.720 49.724 -0.591 1.00 43.16 201 GLU A CA 1
ATOM 1590 C C . GLU A 1 202 ? 15.402 49.232 -2.014 1.00 42.34 201 GLU A C 1
ATOM 1591 O O . GLU A 1 202 ? 14.832 48.154 -2.190 1.00 42.61 201 GLU A O 1
ATOM 1597 N N . LYS A 1 203 ? 15.799 50.031 -3.011 1.00 41.05 202 LYS A N 1
ATOM 1598 C CA . LYS A 1 203 ? 15.570 49.735 -4.425 1.00 40.77 202 LYS A CA 1
ATOM 1599 C C . LYS A 1 203 ? 16.602 48.714 -4.932 1.00 41.54 202 LYS A C 1
ATOM 1600 O O . LYS A 1 203 ? 17.815 48.911 -4.775 1.00 39.44 202 LYS A O 1
ATOM 1606 N N . PHE A 1 204 ? 16.111 47.643 -5.549 1.00 43.16 203 PHE A N 1
ATOM 1607 C CA . PHE A 1 204 ? 16.997 46.580 -6.062 1.00 43.74 203 PHE A CA 1
ATOM 1608 C C . PHE A 1 204 ? 17.769 47.085 -7.269 1.00 43.05 203 PHE A C 1
ATOM 1609 O O . PHE A 1 204 ? 17.278 47.923 -8.039 1.00 42.12 203 PHE A O 1
ATOM 1617 N N . SER A 1 205 ? 18.998 46.592 -7.417 1.00 43.65 204 SER A N 1
ATOM 1618 C CA . SER A 1 205 ? 19.696 46.698 -8.684 1.00 43.27 204 SER A CA 1
ATOM 1619 C C . SER A 1 205 ? 19.115 45.631 -9.603 1.00 40.78 204 SER A C 1
ATOM 1620 O O . SER A 1 205 ? 18.863 44.503 -9.181 1.00 39.02 204 SER A O 1
ATOM 1623 N N . LYS A 1 206 ? 18.852 45.996 -10.843 1.00 39.41 205 LYS A N 1
ATOM 1624 C CA . LYS A 1 206 ? 18.226 45.014 -11.726 1.00 43.00 205 LYS A CA 1
ATOM 1625 C C . LYS A 1 206 ? 19.173 44.689 -12.875 1.00 39.81 205 LYS A C 1
ATOM 1626 O O . LYS A 1 206 ? 19.861 45.556 -13.395 1.00 35.37 205 LYS A O 1
ATOM 1629 N N . SER A 1 207 ? 19.191 43.431 -13.249 1.00 37.29 206 SER A N 1
ATOM 1630 C CA . SER A 1 207 ? 19.922 43.031 -14.437 1.00 40.43 206 SER A CA 1
ATOM 1631 C C . SER A 1 207 ? 19.098 42.037 -15.238 1.00 40.67 206 SER A C 1
ATOM 1632 O O . SER A 1 207 ? 18.131 41.456 -14.735 1.00 38.76 206 SER A O 1
ATOM 1635 N N . ILE A 1 208 ? 19.492 41.860 -16.489 1.00 40.18 207 ILE A N 1
ATOM 1636 C CA . ILE A 1 208 ? 18.785 40.996 -17.413 1.00 38.72 207 ILE A CA 1
ATOM 1637 C C . ILE A 1 208 ? 19.699 39.866 -17.875 1.00 36.19 207 ILE A C 1
ATOM 1638 O O . ILE A 1 208 ? 20.731 40.114 -18.478 1.00 34.46 207 ILE A O 1
ATOM 1643 N N . LEU A 1 209 ? 19.323 38.641 -17.550 1.00 34.40 208 LEU A N 1
ATOM 1644 C CA . LEU A 1 209 ? 20.013 37.461 -18.008 1.00 37.22 208 LEU A CA 1
ATOM 1645 C C . LEU A 1 209 ? 20.013 37.331 -19.547 1.00 40.88 208 LEU A C 1
ATOM 1646 O O . LEU A 1 209 ? 18.966 37.538 -20.216 1.00 31.87 208 LEU A O 1
ATOM 1656 N N . LYS B 1 3 ? 25.349 65.942 15.664 1.00 85.24 2 LYS B N 1
ATOM 1657 C CA . LYS B 1 3 ? 26.377 65.253 14.891 1.00 83.09 2 LYS B CA 1
ATOM 1658 C C . LYS B 1 3 ? 25.867 63.848 14.574 1.00 80.39 2 LYS B C 1
ATOM 1659 O O . LYS B 1 3 ? 25.590 63.510 13.411 1.00 81.00 2 LYS B O 1
ATOM 1660 N N . THR B 1 4 ? 25.736 63.032 15.615 1.00 76.56 3 THR B N 1
ATOM 1661 C CA . THR B 1 4 ? 25.144 61.712 15.443 1.00 72.78 3 THR B CA 1
ATOM 1662 C C . THR B 1 4 ? 23.719 61.648 16.007 1.00 65.49 3 THR B C 1
ATOM 1663 O O . THR B 1 4 ? 23.302 62.368 16.922 1.00 64.27 3 THR B O 1
ATOM 1667 N N . ILE B 1 5 ? 22.996 60.736 15.402 1.00 57.11 4 ILE B N 1
ATOM 1668 C CA . ILE B 1 5 ? 21.641 60.493 15.688 1.00 51.62 4 ILE B CA 1
ATOM 1669 C C . ILE B 1 5 ? 21.690 59.332 16.633 1.00 45.60 4 ILE B C 1
ATOM 1670 O O . ILE B 1 5 ? 22.456 58.399 16.438 1.00 42.75 4 ILE B O 1
ATOM 1675 N N . ILE B 1 6 ? 20.870 59.383 17.657 1.00 42.48 5 ILE B N 1
ATOM 1676 C CA . ILE B 1 6 ? 20.777 58.289 18.578 1.00 44.49 5 ILE B CA 1
ATOM 1677 C C . ILE B 1 6 ? 19.951 57.159 17.975 1.00 48.40 5 ILE B C 1
ATOM 1678 O O . ILE B 1 6 ? 19.250 57.359 16.991 1.00 50.14 5 ILE B O 1
ATOM 1683 N N . ARG B 1 7 ? 20.041 55.985 18.593 1.00 49.35 6 ARG B N 1
ATOM 1684 C CA . ARG B 1 7 ? 19.388 54.780 18.098 1.00 54.22 6 ARG B CA 1
ATOM 1685 C C . ARG B 1 7 ? 17.890 54.736 18.324 1.00 56.94 6 ARG B C 1
ATOM 1686 O O . ARG B 1 7 ? 17.181 54.102 17.537 1.00 59.49 6 ARG B O 1
ATOM 1694 N N . GLN B 1 8 ? 17.397 55.398 19.371 1.00 55.13 7 GLN B N 1
ATOM 1695 C CA . GLN B 1 8 ? 15.981 55.262 19.740 1.00 55.02 7 GLN B CA 1
ATOM 1696 C C . GLN B 1 8 ? 15.216 56.506 19.410 1.00 54.39 7 GLN B C 1
ATOM 1697 O O . GLN B 1 8 ? 15.152 57.430 20.228 1.00 55.80 7 GLN B O 1
ATOM 1703 N N . PRO B 1 9 ? 14.618 56.557 18.211 1.00 52.58 8 PRO B N 1
ATOM 1704 C CA . PRO B 1 9 ? 13.977 57.796 17.789 1.00 50.98 8 PRO B CA 1
ATOM 1705 C C . PRO B 1 9 ? 12.805 58.312 18.628 1.00 48.87 8 PRO B C 1
ATOM 1706 O O . PRO B 1 9 ? 12.522 59.517 18.619 1.00 46.65 8 PRO B O 1
ATOM 1710 N N . GLN B 1 10 ? 12.139 57.445 19.377 1.00 46.78 9 GLN B N 1
ATOM 1711 C CA . GLN B 1 10 ? 11.101 57.903 20.253 1.00 46.54 9 GLN B CA 1
ATOM 1712 C C . GLN B 1 10 ? 11.606 58.923 21.267 1.00 48.20 9 GLN B C 1
ATOM 1713 O O . GLN B 1 10 ? 10.825 59.762 21.750 1.00 46.99 9 GLN B O 1
ATOM 1719 N N . LEU B 1 11 ? 12.892 58.864 21.619 1.00 43.69 10 LEU B N 1
ATOM 1720 C CA . LEU B 1 11 ? 13.401 59.839 22.593 1.00 43.02 10 LEU B CA 1
ATOM 1721 C C . LEU B 1 11 ? 13.497 61.251 22.023 1.00 42.29 10 LEU B C 1
ATOM 1722 O O . LEU B 1 11 ? 13.504 62.202 22.787 1.00 42.01 10 LEU B O 1
ATOM 1727 N N . TYR B 1 12 ? 13.534 61.401 20.695 1.00 41.68 11 TYR B N 1
ATOM 1728 C CA . TYR B 1 12 ? 13.359 62.742 20.101 1.00 42.53 11 TYR B CA 1
ATOM 1729 C C . TYR B 1 12 ? 11.941 63.286 20.302 1.00 44.43 11 TYR B C 1
ATOM 1730 O O . TYR B 1 12 ? 11.759 64.497 20.487 1.00 43.67 11 TYR B O 1
ATOM 1739 N N . ARG B 1 13 ? 10.935 62.413 20.249 1.00 45.24 12 ARG B N 1
ATOM 1740 C CA . ARG B 1 13 ? 9.574 62.828 20.591 1.00 46.86 12 ARG B CA 1
ATOM 1741 C C . ARG B 1 13 ? 9.517 63.276 22.048 1.00 44.02 12 ARG B C 1
ATOM 1742 O O . ARG B 1 13 ? 8.922 64.326 22.368 1.00 44.11 12 ARG B O 1
ATOM 1750 N N . PHE B 1 14 ? 10.119 62.491 22.937 1.00 44.86 13 PHE B N 1
ATOM 1751 C CA . PHE B 1 14 ? 10.125 62.851 24.352 1.00 44.29 13 PHE B CA 1
ATOM 1752 C C . PHE B 1 14 ? 10.853 64.171 24.579 1.00 44.78 13 PHE B C 1
ATOM 1753 O O . PHE B 1 14 ? 10.366 65.011 25.325 1.00 44.05 13 PHE B O 1
ATOM 1761 N N . LEU B 1 15 ? 12.013 64.357 23.951 1.00 42.50 14 LEU B N 1
ATOM 1762 C CA . LEU B 1 15 ? 12.718 65.647 24.071 1.00 43.16 14 LEU B CA 1
ATOM 1763 C C . LEU B 1 15 ? 11.827 66.824 23.645 1.00 42.44 14 LEU B C 1
ATOM 1764 O O . LEU B 1 15 ? 11.840 67.888 24.275 1.00 41.68 14 LEU B O 1
ATOM 1769 N N . LYS B 1 16 ? 11.095 66.641 22.548 1.00 41.26 15 LYS B N 1
ATOM 1770 C CA . LYS B 1 16 ? 10.198 67.686 22.086 1.00 43.09 15 LYS B CA 1
ATOM 1771 C C . LYS B 1 16 ? 9.108 67.980 23.136 1.00 42.52 15 LYS B C 1
ATOM 1772 O O . LYS B 1 16 ? 8.800 69.143 23.380 1.00 43.20 15 LYS B O 1
ATOM 1778 N N . TYR B 1 17 ? 8.537 66.945 23.761 1.00 42.45 16 TYR B N 1
ATOM 1779 C CA . TYR B 1 17 ? 7.575 67.183 24.843 1.00 44.17 16 TYR B CA 1
ATOM 1780 C C . TYR B 1 17 ? 8.216 67.941 25.999 1.00 45.66 16 TYR B C 1
ATOM 1781 O O . TYR B 1 17 ? 7.615 68.872 26.538 1.00 44.53 16 TYR B O 1
ATOM 1790 N N . CYS B 1 18 ? 9.420 67.521 26.403 1.00 44.29 17 CYS B N 1
ATOM 1791 C CA . CYS B 1 18 ? 10.109 68.184 27.507 1.00 44.94 17 CYS B CA 1
ATOM 1792 C C . CYS B 1 18 ? 10.415 69.663 27.201 1.00 42.36 17 CYS B C 1
ATOM 1793 O O . CYS B 1 18 ? 10.395 70.517 28.091 1.00 45.12 17 CYS B O 1
ATOM 1796 N N . ASN B 1 19 ? 10.759 69.951 25.949 1.00 42.23 18 ASN B N 1
ATOM 1797 C CA . ASN B 1 19 ? 11.037 71.319 25.541 1.00 42.96 18 ASN B CA 1
ATOM 1798 C C . ASN B 1 19 ? 9.770 72.156 25.644 1.00 41.96 18 ASN B C 1
ATOM 1799 O O . ASN B 1 19 ? 9.842 73.336 25.963 1.00 44.43 18 ASN B O 1
ATOM 1804 N N . GLU B 1 20 ? 8.626 71.533 25.348 1.00 41.30 19 GLU B N 1
ATOM 1805 C CA . GLU B 1 20 ? 7.330 72.226 25.362 1.00 44.37 19 GLU B CA 1
ATOM 1806 C C . GLU B 1 20 ? 6.768 72.441 26.783 1.00 44.32 19 GLU B C 1
ATOM 1807 O O . GLU B 1 20 ? 6.003 73.389 27.035 1.00 43.46 19 GLU B O 1
ATOM 1813 N N . SER B 1 21 ? 7.126 71.557 27.699 1.00 44.76 20 SER B N 1
ATOM 1814 C CA . SER B 1 21 ? 6.756 71.695 29.121 1.00 42.71 20 SER B CA 1
ATOM 1815 C C . SER B 1 21 ? 7.274 73.007 29.679 1.00 44.59 20 SER B C 1
ATOM 1816 O O . SER B 1 21 ? 8.363 73.438 29.346 1.00 44.26 20 SER B O 1
ATOM 1819 N N . ASN B 1 22 ? 6.497 73.621 30.569 1.00 46.40 21 ASN B N 1
ATOM 1820 C CA . ASN B 1 22 ? 6.920 74.831 31.250 1.00 46.01 21 ASN B CA 1
ATOM 1821 C C . ASN B 1 22 ? 7.968 74.591 32.337 1.00 47.75 21 ASN B C 1
ATOM 1822 O O . ASN B 1 22 ? 8.532 75.545 32.865 1.00 47.24 21 ASN B O 1
ATOM 1827 N N . LEU B 1 23 ? 8.235 73.340 32.678 1.00 45.11 22 LEU B N 1
ATOM 1828 C CA . LEU B 1 23 ? 9.222 73.066 33.723 1.00 45.67 22 LEU B CA 1
ATOM 1829 C C . LEU B 1 23 ? 10.636 73.302 33.207 1.00 44.60 22 LEU B C 1
ATOM 1830 O O . LEU B 1 23 ? 10.887 73.265 31.991 1.00 44.33 22 LEU B O 1
ATOM 1835 N N . ASP B 1 24 ? 11.561 73.515 34.132 1.00 45.47 23 ASP B N 1
ATOM 1836 C CA . ASP B 1 24 ? 12.943 73.747 33.756 1.00 47.56 23 ASP B CA 1
ATOM 1837 C C . ASP B 1 24 ? 13.596 72.440 33.278 1.00 47.46 23 ASP B C 1
ATOM 1838 O O . ASP B 1 24 ? 13.098 71.344 33.557 1.00 46.35 23 ASP B O 1
ATOM 1843 N N . LYS B 1 25 ? 14.692 72.589 32.545 1.00 47.06 24 LYS B N 1
ATOM 1844 C CA . LYS B 1 25 ? 15.248 71.515 31.724 1.00 48.39 24 LYS B CA 1
ATOM 1845 C C . LYS B 1 25 ? 16.242 70.684 32.506 1.00 46.87 24 LYS B C 1
ATOM 1846 O O . LYS B 1 25 ? 17.451 70.859 32.384 1.00 47.15 24 LYS B O 1
ATOM 1852 N N . THR B 1 26 ? 15.699 69.818 33.363 1.00 46.28 25 THR B N 1
ATOM 1853 C CA . THR B 1 26 ? 16.457 68.827 34.110 1.00 46.91 25 THR B CA 1
ATOM 1854 C C . THR B 1 26 ? 15.872 67.431 33.829 1.00 45.51 25 THR B C 1
ATOM 1855 O O . THR B 1 26 ? 14.659 67.228 33.934 1.00 46.39 25 THR B O 1
ATOM 1859 N N . VAL B 1 27 ? 16.718 66.495 33.402 1.00 44.93 26 VAL B N 1
ATOM 1860 C CA . VAL B 1 27 ? 16.269 65.188 32.965 1.00 43.78 26 VAL B CA 1
ATOM 1861 C C . VAL B 1 27 ? 17.142 64.074 33.554 1.00 44.01 26 VAL B C 1
ATOM 1862 O O . VAL B 1 27 ? 18.366 64.211 33.640 1.00 44.20 26 VAL B O 1
ATOM 1866 N N . LEU B 1 28 ? 16.499 62.981 33.952 1.00 43.19 27 LEU B N 1
ATOM 1867 C CA . LEU B 1 28 ? 17.175 61.772 34.419 1.00 42.99 27 LEU B CA 1
ATOM 1868 C C . LEU B 1 28 ? 16.913 60.620 33.464 1.00 42.47 27 LEU B C 1
ATOM 1869 O O . LEU B 1 28 ? 15.765 60.358 33.097 1.00 42.86 27 LEU B O 1
ATOM 1874 N N . ASP B 1 29 ? 17.991 59.950 33.078 1.00 42.85 28 ASP B N 1
ATOM 1875 C CA . ASP B 1 29 ? 17.943 58.723 32.273 1.00 44.56 28 ASP B CA 1
ATOM 1876 C C . ASP B 1 29 ? 18.219 57.550 33.213 1.00 43.57 28 ASP B C 1
ATOM 1877 O O . ASP B 1 29 ? 19.337 57.402 33.740 1.00 42.11 28 ASP B O 1
ATOM 1882 N N . CYS B 1 30 ? 17.191 56.752 33.460 1.00 43.74 29 CYS B N 1
ATOM 1883 C CA . CYS B 1 30 ? 17.333 55.535 34.257 1.00 46.58 29 CYS B CA 1
ATOM 1884 C C . CYS B 1 30 ? 17.740 54.375 33.357 1.00 45.99 29 CYS B C 1
ATOM 1885 O O . CYS B 1 30 ? 16.886 53.777 32.662 1.00 48.75 29 CYS B O 1
ATOM 1888 N N . GLY B 1 31 ? 19.028 54.072 33.388 1.00 44.89 30 GLY B N 1
ATOM 1889 C CA . GLY B 1 31 ? 19.673 53.089 32.497 1.00 46.64 30 GLY B CA 1
ATOM 1890 C C . GLY B 1 31 ? 20.397 53.767 31.354 1.00 44.76 30 GLY B C 1
ATOM 1891 O O . GLY B 1 31 ? 20.101 53.512 30.197 1.00 44.73 30 GLY B O 1
ATOM 1892 N N . ALA B 1 32 ? 21.384 54.601 31.682 1.00 44.61 31 ALA B N 1
ATOM 1893 C CA . ALA B 1 32 ? 21.903 55.621 30.769 1.00 42.76 31 ALA B CA 1
ATOM 1894 C C . ALA B 1 32 ? 23.165 55.317 29.979 1.00 45.39 31 ALA B C 1
ATOM 1895 O O . ALA B 1 32 ? 23.560 56.142 29.129 1.00 43.97 31 ALA B O 1
ATOM 1897 N N . GLY B 1 33 ? 23.827 54.191 30.258 1.00 43.73 32 GLY B N 1
ATOM 1898 C CA . GLY B 1 33 ? 25.101 53.889 29.625 1.00 46.10 32 GLY B CA 1
ATOM 1899 C C . GLY B 1 33 ? 25.024 53.424 28.174 1.00 47.68 32 GLY B C 1
ATOM 1900 O O . GLY B 1 33 ? 23.959 53.414 27.566 1.00 49.10 32 GLY B O 1
ATOM 1901 N N . GLY B 1 34 ? 26.174 53.045 27.630 1.00 46.99 33 GLY B N 1
ATOM 1902 C CA . GLY B 1 34 ? 26.273 52.512 26.272 1.00 48.77 33 GLY B CA 1
ATOM 1903 C C . GLY B 1 34 ? 27.140 53.409 25.421 1.00 48.89 33 GLY B C 1
ATOM 1904 O O . GLY B 1 34 ? 27.602 54.468 25.885 1.00 46.02 33 GLY B O 1
ATOM 1905 N N . ASP B 1 35 ? 27.371 52.996 24.175 1.00 48.35 34 ASP B N 1
ATOM 1906 C CA A ASP B 1 35 ? 28.305 53.749 23.331 0.50 48.11 34 ASP B CA 1
ATOM 1907 C CA B ASP B 1 35 ? 28.265 53.698 23.240 0.50 48.60 34 ASP B CA 1
ATOM 1908 C C . ASP B 1 35 ? 27.637 54.930 22.610 1.00 48.52 34 ASP B C 1
ATOM 1909 O O . ASP B 1 35 ? 28.317 55.714 21.951 1.00 50.32 34 ASP B O 1
ATOM 1918 N N . LEU B 1 36 ? 26.324 55.081 22.770 1.00 47.44 35 LEU B N 1
ATOM 1919 C CA . LEU B 1 36 ? 25.594 56.178 22.140 1.00 48.17 35 LEU B CA 1
ATOM 1920 C C . LEU B 1 36 ? 24.485 56.677 23.079 1.00 45.37 35 LEU B C 1
ATOM 1921 O O . LEU B 1 36 ? 23.276 56.553 22.784 1.00 47.81 35 LEU B O 1
ATOM 1926 N N . PRO B 1 37 ? 24.892 57.201 24.244 1.00 44.91 36 PRO B N 1
ATOM 1927 C CA . PRO B 1 37 ? 23.953 57.506 25.326 1.00 44.38 36 PRO B CA 1
ATOM 1928 C C . PRO B 1 37 ? 22.985 58.592 24.907 1.00 44.30 36 PRO B C 1
ATOM 1929 O O . PRO B 1 37 ? 23.425 59.665 24.516 1.00 45.02 36 PRO B O 1
ATOM 1933 N N . PRO B 1 38 ? 21.676 58.322 24.974 1.00 44.64 37 PRO B N 1
ATOM 1934 C CA . PRO B 1 38 ? 20.710 59.337 24.531 1.00 44.73 37 PRO B CA 1
ATOM 1935 C C . PRO B 1 38 ? 20.671 60.637 25.344 1.00 44.54 37 PRO B C 1
ATOM 1936 O O . PRO B 1 38 ? 20.088 61.610 24.871 1.00 42.90 37 PRO B O 1
ATOM 1940 N N . LEU B 1 39 ? 21.259 60.668 26.543 1.00 42.85 38 LEU B N 1
ATOM 1941 C CA . LEU B 1 39 ? 21.372 61.946 27.262 1.00 43.56 38 LEU B CA 1
ATOM 1942 C C . LEU B 1 39 ? 22.085 62.996 26.408 1.00 40.42 38 LEU B C 1
ATOM 1943 O O . LEU B 1 39 ? 21.886 64.184 26.614 1.00 42.90 38 LEU B O 1
ATOM 1948 N N . SER B 1 40 ? 22.907 62.549 25.456 1.00 39.90 39 SER B N 1
ATOM 1949 C CA . SER B 1 40 ? 23.589 63.439 24.508 1.00 42.37 39 SER B CA 1
ATOM 1950 C C . SER B 1 40 ? 22.639 64.456 23.846 1.00 43.30 39 SER B C 1
ATOM 1951 O O . SER B 1 40 ? 22.979 65.623 23.718 1.00 42.38 39 SER B O 1
ATOM 1954 N N . ILE B 1 41 ? 21.448 64.027 23.445 1.00 43.76 40 ILE B N 1
ATOM 1955 C CA . ILE B 1 41 ? 20.541 64.948 22.726 1.00 44.08 40 ILE B CA 1
ATOM 1956 C C . ILE B 1 41 ? 19.934 65.965 23.686 1.00 43.42 40 ILE B C 1
ATOM 1957 O O . ILE B 1 41 ? 19.642 67.088 23.294 1.00 45.92 40 ILE B O 1
ATOM 1962 N N . PHE B 1 42 ? 19.792 65.584 24.951 1.00 42.85 41 PHE B N 1
ATOM 1963 C CA . PHE B 1 42 ? 19.378 66.518 25.989 1.00 43.39 41 PHE B CA 1
ATOM 1964 C C . PHE B 1 42 ? 20.488 67.529 26.348 1.00 44.77 41 PHE B C 1
ATOM 1965 O O . PHE B 1 42 ? 20.212 68.746 26.450 1.00 43.64 41 PHE B O 1
ATOM 1973 N N . VAL B 1 43 ? 21.734 67.090 26.521 1.00 45.01 42 VAL B N 1
ATOM 1974 C CA A VAL B 1 43 ? 22.823 68.027 26.796 0.50 47.32 42 VAL B CA 1
ATOM 1975 C CA B VAL B 1 43 ? 22.792 68.065 26.810 0.50 47.11 42 VAL B CA 1
ATOM 1976 C C . VAL B 1 43 ? 22.975 69.023 25.643 1.00 47.70 42 VAL B C 1
ATOM 1977 O O . VAL B 1 43 ? 23.216 70.189 25.862 1.00 49.29 42 VAL B O 1
ATOM 1984 N N . GLU B 1 44 ? 22.835 68.526 24.416 1.00 47.71 43 GLU B N 1
ATOM 1985 C CA . GLU B 1 44 ? 22.984 69.340 23.213 1.00 51.96 43 GLU B CA 1
ATOM 1986 C C . GLU B 1 44 ? 21.884 70.386 23.127 1.00 50.81 43 GLU B C 1
ATOM 1987 O O . GLU B 1 44 ? 22.074 71.432 22.524 1.00 51.49 43 GLU B O 1
ATOM 1993 N N . ASP B 1 45 ? 20.743 70.102 23.749 1.00 48.60 44 ASP B N 1
ATOM 1994 C CA . ASP B 1 45 ? 19.609 71.010 23.753 1.00 51.10 44 ASP B CA 1
ATOM 1995 C C . ASP B 1 45 ? 19.476 71.797 25.052 1.00 50.67 44 ASP B C 1
ATOM 1996 O O . ASP B 1 45 ? 18.405 72.276 25.369 1.00 53.10 44 ASP B O 1
ATOM 2001 N N . GLY B 1 46 ? 20.556 71.905 25.814 1.00 50.74 45 GLY B N 1
ATOM 2002 C CA . GLY B 1 46 ? 20.595 72.799 26.977 1.00 50.68 45 GLY B CA 1
ATOM 2003 C C . GLY B 1 46 ? 20.107 72.241 28.305 1.00 49.91 45 GLY B C 1
ATOM 2004 O O . GLY B 1 46 ? 19.850 73.004 29.227 1.00 50.25 45 GLY B O 1
ATOM 2005 N N . TYR B 1 47 ? 19.980 70.925 28.430 1.00 46.08 46 TYR B N 1
ATOM 2006 C CA . TYR B 1 47 ? 19.473 70.335 29.674 1.00 45.62 46 TYR B CA 1
ATOM 2007 C C . TYR B 1 47 ? 20.603 70.158 30.675 1.00 46.76 46 TYR B C 1
ATOM 2008 O O . TYR B 1 47 ? 21.774 69.962 30.299 1.00 45.08 46 TYR B O 1
ATOM 2017 N N . LYS B 1 48 ? 20.242 70.241 31.951 1.00 46.13 47 LYS B N 1
ATOM 2018 C CA . LYS B 1 48 ? 21.031 69.625 33.015 1.00 47.89 47 LYS B CA 1
ATOM 2019 C C . LYS B 1 48 ? 20.638 68.137 33.046 1.00 47.03 47 LYS B C 1
ATOM 2020 O O . LYS B 1 48 ? 19.457 67.813 33.158 1.00 48.26 47 LYS B O 1
ATOM 2026 N N . THR B 1 49 ? 21.620 67.245 32.932 1.00 46.45 48 THR B N 1
ATOM 2027 C CA . THR B 1 49 ? 21.344 65.824 32.805 1.00 44.19 48 THR B CA 1
ATOM 2028 C C . THR B 1 49 ? 21.846 65.043 33.996 1.00 44.31 48 THR B C 1
ATOM 2029 O O . THR B 1 49 ? 22.824 65.426 34.654 1.00 43.71 48 THR B O 1
ATOM 2033 N N . TYR B 1 50 ? 21.169 63.933 34.261 1.00 42.84 49 TYR B N 1
ATOM 2034 C CA . TYR B 1 50 ? 21.600 62.962 35.250 1.00 43.22 49 TYR B CA 1
ATOM 2035 C C . TYR B 1 50 ? 21.350 61.593 34.658 1.00 44.24 49 TYR B C 1
ATOM 2036 O O . TYR B 1 50 ? 20.322 61.397 34.008 1.00 45.10 49 TYR B O 1
ATOM 2045 N N . GLY B 1 51 ? 22.247 60.650 34.928 1.00 43.12 50 GLY B N 1
ATOM 2046 C CA . GLY B 1 51 ? 22.057 59.271 34.475 1.00 43.96 50 GLY B CA 1
ATOM 2047 C C . GLY B 1 51 ? 22.407 58.291 35.560 1.00 43.56 50 GLY B C 1
ATOM 2048 O O . GLY B 1 51 ? 23.257 58.561 36.407 1.00 43.87 50 GLY B O 1
ATOM 2049 N N . ILE B 1 52 ? 21.725 57.153 35.538 1.00 45.25 51 ILE B N 1
ATOM 2050 C CA . ILE B 1 52 ? 22.024 56.035 36.393 1.00 43.52 51 ILE B CA 1
ATOM 2051 C C . ILE B 1 52 ? 22.246 54.795 35.526 1.00 43.98 51 ILE B C 1
ATOM 2052 O O . ILE B 1 52 ? 21.441 54.509 34.640 1.00 44.10 51 ILE B O 1
ATOM 2057 N N . GLU B 1 53 ? 23.332 54.082 35.802 1.00 43.35 52 GLU B N 1
ATOM 2058 C CA . GLU B 1 53 ? 23.703 52.866 35.067 1.00 43.94 52 GLU B CA 1
ATOM 2059 C C . GLU B 1 53 ? 24.325 51.834 36.003 1.00 44.31 52 GLU B C 1
ATOM 2060 O O . GLU B 1 53 ? 25.263 52.144 36.753 1.00 43.03 52 GLU B O 1
ATOM 2066 N N . ILE B 1 54 ? 23.835 50.597 35.937 1.00 46.41 53 ILE B N 1
ATOM 2067 C CA . ILE B 1 54 ? 24.312 49.536 36.816 1.00 48.51 53 ILE B CA 1
ATOM 2068 C C . ILE B 1 54 ? 25.537 48.781 36.257 1.00 47.55 53 ILE B C 1
ATOM 2069 O O . ILE B 1 54 ? 26.325 48.221 37.019 1.00 46.35 53 ILE B O 1
ATOM 2074 N N . SER B 1 55 ? 25.677 48.764 34.934 1.00 46.10 54 SER B N 1
ATOM 2075 C CA . SER B 1 55 ? 26.737 48.034 34.266 1.00 45.53 54 SER B CA 1
ATOM 2076 C C . SER B 1 55 ? 28.037 48.824 34.216 1.00 44.64 54 SER B C 1
ATOM 2077 O O . SER B 1 55 ? 28.068 49.927 33.691 1.00 41.30 54 SER B O 1
ATOM 2080 N N . ASP B 1 56 ? 29.124 48.242 34.714 1.00 44.56 55 ASP B N 1
ATOM 2081 C CA . ASP B 1 56 ? 30.447 48.872 34.628 1.00 47.16 55 ASP B CA 1
ATOM 2082 C C . ASP B 1 56 ? 30.884 49.106 33.178 1.00 49.01 55 ASP B C 1
ATOM 2083 O O . ASP B 1 56 ? 31.427 50.158 32.853 1.00 47.78 55 ASP B O 1
ATOM 2088 N N . LEU B 1 57 ? 30.691 48.101 32.321 1.00 48.26 56 LEU B N 1
ATOM 2089 C CA . LEU B 1 57 ? 31.056 48.225 30.919 1.00 47.50 56 LEU B CA 1
ATOM 2090 C C . LEU B 1 57 ? 30.250 49.324 30.194 1.00 46.19 56 LEU B C 1
ATOM 2091 O O . LEU B 1 57 ? 30.819 50.107 29.441 1.00 43.35 56 LEU B O 1
ATOM 2096 N N . GLN B 1 58 ? 28.936 49.369 30.405 1.00 45.89 57 GLN B N 1
ATOM 2097 C CA . GLN B 1 58 ? 28.097 50.370 29.753 1.00 46.21 57 GLN B CA 1
ATOM 2098 C C . GLN B 1 58 ? 28.431 51.784 30.227 1.00 45.46 57 GLN B C 1
ATOM 2099 O O . GLN B 1 58 ? 28.384 52.742 29.452 1.00 45.19 57 GLN B O 1
ATOM 2105 N N . LEU B 1 59 ? 28.778 51.901 31.498 1.00 43.73 58 LEU B N 1
ATOM 2106 C CA . LEU B 1 59 ? 29.198 53.161 32.071 1.00 47.82 58 LEU B CA 1
ATOM 2107 C C . LEU B 1 59 ? 30.531 53.602 31.464 1.00 46.65 58 LEU B C 1
ATOM 2108 O O . LEU B 1 59 ? 30.709 54.759 31.118 1.00 46.67 58 LEU B O 1
ATOM 2113 N N . LYS B 1 60 ? 31.459 52.663 31.302 1.00 45.80 59 LYS B N 1
ATOM 2114 C CA . LYS B 1 60 ? 32.724 52.946 30.644 1.00 46.75 59 LYS B CA 1
ATOM 2115 C C . LYS B 1 60 ? 32.535 53.376 29.186 1.00 46.14 59 LYS B C 1
ATOM 2116 O O . LYS B 1 60 ? 33.203 54.297 28.718 1.00 46.83 59 LYS B O 1
ATOM 2119 N N . LYS B 1 61 ? 31.645 52.701 28.469 1.00 46.04 60 LYS B N 1
ATOM 2120 C CA . LYS B 1 61 ? 31.337 53.091 27.090 1.00 46.35 60 LYS B CA 1
ATOM 2121 C C . LYS B 1 61 ? 30.753 54.507 26.983 1.00 46.21 60 LYS B C 1
ATOM 2122 O O . LYS B 1 61 ? 31.103 55.254 26.067 1.00 45.65 60 LYS B O 1
ATOM 2128 N N . ALA B 1 62 ? 29.873 54.879 27.910 1.00 45.38 61 ALA B N 1
ATOM 2129 C CA . ALA B 1 62 ? 29.266 56.214 27.881 1.00 45.42 61 ALA B CA 1
ATOM 2130 C C . ALA B 1 62 ? 30.292 57.300 28.205 1.00 46.74 61 ALA B C 1
ATOM 2131 O O . ALA B 1 62 ? 30.290 58.361 27.586 1.00 46.84 61 ALA B O 1
ATOM 2133 N N . GLU B 1 63 ? 31.202 57.011 29.130 1.00 48.49 62 GLU B N 1
ATOM 2134 C CA . GLU B 1 63 ? 32.312 57.911 29.437 1.00 49.95 62 GLU B CA 1
ATOM 2135 C C . GLU B 1 63 ? 33.261 58.134 28.254 1.00 50.66 62 GLU B C 1
ATOM 2136 O O . GLU B 1 63 ? 33.727 59.256 28.038 1.00 50.34 62 GLU B O 1
ATOM 2139 N N . ASN B 1 64 ? 33.571 57.080 27.509 1.00 49.58 63 ASN B N 1
ATOM 2140 C CA A ASN B 1 64 ? 34.429 57.211 26.330 0.50 51.08 63 ASN B CA 1
ATOM 2141 C CA B ASN B 1 64 ? 34.436 57.210 26.340 0.50 51.11 63 ASN B CA 1
ATOM 2142 C C . ASN B 1 64 ? 33.766 58.123 25.306 1.00 51.48 63 ASN B C 1
ATOM 2143 O O . ASN B 1 64 ? 34.411 59.008 24.736 1.00 50.47 63 ASN B O 1
ATOM 2152 N N . PHE B 1 65 ? 32.469 57.908 25.086 1.00 50.91 64 PHE B N 1
ATOM 2153 C CA . PHE B 1 65 ? 31.676 58.750 24.193 1.00 50.60 64 PHE B CA 1
ATOM 2154 C C . PHE B 1 65 ? 31.691 60.197 24.672 1.00 52.09 64 PHE B C 1
ATOM 2155 O O . PHE B 1 65 ? 31.841 61.126 23.867 1.00 51.81 64 PHE B O 1
ATOM 2163 N N . SER B 1 66 ? 31.509 60.378 25.978 1.00 52.03 65 SER B N 1
ATOM 2164 C CA . SER B 1 66 ? 31.551 61.705 26.592 1.00 53.60 65 SER B CA 1
ATOM 2165 C C . SER B 1 66 ? 32.851 62.443 26.297 1.00 54.77 65 SER B C 1
ATOM 2166 O O . SER B 1 66 ? 32.840 63.603 25.877 1.00 54.40 65 SER B O 1
ATOM 2169 N N . ARG B 1 67 ? 33.968 61.779 26.549 1.00 55.95 66 ARG B N 1
ATOM 2170 C CA . ARG B 1 67 ? 35.268 62.374 26.308 1.00 58.72 66 ARG B CA 1
ATOM 2171 C C . ARG B 1 67 ? 35.456 62.705 24.836 1.00 59.21 66 ARG B C 1
ATOM 2172 O O . ARG B 1 67 ? 35.813 63.830 24.495 1.00 60.16 66 ARG B O 1
ATOM 2180 N N . GLU B 1 68 ? 35.198 61.730 23.970 1.00 59.26 67 GLU B N 1
ATOM 2181 C CA . GLU B 1 68 ? 35.326 61.923 22.524 1.00 59.90 67 GLU B CA 1
ATOM 2182 C C . GLU B 1 68 ? 34.518 63.129 22.029 1.00 60.39 67 GLU B C 1
ATOM 2183 O O . GLU B 1 68 ? 34.972 63.840 21.136 1.00 61.34 67 GLU B O 1
ATOM 2186 N N . ASN B 1 69 ? 33.347 63.367 22.624 1.00 59.34 68 ASN B N 1
ATOM 2187 C CA . ASN B 1 69 ? 32.453 64.464 22.226 1.00 59.52 68 ASN B CA 1
ATOM 2188 C C . ASN B 1 69 ? 32.488 65.707 23.133 1.00 59.04 68 ASN B C 1
ATOM 2189 O O . ASN B 1 69 ? 31.708 66.641 22.930 1.00 59.17 68 ASN B O 1
ATOM 2194 N N . ASN B 1 70 ? 33.364 65.702 24.137 1.00 59.41 69 ASN B N 1
ATOM 2195 C CA A ASN B 1 70 ? 33.537 66.850 25.034 0.50 60.14 69 ASN B CA 1
ATOM 2196 C CA B ASN B 1 70 ? 33.547 66.827 25.062 0.50 60.50 69 ASN B CA 1
ATOM 2197 C C . ASN B 1 70 ? 32.273 67.199 25.831 1.00 60.80 69 ASN B C 1
ATOM 2198 O O . ASN B 1 70 ? 31.974 68.377 26.042 1.00 62.87 69 ASN B O 1
ATOM 2207 N N . PHE B 1 71 ? 31.536 66.175 26.269 1.00 60.29 70 PHE B N 1
ATOM 2208 C CA . PHE B 1 71 ? 30.332 66.342 27.095 1.00 59.75 70 PHE B CA 1
ATOM 2209 C C . PHE B 1 71 ? 30.595 65.904 28.501 1.00 56.25 70 PHE B C 1
ATOM 2210 O O . PHE B 1 71 ? 31.329 64.952 28.715 1.00 56.24 70 PHE B O 1
ATOM 2218 N N . LYS B 1 72 ? 29.878 66.505 29.439 1.00 54.70 71 LYS B N 1
ATOM 2219 C CA . LYS B 1 72 ? 29.619 65.877 30.724 1.00 53.83 71 LYS B CA 1
ATOM 2220 C C . LYS B 1 72 ? 28.152 65.475 30.719 1.00 51.73 71 LYS B C 1
ATOM 2221 O O . LYS B 1 72 ? 27.280 66.334 30.613 1.00 49.63 71 LYS B O 1
ATOM 2223 N N . LEU B 1 73 ? 27.876 64.172 30.781 1.00 47.83 72 LEU B N 1
ATOM 2224 C CA . LEU B 1 73 ? 26.499 63.677 30.895 1.00 47.16 72 LEU B CA 1
ATOM 2225 C C . LEU B 1 73 ? 26.013 63.415 32.333 1.00 46.21 72 LEU B C 1
ATOM 2226 O O . LEU B 1 73 ? 24.835 63.225 32.565 1.00 42.74 72 LEU B O 1
ATOM 2231 N N . ASN B 1 74 ? 26.919 63.405 33.297 1.00 44.85 73 ASN B N 1
ATOM 2232 C CA . ASN B 1 74 ? 26.568 63.184 34.692 1.00 45.15 73 ASN B CA 1
ATOM 2233 C C . ASN B 1 74 ? 25.906 61.820 34.963 1.00 43.73 73 ASN B C 1
ATOM 2234 O O . ASN B 1 74 ? 24.922 61.708 35.684 1.00 44.64 73 ASN B O 1
ATOM 2239 N N . ILE B 1 75 ? 26.469 60.779 34.367 1.00 44.63 74 ILE B N 1
ATOM 2240 C CA . ILE B 1 75 ? 26.024 59.423 34.601 1.00 43.79 74 ILE B CA 1
ATOM 2241 C C . ILE B 1 75 ? 26.810 58.826 35.754 1.00 45.41 74 ILE B C 1
ATOM 2242 O O . ILE B 1 75 ? 28.030 58.881 35.757 1.00 46.23 74 ILE B O 1
ATOM 2247 N N . SER B 1 76 ? 26.094 58.225 36.706 1.00 45.99 75 SER B N 1
ATOM 2248 C CA . SER B 1 76 ? 26.699 57.595 37.879 1.00 48.66 75 SER B CA 1
ATOM 2249 C C . SER B 1 76 ? 26.299 56.148 37.948 1.00 46.27 75 SER B C 1
ATOM 2250 O O . SER B 1 76 ? 25.230 55.774 37.474 1.00 43.73 75 SER B O 1
ATOM 2253 N N . LYS B 1 77 ? 27.170 55.332 38.523 1.00 44.89 76 LYS B N 1
ATOM 2254 C CA . LYS B 1 77 ? 26.832 53.964 38.827 1.00 46.23 76 LYS B CA 1
ATOM 2255 C C . LYS B 1 77 ? 25.698 53.938 39.837 1.00 46.45 76 LYS B C 1
ATOM 2256 O O . LYS B 1 77 ? 25.708 54.679 40.800 1.00 47.35 76 LYS B O 1
ATOM 2262 N N . GLY B 1 78 ? 24.723 53.075 39.617 1.00 46.66 77 GLY B N 1
ATOM 2263 C CA . GLY B 1 78 ? 23.622 52.934 40.549 1.00 47.18 77 GLY B CA 1
ATOM 2264 C C . GLY B 1 78 ? 22.559 51.957 40.078 1.00 47.85 77 GLY B C 1
ATOM 2265 O O . GLY B 1 78 ? 22.639 51.399 38.995 1.00 48.49 77 GLY B O 1
ATOM 2266 N N . ASP B 1 79 ? 21.554 51.777 40.916 1.00 49.29 78 ASP B N 1
ATOM 2267 C CA . ASP B 1 79 ? 20.481 50.826 40.694 1.00 49.48 78 ASP B CA 1
ATOM 2268 C C . ASP B 1 79 ? 19.209 51.629 40.575 1.00 48.81 78 ASP B C 1
ATOM 2269 O O . ASP B 1 79 ? 18.870 52.390 41.479 1.00 49.25 78 ASP B O 1
ATOM 2274 N N . ILE B 1 80 ? 18.503 51.477 39.460 1.00 49.09 79 ILE B N 1
ATOM 2275 C CA . ILE B 1 80 ? 17.319 52.313 39.216 1.00 50.06 79 ILE B CA 1
ATOM 2276 C C . ILE B 1 80 ? 16.155 51.958 40.145 1.00 50.01 79 ILE B C 1
ATOM 2277 O O . ILE B 1 80 ? 15.164 52.685 40.204 1.00 48.49 79 ILE B O 1
ATOM 2282 N N . ARG B 1 81 ? 16.290 50.864 40.899 1.00 49.02 80 ARG B N 1
ATOM 2283 C CA . ARG B 1 81 ? 15.301 50.526 41.916 1.00 49.98 80 ARG B CA 1
ATOM 2284 C C . ARG B 1 81 ? 15.464 51.309 43.183 1.00 49.47 80 ARG B C 1
ATOM 2285 O O . ARG B 1 81 ? 14.574 51.278 44.050 1.00 52.46 80 ARG B O 1
ATOM 2293 N N . LYS B 1 82 ? 16.600 51.999 43.320 1.00 48.43 81 LYS B N 1
ATOM 2294 C CA . LYS B 1 82 ? 16.872 52.837 44.482 1.00 47.04 81 LYS B CA 1
ATOM 2295 C C . LYS B 1 82 ? 17.594 54.089 44.021 1.00 48.47 81 LYS B C 1
ATOM 2296 O O . LYS B 1 82 ? 18.812 54.188 44.130 1.00 49.32 81 LYS B O 1
ATOM 2298 N N . LEU B 1 83 ? 16.835 55.048 43.512 1.00 46.09 82 LEU B N 1
ATOM 2299 C CA . LEU B 1 83 ? 17.425 56.274 42.965 1.00 46.87 82 LEU B CA 1
ATOM 2300 C C . LEU B 1 83 ? 17.970 57.188 44.058 1.00 47.97 82 LEU B C 1
ATOM 2301 O O . LEU B 1 83 ? 17.284 57.435 45.035 1.00 48.98 82 LEU B O 1
ATOM 2306 N N . PRO B 1 84 ? 19.208 57.696 43.897 1.00 48.57 83 PRO B N 1
ATOM 2307 C CA . PRO B 1 84 ? 19.815 58.573 44.899 1.00 49.50 83 PRO B CA 1
ATOM 2308 C C . PRO B 1 84 ? 19.387 60.048 44.782 1.00 53.03 83 PRO B C 1
ATOM 2309 O O . PRO B 1 84 ? 20.191 60.932 45.032 1.00 57.48 83 PRO B O 1
ATOM 2313 N N . PHE B 1 85 ? 18.141 60.310 44.418 1.00 50.39 84 PHE B N 1
ATOM 2314 C CA . PHE B 1 85 ? 17.666 61.673 44.230 1.00 49.63 84 PHE B CA 1
ATOM 2315 C C . PHE B 1 85 ? 16.509 61.933 45.175 1.00 48.32 84 PHE B C 1
ATOM 2316 O O . PHE B 1 85 ? 15.839 61.011 45.605 1.00 47.28 84 PHE B O 1
ATOM 2324 N N . LYS B 1 86 ? 16.303 63.193 45.519 1.00 49.21 85 LYS B N 1
ATOM 2325 C CA . LYS B 1 86 ? 15.229 63.555 46.418 1.00 48.55 85 LYS B CA 1
ATOM 2326 C C . LYS B 1 86 ? 13.871 63.457 45.733 1.00 4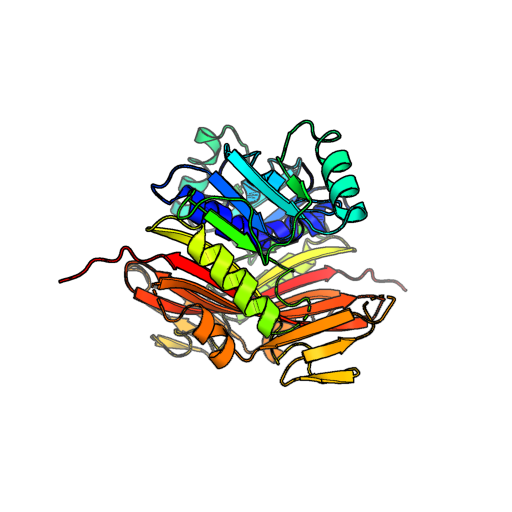7.94 85 LYS B C 1
ATOM 2327 O O . LYS B 1 86 ? 13.779 63.476 44.486 1.00 44.71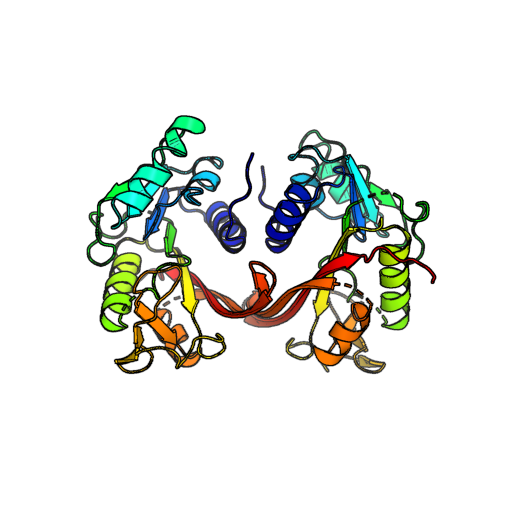 85 LYS B O 1
ATOM 2333 N N . ASP B 1 87 ? 12.821 63.359 46.554 1.00 45.67 86 ASP B N 1
ATOM 2334 C CA . ASP B 1 87 ? 11.439 63.487 46.067 1.00 45.96 86 ASP B CA 1
ATOM 2335 C C . ASP B 1 87 ? 11.275 64.781 45.242 1.00 45.65 86 ASP B C 1
ATOM 2336 O O . ASP B 1 87 ? 11.772 65.843 45.636 1.00 43.53 86 ASP B O 1
ATOM 2341 N N . GLU B 1 88 ? 10.564 64.684 44.115 1.00 45.27 87 GLU B N 1
ATOM 2342 C CA . GLU B 1 88 ? 10.202 65.834 43.298 1.00 46.85 87 GLU B CA 1
ATOM 2343 C C . GLU B 1 88 ? 11.421 66.674 42.885 1.00 47.66 87 GLU B C 1
ATOM 2344 O O . GLU B 1 88 ? 11.354 67.893 42.873 1.00 49.06 87 GLU B O 1
ATOM 2350 N N . SER B 1 89 ? 12.521 66.010 42.524 1.00 46.35 88 SER B N 1
ATOM 2351 C CA . SER B 1 89 ? 13.759 66.692 42.144 1.00 45.24 88 SER B CA 1
ATOM 2352 C C . SER B 1 89 ? 13.936 66.848 40.625 1.00 46.55 88 SER B C 1
ATOM 2353 O O . SER B 1 89 ? 14.713 67.684 40.198 1.00 46.37 88 SER B O 1
ATOM 2364 N N . SER B 1 91 ? 12.430 67.321 36.604 1.00 44.37 90 SER B N 1
ATOM 2365 C CA . SER B 1 91 ? 11.340 67.714 35.741 1.00 45.16 90 SER B CA 1
ATOM 2366 C C . SER B 1 91 ? 10.935 66.544 34.839 1.00 45.45 90 SER B C 1
ATOM 2367 O O . SER B 1 91 ? 9.758 66.342 34.577 1.00 45.00 90 SER B O 1
ATOM 2370 N N . PHE B 1 92 ? 11.928 65.837 34.301 1.00 45.81 91 PHE B N 1
ATOM 2371 C CA . PHE B 1 92 ? 11.687 64.784 33.313 1.00 44.45 91 PHE B CA 1
ATOM 2372 C C . PHE B 1 92 ? 12.537 63.556 33.606 1.00 44.45 91 PHE B C 1
ATOM 2373 O O . PHE B 1 92 ? 13.655 63.665 34.075 1.00 43.22 91 PHE B O 1
ATOM 2381 N N . VAL B 1 93 ? 11.964 62.377 33.367 1.00 45.35 92 VAL B N 1
ATOM 2382 C CA . VAL B 1 93 ? 12.631 61.099 33.630 1.00 44.73 92 VAL B CA 1
ATOM 2383 C C . VAL B 1 93 ? 12.244 60.135 32.532 1.00 46.09 92 VAL B C 1
ATOM 2384 O O . VAL B 1 93 ? 11.079 60.079 32.112 1.00 44.22 92 VAL B O 1
ATOM 2388 N N . TYR B 1 94 ? 13.230 59.404 32.027 1.00 45.42 93 TYR B N 1
ATOM 2389 C CA . TYR B 1 94 ? 12.932 58.335 31.105 1.00 44.48 93 TYR B CA 1
ATOM 2390 C C . TYR B 1 94 ? 13.728 57.078 31.434 1.00 43.44 93 TYR B C 1
ATOM 2391 O O . TYR B 1 94 ? 14.827 57.142 32.011 1.00 42.99 93 TYR B O 1
ATOM 2400 N N . SER B 1 95 ? 13.113 55.944 31.111 1.00 45.28 94 SER B N 1
ATOM 2401 C CA . SER B 1 95 ? 13.776 54.632 31.150 1.00 44.91 94 SER B CA 1
ATOM 2402 C C . SER B 1 95 ? 13.304 53.926 29.915 1.00 44.70 94 SER B C 1
ATOM 2403 O O . SER B 1 95 ? 12.153 53.488 29.839 1.00 46.21 94 SER B O 1
ATOM 2406 N N . TYR B 1 96 ? 14.185 53.894 28.925 1.00 44.73 95 TYR B N 1
ATOM 2407 C CA . TYR B 1 96 ? 13.835 53.513 27.568 1.00 47.10 95 TYR B CA 1
ATOM 2408 C C . TYR B 1 96 ? 14.750 52.392 27.117 1.00 46.73 95 TYR B C 1
ATOM 2409 O O . TYR B 1 96 ? 15.954 52.504 27.218 1.00 48.98 95 TYR B O 1
ATOM 2418 N N . GLY B 1 97 ? 14.174 51.279 26.674 1.00 48.04 96 GLY B N 1
ATOM 2419 C CA . GLY B 1 97 ? 14.949 50.092 26.334 1.00 47.85 96 GLY B CA 1
ATOM 2420 C C . GLY B 1 97 ? 15.602 49.395 27.504 1.00 48.47 96 GLY B C 1
ATOM 2421 O O . GLY B 1 97 ? 16.560 48.664 27.334 1.00 50.97 96 GLY B O 1
ATOM 2422 N N . THR B 1 98 ? 15.041 49.568 28.690 1.00 47.62 97 THR B N 1
ATOM 2423 C CA . THR B 1 98 ? 15.712 49.235 29.936 1.00 47.90 97 THR B CA 1
ATOM 2424 C C . THR B 1 98 ? 14.885 48.461 30.937 1.00 48.84 97 THR B C 1
ATOM 2425 O O . THR B 1 98 ? 15.322 47.409 31.509 1.00 46.24 97 THR B O 1
ATOM 2429 N N . ILE B 1 99 ? 13.693 48.975 31.185 1.00 47.98 98 ILE B N 1
ATOM 2430 C CA A ILE B 1 99 ? 12.897 48.563 32.335 0.50 49.62 98 ILE B CA 1
ATOM 2431 C CA B ILE B 1 99 ? 12.935 48.553 32.354 0.50 48.35 98 ILE B CA 1
ATOM 2432 C C . ILE B 1 99 ? 12.509 47.077 32.277 1.00 49.28 98 ILE B C 1
ATOM 2433 O O . ILE B 1 99 ? 12.421 46.377 33.309 1.00 49.43 98 ILE B O 1
ATOM 2442 N N . PHE B 1 100 ? 12.293 46.593 31.074 1.00 46.85 99 PHE B N 1
ATOM 2443 C CA . PHE B 1 100 ? 11.885 45.219 30.831 1.00 49.82 99 PHE B CA 1
ATOM 2444 C C . PHE B 1 100 ? 13.057 44.196 30.898 1.00 48.95 99 PHE B C 1
ATOM 2445 O O . PHE B 1 100 ? 12.904 43.030 30.529 1.00 49.44 99 PHE B O 1
ATOM 2453 N N . HIS B 1 101 ? 14.230 44.646 31.324 1.00 49.79 100 HIS B N 1
ATOM 2454 C CA . HIS B 1 101 ? 15.334 43.737 31.628 1.00 50.26 100 HIS B CA 1
ATOM 2455 C C . HIS B 1 101 ? 15.298 43.265 33.068 1.00 49.50 100 HIS B C 1
ATOM 2456 O O . HIS B 1 101 ? 16.291 42.819 33.597 1.00 47.47 100 HIS B O 1
ATOM 2471 N N . ARG B 1 103 ? 12.620 41.517 36.370 1.00 45.01 102 ARG B N 1
ATOM 2472 C CA . ARG B 1 103 ? 11.411 40.836 36.821 1.00 46.92 102 ARG B CA 1
ATOM 2473 C C . ARG B 1 103 ? 10.350 41.888 37.151 1.00 48.04 102 ARG B C 1
ATOM 2474 O O . ARG B 1 103 ? 10.671 43.035 37.477 1.00 44.44 102 ARG B O 1
ATOM 2482 N N . LYS B 1 104 ? 9.089 41.507 37.024 1.00 47.55 103 LYS B N 1
ATOM 2483 C CA . LYS B 1 104 ? 8.000 42.448 37.185 1.00 49.38 103 LYS B CA 1
ATOM 2484 C C . LYS B 1 104 ? 7.955 43.149 38.568 1.00 48.65 103 LYS B C 1
ATOM 2485 O O . LYS B 1 104 ? 7.634 44.329 38.631 1.00 50.53 103 LYS B O 1
ATOM 2491 N N . ASN B 1 105 ? 8.313 42.466 39.647 1.00 48.73 104 ASN B N 1
ATOM 2492 C CA . ASN B 1 105 ? 8.403 43.152 40.949 1.00 51.46 104 ASN B CA 1
ATOM 2493 C C . ASN B 1 105 ? 9.457 44.263 40.924 1.00 51.23 104 ASN B C 1
ATOM 2494 O O . ASN B 1 105 ? 9.245 45.325 41.496 1.00 47.86 104 ASN B O 1
ATOM 2499 N N . ASP B 1 106 ? 10.569 44.030 40.221 1.00 49.33 105 ASP B N 1
ATOM 2500 C CA . ASP B 1 106 ? 11.619 45.034 40.089 1.00 47.55 105 ASP B CA 1
ATOM 2501 C C . ASP B 1 106 ? 11.186 46.170 39.163 1.00 47.17 105 ASP B C 1
ATOM 2502 O O . ASP B 1 106 ? 11.508 47.324 39.409 1.00 47.57 105 ASP B O 1
ATOM 2507 N N . VAL B 1 107 ? 10.448 45.838 38.103 1.00 46.57 106 VAL B N 1
ATOM 2508 C CA . VAL B 1 107 ? 9.872 46.854 37.237 1.00 45.31 106 VAL B CA 1
ATOM 2509 C C . VAL B 1 107 ? 9.031 47.820 38.077 1.00 48.59 106 VAL B C 1
ATOM 2510 O O . VAL B 1 107 ? 9.139 49.046 37.918 1.00 46.52 106 VAL B O 1
ATOM 2514 N N . LYS B 1 108 ? 8.191 47.272 38.956 1.00 48.40 107 LYS B N 1
ATOM 2515 C CA . LYS B 1 108 ? 7.343 48.134 39.819 1.00 50.56 107 LYS B CA 1
ATOM 2516 C C . LYS B 1 108 ? 8.188 49.016 40.735 1.00 47.35 107 LYS B C 1
ATOM 2517 O O . LYS B 1 108 ? 7.901 50.201 40.881 1.00 46.67 107 LYS B O 1
ATOM 2523 N N . GLU B 1 109 ? 9.235 48.443 41.338 1.00 46.60 108 GLU B N 1
ATOM 2524 C CA . GLU B 1 109 ? 10.149 49.222 42.185 1.00 48.27 108 GLU B CA 1
ATOM 2525 C C . GLU B 1 109 ? 10.714 50.405 41.422 1.00 47.54 108 GLU B C 1
ATOM 2526 O O . GLU B 1 109 ? 10.676 51.539 41.905 1.00 45.41 108 GLU B O 1
ATOM 2532 N N . ALA B 1 110 ? 11.179 50.150 40.198 1.00 44.40 109 ALA B N 1
ATOM 2533 C CA . ALA B 1 110 ? 11.803 51.185 39.407 1.00 43.22 109 ALA B CA 1
ATOM 2534 C C . ALA B 1 110 ? 10.822 52.270 38.974 1.00 46.94 109 ALA B C 1
ATOM 2535 O O . ALA B 1 110 ? 11.151 53.460 39.028 1.00 47.03 109 ALA B O 1
ATOM 2537 N N . ILE B 1 111 ? 9.618 51.878 38.560 1.00 45.21 110 ILE B N 1
ATOM 2538 C CA . ILE B 1 111 ? 8.616 52.845 38.173 1.00 44.99 110 ILE B CA 1
ATOM 2539 C C . ILE B 1 111 ? 8.167 53.668 39.377 1.00 45.97 110 ILE B C 1
ATOM 2540 O O . ILE B 1 111 ? 7.966 54.884 39.257 1.00 43.18 110 ILE B O 1
ATOM 2545 N N . ASP B 1 112 ? 8.030 53.026 40.540 1.00 45.26 111 ASP B N 1
ATOM 2546 C CA . ASP B 1 112 ? 7.698 53.759 41.749 1.00 46.56 111 ASP B CA 1
ATOM 2547 C C . ASP B 1 112 ? 8.763 54.824 42.055 1.00 47.62 111 ASP B C 1
ATOM 2548 O O . ASP B 1 112 ? 8.434 55.923 42.494 1.00 45.82 111 ASP B O 1
ATOM 2553 N N . GLU B 1 113 ? 10.031 54.494 41.805 1.00 45.76 112 GLU B N 1
ATOM 2554 C CA . GLU B 1 113 ? 11.135 55.431 42.022 1.00 45.29 112 GLU B CA 1
ATOM 2555 C C . GLU B 1 113 ? 11.083 56.593 41.039 1.00 46.03 112 GLU B C 1
ATOM 2556 O O . GLU B 1 113 ? 11.256 57.747 41.438 1.00 45.32 112 GLU B O 1
ATOM 2562 N N . ILE B 1 114 ? 10.797 56.299 39.777 1.00 43.80 113 ILE B N 1
ATOM 2563 C CA . ILE B 1 114 ? 10.574 57.358 38.765 1.00 45.97 113 ILE B CA 1
ATOM 2564 C C . ILE B 1 114 ? 9.482 58.333 39.217 1.00 45.47 113 ILE B C 1
ATOM 2565 O O . ILE B 1 114 ? 9.681 59.571 39.182 1.00 45.19 113 ILE B O 1
ATOM 2570 N N . LYS B 1 115 ? 8.346 57.785 39.669 1.00 44.72 114 LYS B N 1
ATOM 2571 C CA . LYS B 1 115 ? 7.223 58.603 40.118 1.00 45.45 114 LYS B CA 1
ATOM 2572 C C . LYS B 1 115 ? 7.618 59.470 41.308 1.00 45.66 114 LYS B C 1
ATOM 2573 O O . LYS B 1 115 ? 7.226 60.649 41.396 1.00 46.55 114 LYS B O 1
ATOM 2579 N N . ARG B 1 116 ? 8.374 58.877 42.233 1.00 46.08 115 ARG B N 1
ATOM 2580 C CA . ARG B 1 116 ? 8.834 59.571 43.429 1.00 45.34 115 ARG B CA 1
ATOM 2581 C C . ARG B 1 116 ? 9.688 60.796 43.092 1.00 45.93 115 ARG B C 1
ATOM 2582 O O . ARG B 1 116 ? 9.479 61.864 43.658 1.00 44.43 115 ARG B O 1
ATOM 2590 N N . VAL B 1 117 ? 10.657 60.647 42.193 1.00 43.67 116 VAL B N 1
ATOM 2591 C CA . VAL B 1 117 ? 11.610 61.747 41.958 1.00 44.43 116 VAL B CA 1
ATOM 2592 C C . VAL B 1 117 ? 11.068 62.810 41.009 1.00 45.10 116 VAL B C 1
ATOM 2593 O O . VAL B 1 117 ? 11.615 63.906 40.929 1.00 43.68 116 VAL B O 1
ATOM 2597 N N . LEU B 1 118 ? 9.991 62.482 40.302 1.00 45.80 117 LEU B N 1
ATOM 2598 C CA . LEU B 1 118 ? 9.370 63.405 39.356 1.00 47.47 117 LEU B CA 1
ATOM 2599 C C . LEU B 1 118 ? 8.612 64.522 40.091 1.00 46.45 117 LEU B C 1
ATOM 2600 O O . LEU B 1 118 ? 7.889 64.270 41.069 1.00 45.65 117 LEU B O 1
ATOM 2605 N N . LYS B 1 119 ? 8.784 65.754 39.616 1.00 47.88 118 LYS B N 1
ATOM 2606 C CA . LYS B 1 119 ? 8.003 66.903 40.087 1.00 47.23 118 LYS B CA 1
ATOM 2607 C C . LYS B 1 119 ? 6.534 66.766 39.701 1.00 46.79 118 LYS B C 1
ATOM 2608 O O . LYS B 1 119 ? 6.223 66.178 38.671 1.00 44.88 118 LYS B O 1
ATOM 2614 N N . PRO B 1 120 ? 5.631 67.410 40.462 1.00 45.45 119 PRO B N 1
ATOM 2615 C CA . PRO B 1 120 ? 4.264 67.550 39.977 1.00 45.95 119 PRO B CA 1
ATOM 2616 C C . PRO B 1 120 ? 4.297 68.210 38.590 1.00 44.87 119 PRO B C 1
ATOM 2617 O O . PRO B 1 120 ? 5.045 69.142 38.381 1.00 42.38 119 PRO B O 1
ATOM 2621 N N . GLY B 1 121 ? 3.558 67.671 37.629 1.00 46.99 120 GLY B N 1
ATOM 2622 C CA . GLY B 1 121 ? 3.612 68.184 36.260 1.00 45.50 120 GLY B CA 1
ATOM 2623 C C . GLY B 1 121 ? 4.762 67.658 35.428 1.00 44.74 120 GLY B C 1
ATOM 2624 O O . GLY B 1 121 ? 4.875 67.990 34.240 1.00 45.71 120 GLY B O 1
ATOM 2625 N N . GLY B 1 122 ? 5.610 66.826 36.029 1.00 44.56 121 GLY B N 1
ATOM 2626 C CA . GLY B 1 122 ? 6.785 66.279 35.373 1.00 44.55 121 GLY B CA 1
ATOM 2627 C C . GLY B 1 122 ? 6.379 65.181 34.401 1.00 46.00 121 GLY B C 1
ATOM 2628 O O . GLY B 1 122 ? 5.285 64.626 34.506 1.00 45.48 121 GLY B O 1
ATOM 2629 N N . LEU B 1 123 ? 7.244 64.896 33.428 1.00 45.90 122 LEU B N 1
ATOM 2630 C CA . LEU B 1 123 ? 6.934 63.896 32.401 1.00 45.32 122 LEU B CA 1
ATOM 2631 C C . LEU B 1 123 ? 7.838 62.694 32.538 1.00 46.43 122 LEU B C 1
ATOM 2632 O O . LEU B 1 123 ? 9.066 62.833 32.751 1.00 43.45 122 LEU B O 1
ATOM 2637 N N . ALA B 1 124 ? 7.227 61.510 32.382 1.00 45.57 123 ALA B N 1
ATOM 2638 C CA . ALA B 1 124 ? 7.955 60.248 32.322 1.00 45.20 123 ALA B CA 1
ATOM 2639 C C . ALA B 1 124 ? 7.779 59.619 30.949 1.00 45.52 123 ALA B C 1
ATOM 2640 O O . ALA B 1 124 ? 6.691 59.668 30.352 1.00 44.67 123 ALA B O 1
ATOM 2642 N N . CYS B 1 125 ? 8.861 59.070 30.424 1.00 44.82 124 CYS B N 1
ATOM 2643 C CA . CYS B 1 125 ? 8.798 58.243 29.216 1.00 43.66 124 CYS B CA 1
ATOM 2644 C C . CYS B 1 125 ? 9.380 56.860 29.548 1.00 45.30 124 CYS B C 1
ATOM 2645 O O . CYS B 1 125 ? 10.533 56.736 29.965 1.00 44.33 124 CYS B O 1
ATOM 2648 N N . ILE B 1 126 ? 8.568 55.833 29.357 1.00 44.58 125 ILE B N 1
ATOM 2649 C CA . ILE B 1 126 ? 8.947 54.466 29.659 1.00 45.34 125 ILE B CA 1
ATOM 2650 C C . ILE B 1 126 ? 8.388 53.572 28.578 1.00 48.15 125 ILE B C 1
ATOM 2651 O O . ILE B 1 126 ? 7.229 53.749 28.132 1.00 45.73 125 ILE B O 1
ATOM 2656 N N . ASN B 1 127 ? 9.183 52.596 28.162 1.00 45.94 126 ASN B N 1
ATOM 2657 C CA . ASN B 1 127 ? 8.648 51.572 27.246 1.00 46.94 126 ASN B CA 1
ATOM 2658 C C . ASN B 1 127 ? 8.853 50.136 27.701 1.00 46.62 126 ASN B C 1
ATOM 2659 O O . ASN B 1 127 ? 9.680 49.872 28.587 1.00 46.97 126 ASN B O 1
ATOM 2664 N N . PHE B 1 128 ? 8.084 49.238 27.088 1.00 46.10 127 PHE B N 1
ATOM 2665 C CA . PHE B 1 128 ? 7.932 47.863 27.554 1.00 44.06 127 PHE B CA 1
ATOM 2666 C C . PHE B 1 128 ? 7.925 46.958 26.343 1.00 45.31 127 PHE B C 1
ATOM 2667 O O . PHE B 1 128 ? 7.420 47.338 25.299 1.00 43.09 127 PHE B O 1
ATOM 2675 N N . LEU B 1 129 ? 8.464 45.755 26.509 1.00 42.21 128 LEU B N 1
ATOM 2676 C CA . LEU B 1 129 ? 8.248 44.681 25.572 1.00 44.87 128 LEU B CA 1
ATOM 2677 C C . LEU B 1 129 ? 6.831 44.179 25.757 1.00 44.67 128 LEU B C 1
ATOM 2678 O O . LEU B 1 129 ? 6.366 44.006 26.907 1.00 45.29 128 LEU B O 1
ATOM 2683 N N . THR B 1 130 ? 6.174 43.888 24.636 1.00 43.98 129 THR B N 1
ATOM 2684 C CA . THR B 1 130 ? 4.840 43.302 24.646 1.00 42.70 129 THR B CA 1
ATOM 2685 C C . THR B 1 130 ? 4.824 41.839 24.252 1.00 43.24 129 THR B C 1
ATOM 2686 O O . THR B 1 130 ? 5.797 41.279 23.750 1.00 41.64 129 THR B O 1
ATOM 2690 N N . THR B 1 131 ? 3.669 41.229 24.454 1.00 43.57 130 THR B N 1
ATOM 2691 C CA . THR B 1 131 ? 3.430 39.844 24.059 1.00 44.46 130 THR B CA 1
ATOM 2692 C C . THR B 1 131 ? 3.419 39.664 22.536 1.00 44.05 130 THR B C 1
ATOM 2693 O O . THR B 1 131 ? 3.360 38.543 22.075 1.00 44.62 130 THR B O 1
ATOM 2697 N N . LYS B 1 132 ? 3.458 40.757 21.767 1.00 41.56 131 LYS B N 1
ATOM 2698 C CA . LYS B 1 132 ? 3.611 40.677 20.297 1.00 42.72 131 LYS B CA 1
ATOM 2699 C C . LYS B 1 132 ? 5.073 40.518 19.829 1.00 43.83 131 LYS B C 1
ATOM 2700 O O . LYS B 1 132 ? 5.322 40.240 18.662 1.00 44.73 131 LYS B O 1
ATOM 2706 N N . ASP B 1 133 ? 6.028 40.710 20.736 1.00 41.49 132 ASP B N 1
ATOM 2707 C CA . ASP B 1 133 ? 7.440 40.437 20.446 1.00 43.42 132 ASP B CA 1
ATOM 2708 C C . ASP B 1 133 ? 7.696 38.959 20.109 1.00 42.07 132 ASP B C 1
ATOM 2709 O O . ASP B 1 133 ? 7.185 38.063 20.759 1.00 43.42 132 ASP B O 1
ATOM 2714 N N . GLU B 1 134 ? 8.520 38.710 19.089 1.00 43.88 133 GLU B N 1
ATOM 2715 C CA . GLU B 1 134 ? 8.899 37.349 18.645 1.00 47.37 133 GLU B CA 1
ATOM 2716 C C . GLU B 1 134 ? 9.455 36.466 19.773 1.00 44.56 133 GLU B C 1
ATOM 2717 O O . GLU B 1 134 ? 9.359 35.248 19.718 1.00 43.32 133 GLU B O 1
ATOM 2723 N N . ARG B 1 135 ? 10.061 37.082 20.775 1.00 43.04 134 ARG B N 1
ATOM 2724 C CA . ARG B 1 135 ? 10.757 36.332 21.826 1.00 46.42 134 ARG B CA 1
ATOM 2725 C C . ARG B 1 135 ? 9.907 36.123 23.076 1.00 44.65 134 ARG B C 1
ATOM 2726 O O . ARG B 1 135 ? 10.344 35.472 24.032 1.00 42.47 134 ARG B O 1
ATOM 2731 N N . TYR B 1 136 ? 8.697 36.676 23.079 1.00 44.17 135 TYR B N 1
ATOM 2732 C CA . TYR B 1 136 ? 7.732 36.339 24.112 1.00 44.27 135 TYR B CA 1
ATOM 2733 C C . TYR B 1 136 ? 7.590 34.813 24.136 1.00 42.70 135 TYR B C 1
ATOM 2734 O O . TYR B 1 136 ? 7.476 34.168 23.109 1.00 42.92 135 TYR B O 1
ATOM 2743 N N . ASN B 1 137 ? 7.638 34.242 25.326 1.00 44.66 136 ASN B N 1
ATOM 2744 C CA . ASN B 1 137 ? 7.578 32.794 25.493 1.00 44.71 136 ASN B CA 1
ATOM 2745 C C . ASN B 1 137 ? 8.724 31.991 24.915 1.00 45.47 136 ASN B C 1
ATOM 2746 O O . ASN B 1 137 ? 8.570 30.797 24.687 1.00 45.79 136 ASN B O 1
ATOM 2751 N N . LYS B 1 138 ? 9.865 32.623 24.673 1.00 43.01 137 LYS B N 1
ATOM 2752 C CA . LYS B 1 138 ? 11.051 31.883 24.297 1.00 45.22 137 LYS B CA 1
ATOM 2753 C C . LYS B 1 138 ? 12.016 31.944 25.483 1.00 44.51 137 LYS B C 1
ATOM 2754 O O . LYS B 1 138 ? 11.936 32.837 26.362 1.00 43.44 137 LYS B O 1
ATOM 2760 N N . GLY B 1 139 ? 12.961 31.026 25.462 1.00 45.37 138 GLY B N 1
ATOM 2761 C CA . GLY B 1 139 ? 13.912 30.897 26.552 1.00 47.01 138 GLY B CA 1
ATOM 2762 C C . GLY B 1 139 ? 13.296 30.244 27.777 1.00 45.41 138 GLY B C 1
ATOM 2763 O O . GLY B 1 139 ? 12.338 29.465 27.686 1.00 43.40 138 GLY B O 1
ATOM 2764 N N . GLU B 1 140 ? 13.885 30.555 28.928 1.00 43.30 139 GLU B N 1
ATOM 2765 C CA . GLU B 1 140 ? 13.639 29.847 30.158 1.00 41.83 139 GLU B CA 1
ATOM 2766 C C . GLU B 1 140 ? 12.661 30.630 31.003 1.00 44.29 139 GLU B C 1
ATOM 2767 O O . GLU B 1 140 ? 12.981 31.737 31.461 1.00 40.93 139 GLU B O 1
ATOM 2773 N N . LYS B 1 141 ? 11.453 30.093 31.180 1.00 43.89 140 LYS B N 1
ATOM 2774 C CA . LYS B 1 141 ? 10.435 30.800 31.960 1.00 45.75 140 LYS B CA 1
ATOM 2775 C C . LYS B 1 141 ? 10.832 30.786 33.422 1.00 45.16 140 L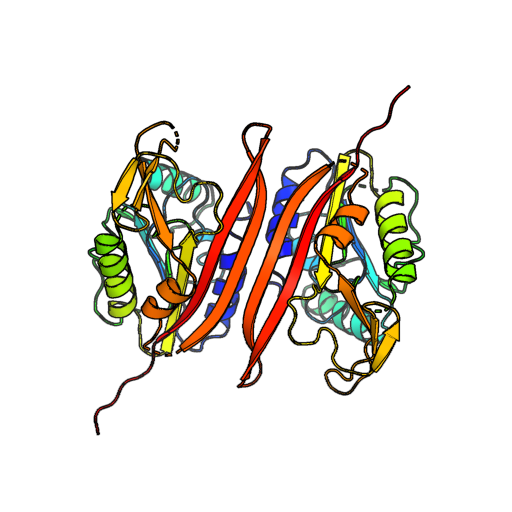YS B C 1
ATOM 2776 O O . LYS B 1 141 ? 11.108 29.731 33.972 1.00 42.56 140 LYS B O 1
ATOM 2782 N N . ILE B 1 142 ? 10.883 31.963 34.035 1.00 43.75 141 ILE B N 1
ATOM 2783 C CA . ILE B 1 142 ? 11.220 32.105 35.440 1.00 46.12 141 ILE B CA 1
ATOM 2784 C C . ILE B 1 142 ? 10.090 32.758 36.253 1.00 46.64 141 ILE B C 1
ATOM 2785 O O . ILE B 1 142 ? 10.235 32.976 37.442 1.00 47.64 141 ILE B O 1
ATOM 2790 N N . GLY B 1 143 ? 8.975 33.062 35.612 1.00 45.29 142 GLY B N 1
ATOM 2791 C CA . GLY B 1 143 ? 7.872 33.732 36.273 1.00 45.91 142 GLY B CA 1
ATOM 2792 C C . GLY B 1 143 ? 6.846 34.031 35.232 1.00 46.05 142 GLY B C 1
ATOM 2793 O O . GLY B 1 143 ? 7.110 33.849 34.042 1.00 46.83 142 GLY B O 1
ATOM 2794 N N . GLU B 1 144 ? 5.686 34.529 35.654 1.00 48.75 143 GLU B N 1
ATOM 2795 C CA . GLU B 1 144 ? 4.639 34.876 34.702 1.00 47.78 143 GLU B CA 1
ATOM 2796 C C . GLU B 1 144 ? 5.088 36.059 33.848 1.00 45.15 143 GLU B C 1
ATOM 2797 O O . GLU B 1 144 ? 5.404 37.123 34.360 1.00 44.57 143 GLU B O 1
ATOM 2800 N N . GLY B 1 145 ? 5.092 35.866 32.536 1.00 42.90 144 GLY B N 1
ATOM 2801 C CA . GLY B 1 145 ? 5.617 36.864 31.627 1.00 43.74 144 GLY B CA 1
ATOM 2802 C C . GLY B 1 145 ? 7.091 37.233 31.805 1.00 42.72 144 GLY B C 1
ATOM 2803 O O . GLY B 1 145 ? 7.484 38.307 31.345 1.00 44.32 144 GLY B O 1
ATOM 2804 N N . GLU B 1 146 ? 7.895 36.351 32.424 1.00 41.32 145 GLU B N 1
ATOM 2805 C CA . GLU B 1 146 ? 9.314 36.608 32.703 1.00 41.91 145 GLU B CA 1
ATOM 2806 C C . GLU B 1 146 ?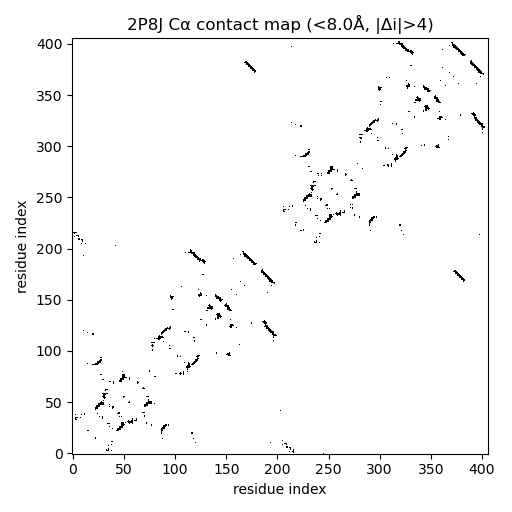 10.155 35.447 32.184 1.00 41.98 145 GLU B C 1
ATOM 2807 O O . GLU B 1 146 ? 9.907 34.297 32.543 1.00 44.22 145 GLU B O 1
ATOM 2813 N N . PHE B 1 147 ? 11.152 35.756 31.354 1.00 39.52 146 PHE B N 1
ATOM 2814 C CA . PHE B 1 147 ? 12.024 34.742 30.756 1.00 40.80 146 PHE B CA 1
ATOM 2815 C C . PHE B 1 147 ? 13.505 35.107 30.858 1.00 40.65 146 PHE B C 1
ATOM 2816 O O . PHE B 1 147 ? 13.888 36.274 30.754 1.00 42.21 146 PHE B O 1
ATOM 2824 N N . LEU B 1 148 ? 14.325 34.099 31.089 1.00 39.50 147 LEU B N 1
ATOM 2825 C CA . LEU B 1 148 ? 15.753 34.262 31.031 1.00 42.61 147 LEU B CA 1
ATOM 2826 C C . LEU B 1 148 ? 16.167 33.725 29.671 1.00 40.80 147 LEU B C 1
ATOM 2827 O O . LEU B 1 148 ? 15.950 32.547 29.361 1.00 41.11 147 LEU B O 1
ATOM 2832 N N . GLN B 1 149 ? 16.730 34.606 28.856 1.00 40.30 148 GLN B N 1
ATOM 2833 C CA . GLN B 1 149 ? 17.088 34.298 27.471 1.00 43.01 148 GLN B CA 1
ATOM 2834 C C . GLN B 1 149 ? 18.575 34.553 27.196 1.00 42.62 148 GLN B C 1
ATOM 2835 O O . GLN B 1 149 ? 19.158 35.484 27.745 1.00 46.59 148 GLN B O 1
ATOM 2841 N N . LEU B 1 150 ? 19.174 33.737 26.340 1.00 42.26 149 LEU B N 1
ATOM 2842 C CA . LEU B 1 150 ? 20.511 34.018 25.818 1.00 45.96 149 LEU B CA 1
ATOM 2843 C C . LEU B 1 150 ? 20.408 35.017 24.673 1.00 47.94 149 LEU B C 1
ATOM 2844 O O . LEU B 1 150 ? 19.768 34.748 23.672 1.00 48.09 149 LEU B O 1
ATOM 2849 N N . GLU B 1 151 ? 21.031 36.169 24.841 1.00 48.77 150 GLU B N 1
ATOM 2850 C CA . GLU B 1 151 ? 21.035 37.192 23.822 1.00 50.60 150 GLU B CA 1
ATOM 2851 C C . GLU B 1 151 ? 22.445 37.733 23.668 1.00 50.38 150 GLU B C 1
ATOM 2852 O O . GLU B 1 151 ? 23.063 38.164 24.638 1.00 47.34 150 GLU B O 1
ATOM 2858 N N . ARG B 1 152 ? 22.962 37.673 22.444 1.00 49.17 151 ARG B N 1
ATOM 2859 C CA . ARG B 1 152 ? 24.336 38.085 22.154 1.00 50.56 151 ARG B CA 1
ATOM 2860 C C . ARG B 1 152 ? 25.351 37.461 23.097 1.00 49.27 151 ARG B C 1
ATOM 2861 O O . ARG B 1 152 ? 26.303 38.105 23.510 1.00 49.45 151 ARG B O 1
ATOM 2869 N N . GLY B 1 153 ? 25.157 36.184 23.410 1.00 49.69 152 GLY B N 1
ATOM 2870 C CA . GLY B 1 153 ? 26.103 35.435 24.216 1.00 49.54 152 GLY B CA 1
ATOM 2871 C C . GLY B 1 153 ? 25.976 35.490 25.731 1.00 48.65 152 GLY B C 1
ATOM 2872 O O . GLY B 1 153 ? 26.750 34.826 26.448 1.00 48.79 152 GLY B O 1
ATOM 2873 N N . GLU B 1 154 ? 24.974 36.209 26.207 1.00 50.05 153 GLU B N 1
ATOM 2874 C CA . GLU B 1 154 ? 24.786 36.476 27.622 1.00 52.38 153 GLU B CA 1
ATOM 2875 C C . GLU B 1 154 ? 23.331 36.287 28.045 1.00 50.24 153 GLU B C 1
ATOM 2876 O O . GLU B 1 154 ? 22.408 36.515 27.263 1.00 46.04 153 GLU B O 1
ATOM 2882 N N . LYS B 1 155 ? 23.158 35.955 29.318 1.00 50.01 15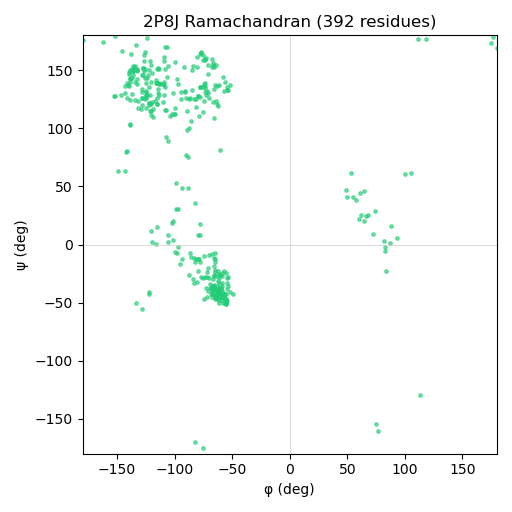4 LYS B N 1
ATOM 2883 C CA . LYS B 1 155 ? 21.854 35.736 29.916 1.00 50.68 154 LYS B CA 1
ATOM 2884 C C . LYS B 1 155 ? 21.234 37.087 30.229 1.00 48.65 154 LYS B C 1
ATOM 2885 O O . LYS B 1 155 ? 21.867 37.969 30.822 1.00 45.85 154 LYS B O 1
ATOM 2891 N N . VAL B 1 156 ? 20.013 37.277 29.764 1.00 44.01 155 VAL B N 1
ATOM 2892 C CA A VAL B 1 156 ? 19.266 38.501 30.007 0.50 45.58 155 VAL B CA 1
ATOM 2893 C CA B VAL B 1 156 ? 19.278 38.495 30.061 0.50 46.46 155 VAL B CA 1
ATOM 2894 C C . VAL B 1 156 ? 17.866 38.119 30.452 1.00 46.86 155 VAL B C 1
ATOM 2895 O O . VAL B 1 156 ? 17.273 37.183 29.893 1.00 47.64 155 VAL B O 1
ATOM 2902 N N . ILE B 1 157 ? 17.343 38.825 31.436 1.00 45.22 156 ILE B N 1
ATOM 2903 C CA . ILE B 1 157 ? 15.958 38.677 31.813 1.00 45.64 156 ILE B CA 1
ATOM 2904 C C . ILE B 1 157 ? 15.142 39.574 30.913 1.00 46.72 156 ILE B C 1
ATOM 2905 O O . ILE B 1 157 ? 15.501 40.734 30.687 1.00 47.78 156 ILE B O 1
ATOM 2910 N N . HIS B 1 158 ? 14.059 39.038 30.361 1.00 43.36 157 HIS B N 1
ATOM 2911 C CA . HIS B 1 158 ? 13.066 39.862 29.696 1.00 43.90 157 HIS B CA 1
ATOM 2912 C C . HIS B 1 158 ? 11.701 39.621 30.328 1.00 43.67 157 HIS B C 1
ATOM 2913 O O . HIS B 1 158 ? 11.263 38.474 30.433 1.00 42.58 157 HIS B O 1
ATOM 2920 N N . SER B 1 159 ? 11.032 40.704 30.700 1.00 42.61 158 SER B N 1
ATOM 2921 C CA . SER B 1 159 ? 9.626 40.651 31.094 1.00 43.02 158 SER B CA 1
ATOM 2922 C C . SER B 1 159 ? 8.780 41.262 29.991 1.00 42.93 158 SER B C 1
ATOM 2923 O O . SER B 1 159 ? 9.194 42.246 29.338 1.00 43.47 158 SER B O 1
ATOM 2926 N N . TYR B 1 160 ? 7.595 40.680 29.800 1.00 42.23 159 TYR B N 1
ATOM 2927 C CA . TYR B 1 160 ? 6.657 41.035 28.725 1.00 43.17 159 TYR B CA 1
ATOM 2928 C C . TYR B 1 160 ? 5.307 41.371 29.328 1.00 44.28 159 TYR B C 1
ATOM 2929 O O . TYR B 1 160 ? 4.855 40.721 30.297 1.00 42.69 159 TYR B O 1
ATOM 2938 N N . VAL B 1 161 ? 4.647 42.351 28.732 1.00 43.52 160 VAL B N 1
ATOM 2939 C CA . VAL B 1 161 ? 3.355 42.804 29.211 1.00 44.54 160 VAL B CA 1
ATOM 2940 C C . VAL B 1 161 ? 2.341 42.799 28.084 1.00 44.99 160 VAL B C 1
ATOM 2941 O O . VAL B 1 161 ? 2.682 42.907 26.902 1.00 46.59 160 VAL B O 1
ATOM 2945 N N . SER B 1 162 ? 1.098 42.617 28.482 1.00 44.75 161 SER B N 1
ATOM 2946 C CA . SER B 1 162 ? -0.056 42.955 27.673 1.00 46.02 161 SER B CA 1
ATOM 2947 C C . SER B 1 162 ? -0.290 44.460 27.801 1.00 46.25 161 SER B C 1
ATOM 2948 O O . SER B 1 162 ? 0.220 45.106 28.725 1.00 45.33 161 SER B O 1
ATOM 2951 N N . LEU B 1 163 ? -1.035 45.045 26.867 1.00 47.13 162 LEU B N 1
ATOM 2952 C CA . LEU B 1 163 ? -1.344 46.464 26.940 1.00 47.32 162 LEU B CA 1
ATOM 2953 C C . LEU B 1 163 ? -2.195 46.823 28.174 1.00 47.40 162 LEU B C 1
ATOM 2954 O O . LEU B 1 163 ? -1.973 47.855 28.800 1.00 46.23 162 LEU B O 1
ATOM 2959 N N . GLU B 1 164 ? -3.154 45.972 28.517 1.00 46.82 163 GLU B N 1
ATOM 2960 C CA . GLU B 1 164 ? -3.962 46.155 29.735 1.00 49.60 163 GLU B CA 1
ATOM 2961 C C . GLU B 1 164 ? -3.031 46.208 30.956 1.00 47.62 163 GLU B C 1
ATOM 2962 O O . GLU B 1 164 ? -3.168 47.043 31.856 1.00 45.44 163 GLU B O 1
ATOM 2968 N N . GLU B 1 165 ? -2.060 45.307 30.972 1.00 45.33 164 GLU B N 1
ATOM 2969 C CA . GLU B 1 165 ? -1.120 45.251 32.072 1.00 46.35 164 GLU B CA 1
ATOM 2970 C C . GLU B 1 165 ? -0.246 46.535 32.157 1.00 46.18 164 GLU B C 1
ATOM 2971 O O . GLU B 1 165 ? -0.109 47.155 33.233 1.00 44.57 164 GLU B O 1
ATOM 2977 N N . ALA B 1 166 ? 0.299 46.973 31.027 1.00 45.87 165 ALA B N 1
ATOM 2978 C CA . ALA B 1 166 ? 1.151 48.156 31.023 1.00 45.90 165 ALA B CA 1
ATOM 2979 C C . ALA B 1 166 ? 0.386 49.414 31.438 1.00 46.87 165 ALA B C 1
ATOM 2980 O O . ALA B 1 166 ? 0.937 50.276 32.144 1.00 43.81 165 ALA B O 1
ATOM 2982 N N . ASP B 1 167 ? -0.867 49.538 30.977 1.00 45.89 166 ASP B N 1
ATOM 2983 C CA . ASP B 1 167 ? -1.702 50.700 31.340 1.00 47.83 166 ASP B CA 1
ATOM 2984 C C . ASP B 1 167 ? -1.789 50.866 32.858 1.00 47.05 166 ASP B C 1
ATOM 2985 O O . ASP B 1 167 ? -1.921 51.980 33.352 1.00 46.82 166 ASP B O 1
ATOM 2990 N N . LYS B 1 168 ? -1.773 49.757 33.592 1.00 45.74 167 LYS B N 1
ATOM 2991 C CA . LYS B 1 168 ? -1.908 49.813 35.057 1.00 46.74 167 LYS B CA 1
ATOM 2992 C C . LYS B 1 168 ? -0.787 50.589 35.741 1.00 47.03 167 LYS B C 1
ATOM 2993 O O . LYS B 1 168 ? -1.006 51.216 36.779 1.00 48.24 167 LYS B O 1
ATOM 2999 N N . TYR B 1 169 ? 0.395 50.596 35.138 1.00 47.34 168 TYR B N 1
ATOM 3000 C CA . TYR B 1 169 ? 1.505 51.390 35.652 1.00 47.77 168 TYR B CA 1
ATOM 3001 C C . TYR B 1 169 ? 1.264 52.909 35.576 1.00 47.41 168 TYR B C 1
ATOM 3002 O O . TYR B 1 169 ? 1.936 53.669 36.266 1.00 47.62 168 TYR B O 1
ATOM 3011 N N . PHE B 1 170 ? 0.308 53.343 34.756 1.00 47.07 169 PHE B N 1
ATOM 3012 C CA . PHE B 1 170 ? 0.073 54.779 34.516 1.00 47.18 169 PHE B CA 1
ATOM 3013 C C . PHE B 1 170 ? -1.320 55.219 34.904 1.00 49.22 169 PHE B C 1
ATOM 3014 O O . PHE B 1 170 ? -1.731 56.347 34.608 1.00 48.97 169 PHE B O 1
ATOM 3022 N N . LYS B 1 171 ? -2.032 54.353 35.613 1.00 49.63 170 LYS B N 1
ATOM 3023 C CA . LYS B 1 171 ? -3.449 54.587 35.911 1.00 51.60 170 LYS B CA 1
ATOM 3024 C C . LYS B 1 171 ? -3.666 55.807 36.806 1.00 51.09 170 LYS B C 1
ATOM 3025 O O . LYS B 1 171 ? -4.752 56.359 36.824 1.00 50.98 170 LYS B O 1
ATOM 3031 N N . ASP B 1 172 ? -2.614 56.183 37.536 1.00 51.47 171 ASP B N 1
ATOM 3032 C CA A ASP B 1 172 ? -2.523 57.285 38.473 0.50 52.02 171 ASP B CA 1
ATOM 3033 C CA B ASP B 1 172 ? -2.723 57.372 38.392 0.50 52.08 171 ASP B CA 1
ATOM 3034 C C . ASP B 1 172 ? -1.840 58.526 37.872 1.00 52.21 171 ASP B C 1
ATOM 3035 O O . ASP B 1 172 ? -1.491 59.463 38.605 1.00 50.76 171 ASP B O 1
ATOM 3052 N N . LYS B 1 174 ? -1.442 61.052 34.026 1.00 45.88 173 LYS B N 1
ATOM 3053 C CA . LYS B 1 174 ? -2.115 61.407 32.782 1.00 47.24 173 LYS B CA 1
ATOM 3054 C C . LYS B 1 174 ? -1.253 60.979 31.588 1.00 47.31 173 LYS B C 1
ATOM 3055 O O . LYS B 1 174 ? -0.223 61.588 31.314 1.00 45.49 173 LYS B O 1
ATOM 3061 N N . VAL B 1 175 ? -1.699 59.956 30.866 1.00 48.38 174 VAL B N 1
ATOM 3062 C CA . VAL B 1 175 ? -0.991 59.496 29.669 1.00 45.83 174 VAL B CA 1
ATOM 3063 C C . VAL B 1 175 ? -1.239 60.476 28.533 1.00 47.26 174 VAL B C 1
ATOM 3064 O O . VAL B 1 175 ? -2.362 60.614 28.042 1.00 46.23 174 VAL B O 1
ATOM 3068 N N . LEU B 1 176 ? -0.184 61.142 28.102 1.00 44.68 175 LEU B N 1
ATOM 3069 C CA . LEU B 1 176 ? -0.247 62.051 26.968 1.00 43.36 175 LEU B CA 1
ATOM 3070 C C . LEU B 1 176 ? -0.125 61.329 25.634 1.00 45.13 175 LEU B C 1
ATOM 3071 O O . LEU B 1 176 ? -0.716 61.743 24.644 1.00 43.72 175 LEU B O 1
ATOM 3076 N N . PHE B 1 177 ? 0.657 60.246 25.618 1.00 44.94 176 PHE B N 1
ATOM 3077 C CA . PHE B 1 177 ? 1.042 59.542 24.380 1.00 45.84 176 PHE B CA 1
ATOM 3078 C C . PHE B 1 177 ? 1.291 58.108 24.732 1.00 45.39 176 PHE B C 1
ATOM 3079 O O . PHE B 1 177 ? 2.080 57.817 25.654 1.00 44.65 176 PHE B O 1
ATOM 3087 N N . LYS B 1 178 ? 0.640 57.215 23.993 1.00 44.15 177 LYS B N 1
ATOM 3088 C CA . LYS B 1 178 ? 0.875 55.788 24.087 1.00 44.97 177 LYS B CA 1
ATOM 3089 C C . LYS B 1 178 ? 0.914 55.226 22.667 1.00 46.65 177 LYS B C 1
ATOM 3090 O O . LYS B 1 178 ? 0.006 55.491 21.874 1.00 46.52 177 LYS B O 1
ATOM 3096 N N . GLU B 1 179 ? 1.956 54.459 22.363 1.00 43.88 178 GLU B N 1
ATOM 3097 C CA . GLU B 1 179 ? 2.147 53.838 21.055 1.00 43.38 178 GLU B CA 1
ATOM 3098 C C . GLU B 1 179 ? 2.482 52.384 21.196 1.00 44.23 178 GLU B C 1
ATOM 3099 O O . GLU B 1 179 ? 3.528 52.015 21.777 1.00 42.88 178 GLU B O 1
ATOM 3105 N N . ASP B 1 180 ? 1.597 51.553 20.663 1.00 43.93 179 ASP B N 1
ATOM 3106 C CA . ASP B 1 180 ? 1.810 50.128 20.586 1.00 42.61 179 ASP B CA 1
ATOM 3107 C C . ASP B 1 180 ? 2.393 49.882 19.210 1.00 44.27 179 ASP B C 1
ATOM 3108 O O . ASP B 1 180 ? 1.805 50.316 18.228 1.00 41.81 179 ASP B O 1
ATOM 3113 N N . ARG B 1 181 ? 3.547 49.226 19.137 1.00 42.22 180 ARG B N 1
ATOM 3114 C CA . ARG B 1 181 ? 4.148 48.961 17.841 1.00 47.11 180 ARG B CA 1
ATOM 3115 C C . ARG B 1 181 ? 4.696 47.575 17.656 1.00 44.66 180 ARG B C 1
ATOM 3116 O O . ARG B 1 181 ? 5.127 46.912 18.591 1.00 44.97 180 ARG B O 1
ATOM 3124 N N . VAL B 1 182 ? 4.650 47.145 16.410 1.00 42.38 181 VAL B N 1
ATOM 3125 C CA . VAL B 1 182 ? 5.241 45.894 15.997 1.00 44.63 181 VAL B CA 1
ATOM 3126 C C . VAL B 1 182 ? 6.177 46.249 14.858 1.00 45.28 181 VAL B C 1
ATOM 3127 O O . VAL B 1 182 ? 5.746 46.798 13.827 1.00 42.23 181 VAL B O 1
ATOM 3131 N N . VAL B 1 183 ? 7.455 45.988 15.081 1.00 42.83 182 VAL B N 1
ATOM 3132 C CA . VAL B 1 183 ? 8.492 46.324 14.138 1.00 46.67 182 VAL B CA 1
ATOM 3133 C C . VAL B 1 183 ? 9.017 45.054 13.509 1.00 47.99 182 VAL B C 1
ATOM 3134 O O . VAL B 1 183 ? 9.253 44.052 14.213 1.00 47.83 182 VAL B O 1
ATOM 3138 N N . GLU B 1 184 ? 9.190 45.081 12.195 1.00 45.11 183 GLU B N 1
ATOM 3139 C CA . GLU B 1 1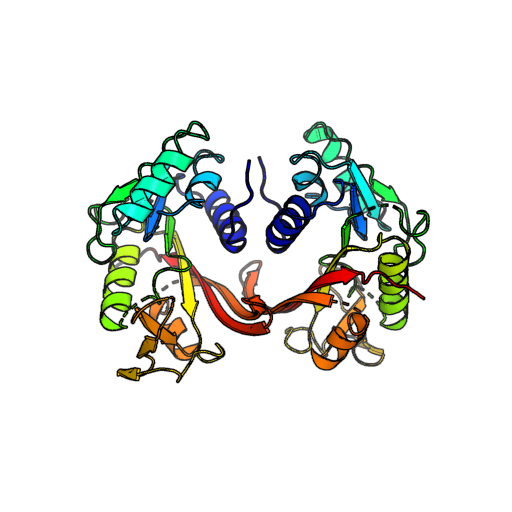84 ? 9.884 44.033 11.471 1.00 47.52 183 GLU B CA 1
ATOM 3140 C C . GLU B 1 184 ? 11.038 44.689 10.753 1.00 49.68 183 GLU B C 1
ATOM 3141 O O . GLU B 1 184 ? 10.833 45.541 9.889 1.00 45.75 183 GLU B O 1
ATOM 3147 N N . ARG B 1 185 ? 12.256 44.317 11.144 1.00 48.97 184 ARG B N 1
ATOM 3148 C CA . ARG B 1 185 ? 13.460 44.959 10.643 1.00 49.88 184 ARG B CA 1
ATOM 3149 C C . ARG B 1 185 ? 14.526 43.893 10.372 1.00 54.19 184 ARG B C 1
ATOM 3150 O O . ARG B 1 185 ? 14.507 42.832 10.987 1.00 49.30 184 ARG B O 1
ATOM 3158 N N . ILE B 1 186 ? 15.401 44.158 9.404 1.00 59.89 185 ILE B N 1
ATOM 3159 C CA . ILE B 1 186 ? 16.473 43.216 9.048 1.00 63.42 185 ILE B CA 1
ATOM 3160 C C . ILE B 1 186 ? 17.653 43.480 9.982 1.00 66.34 185 ILE B C 1
ATOM 3161 O O . ILE B 1 186 ? 18.306 44.522 9.870 1.00 67.43 185 ILE B O 1
ATOM 3166 N N . ASN B 1 187 ? 17.873 42.575 10.940 1.00 66.72 186 ASN B N 1
ATOM 3167 C CA . ASN B 1 187 ? 19.050 42.642 11.809 1.00 68.41 186 ASN B CA 1
ATOM 3168 C C . ASN B 1 187 ? 20.071 41.540 11.490 1.00 68.29 186 ASN B C 1
ATOM 3169 O O . ASN B 1 187 ? 19.777 40.346 11.635 1.00 66.30 186 ASN B O 1
ATOM 3174 N N . ASP B 1 188 ? 21.252 41.975 11.034 1.00 67.44 187 ASP B N 1
ATOM 3175 C CA . ASP B 1 188 ? 22.358 41.100 10.714 1.00 65.96 187 ASP B CA 1
ATOM 3176 C C . ASP B 1 188 ? 21.895 40.018 9.742 1.00 66.44 187 ASP B C 1
ATOM 3177 O O . ASP B 1 188 ? 21.918 38.816 10.060 1.00 67.91 187 ASP B O 1
ATOM 3182 N N . GLY B 1 189 ? 21.447 40.455 8.563 1.00 65.69 188 GLY B N 1
ATOM 3183 C CA . GLY B 1 189 ? 21.051 39.545 7.481 1.00 65.06 188 GLY B CA 1
ATOM 3184 C C . GLY B 1 189 ? 19.632 38.988 7.532 1.00 64.08 188 GLY B C 1
ATOM 3185 O O . GLY B 1 189 ? 19.101 38.600 6.493 1.00 64.24 188 GLY B O 1
ATOM 3186 N N . LEU B 1 190 ? 19.013 38.959 8.721 1.00 64.17 189 LEU B N 1
ATOM 3187 C CA . LEU B 1 190 ? 17.687 38.334 8.919 1.00 62.23 189 LEU B CA 1
ATOM 3188 C C . LEU B 1 190 ? 16.603 39.206 9.604 1.00 58.75 189 LEU B C 1
ATOM 3189 O O . LEU B 1 190 ? 16.881 39.990 10.537 1.00 54.80 189 LEU B O 1
ATOM 3194 N N . LYS B 1 191 ? 15.365 38.982 9.148 1.00 57.19 190 LYS B N 1
ATOM 3195 C CA . LYS B 1 191 ? 14.164 39.675 9.636 1.00 59.60 190 LYS B CA 1
ATOM 3196 C C . LYS B 1 191 ? 13.755 39.209 11.044 1.00 59.22 190 LYS B C 1
ATOM 3197 O O . LYS B 1 191 ? 13.625 38.012 11.292 1.00 61.17 190 LYS B O 1
ATOM 3201 N N . ILE B 1 192 ? 13.560 40.171 11.950 1.00 56.86 191 ILE B N 1
ATOM 3202 C CA . ILE B 1 192 ? 13.102 39.927 13.323 1.00 56.37 191 ILE B CA 1
ATOM 3203 C C . ILE B 1 192 ? 11.895 40.835 13.620 1.00 53.02 191 ILE B C 1
ATOM 3204 O O . ILE B 1 192 ? 11.826 41.950 13.089 1.00 49.21 191 ILE B O 1
ATOM 3209 N N . LYS B 1 193 ? 10.964 40.324 14.422 1.00 46.95 192 LYS B N 1
ATOM 3210 C CA . LYS B 1 193 ? 9.741 41.006 14.766 1.00 49.19 192 LYS B CA 1
ATOM 3211 C C . LYS B 1 193 ? 9.836 41.396 16.229 1.00 45.74 192 LYS B C 1
ATOM 3212 O O . LYS B 1 193 ? 10.081 40.547 17.089 1.00 44.04 192 LYS B O 1
ATOM 3217 N N . GLN B 1 194 ? 9.700 42.679 16.515 1.00 42.37 193 GLN B N 1
ATOM 3218 C CA . GLN B 1 194 ? 9.769 43.159 17.852 1.00 44.81 193 GLN B CA 1
ATOM 3219 C C . GLN B 1 194 ? 8.484 43.827 18.244 1.00 45.59 193 GLN B C 1
ATOM 3220 O O . GLN B 1 194 ? 7.829 44.471 17.416 1.00 45.95 193 GLN B O 1
ATOM 3226 N N . GLY B 1 195 ? 8.146 43.720 19.519 1.00 43.54 194 GLY B N 1
ATOM 3227 C CA . GLY B 1 195 ? 6.935 44.327 20.029 1.00 42.39 194 GLY B CA 1
ATOM 3228 C C . GLY B 1 195 ? 7.178 45.191 21.242 1.00 43.95 194 GLY B C 1
ATOM 3229 O O . GLY B 1 195 ? 7.654 44.688 22.263 1.00 42.96 194 GLY B O 1
ATOM 3230 N N . TYR B 1 196 ? 6.836 46.482 21.132 1.00 40.23 195 TYR B N 1
ATOM 3231 C CA . TYR B 1 196 ? 7.005 47.455 22.216 1.00 42.86 195 TYR B CA 1
ATOM 3232 C C . TYR B 1 196 ? 5.735 48.270 22.405 1.00 42.85 195 TYR B C 1
ATOM 3233 O O . TYR B 1 196 ? 4.994 48.475 21.458 1.00 46.35 195 TYR B O 1
ATOM 3242 N N . VAL B 1 197 ? 5.498 48.730 23.626 1.00 43.29 196 VAL B N 1
ATOM 3243 C CA . VAL B 1 197 ? 4.559 49.800 23.883 1.00 43.87 196 VAL B CA 1
ATOM 3244 C C . VAL B 1 197 ? 5.297 50.906 24.652 1.00 45.25 196 VAL B C 1
ATOM 3245 O O . VAL B 1 197 ? 5.995 50.625 25.629 1.00 47.33 196 VAL B O 1
ATOM 3249 N N . ASP B 1 198 ? 5.195 52.122 24.129 1.00 43.54 197 ASP B N 1
ATOM 3250 C CA . ASP B 1 198 ? 5.863 53.325 24.667 1.00 44.02 197 ASP B CA 1
ATOM 3251 C C . ASP B 1 198 ? 4.836 54.267 25.269 1.00 43.97 197 ASP B C 1
ATOM 3252 O O . ASP B 1 198 ? 3.772 54.543 24.652 1.00 43.80 197 ASP B O 1
ATOM 3257 N N . TYR B 1 199 ? 5.184 54.837 26.423 1.00 44.23 198 TYR B N 1
ATOM 3258 C CA . TYR B 1 199 ? 4.327 55.781 27.119 1.00 45.51 198 TYR B CA 1
ATOM 3259 C C . TYR B 1 199 ? 5.076 57.092 27.388 1.00 45.51 198 TYR B C 1
ATOM 3260 O O . TYR B 1 199 ? 6.271 57.075 27.724 1.00 45.59 198 TYR B O 1
ATOM 3269 N N . ILE B 1 200 ? 4.374 58.209 27.202 1.00 45.32 199 ILE B N 1
ATOM 3270 C CA . ILE B 1 200 ? 4.755 59.497 27.763 1.00 44.42 199 ILE B CA 1
ATOM 3271 C C . ILE B 1 200 ? 3.585 59.928 28.641 1.00 44.64 199 ILE B C 1
ATOM 3272 O O . ILE B 1 200 ? 2.432 60.051 28.163 1.00 43.79 199 ILE B O 1
ATOM 3277 N N . ALA B 1 201 ? 3.864 60.131 29.934 1.00 44.32 200 ALA B N 1
ATOM 3278 C CA . ALA B 1 201 ? 2.826 60.453 30.915 1.00 44.30 200 ALA B CA 1
ATOM 3279 C C . ALA B 1 201 ? 3.253 61.617 31.828 1.00 45.29 200 ALA B C 1
ATOM 3280 O O . ALA B 1 201 ? 4.434 61.829 32.048 1.00 45.97 200 ALA B O 1
ATOM 3282 N N . GLU B 1 202 ? 2.274 62.343 32.356 1.00 44.16 201 GLU B N 1
ATOM 3283 C CA . GLU B 1 202 ? 2.500 63.479 33.230 1.00 43.99 201 GLU B CA 1
ATOM 3284 C C . GLU B 1 202 ? 1.990 63.208 34.654 1.00 41.41 201 GLU B C 1
ATOM 3285 O O . GLU B 1 202 ? 0.920 62.628 34.827 1.00 45.28 201 GLU B O 1
ATOM 3291 N N . LYS B 1 203 ? 2.765 63.616 35.647 1.00 33.78 202 LYS B N 1
ATOM 3292 C CA . LYS B 1 203 ? 2.406 63.431 37.036 1.00 33.85 202 LYS B CA 1
ATOM 3293 C C . LYS B 1 203 ? 1.356 64.490 37.466 1.00 34.18 202 LYS B C 1
ATOM 3294 O O . LYS B 1 203 ? 1.570 65.690 37.245 1.00 28.94 202 LYS B O 1
ATOM 3300 N N . PHE B 1 204 ? 0.249 64.020 38.033 1.00 36.58 203 PHE B N 1
ATOM 3301 C CA . PHE B 1 204 ? -0.810 64.884 38.565 1.00 39.24 203 PHE B CA 1
ATOM 3302 C C . PHE B 1 204 ? -0.310 65.718 39.722 1.00 38.08 203 PHE B C 1
ATOM 3303 O O . PHE B 1 204 ? 0.675 65.376 40.390 1.00 35.09 203 PHE B O 1
ATOM 3311 N N . SER B 1 205 ? -0.981 66.848 39.911 1.00 39.04 204 SER B N 1
ATOM 3312 C CA . SER B 1 205 ? -0.765 67.719 41.061 1.00 40.81 204 SER B CA 1
ATOM 3313 C C . SER B 1 205 ? -1.883 67.339 42.024 1.00 39.65 204 SER B C 1
ATOM 3314 O O . SER B 1 205 ? -2.977 67.005 41.597 1.00 40.13 204 SER B O 1
ATOM 3317 N N . LYS B 1 206 ? -1.596 67.326 43.312 1.00 42.96 205 LYS B N 1
ATOM 3318 C CA . LYS B 1 206 ? -2.574 66.844 44.309 1.00 46.99 205 LYS B CA 1
ATOM 3319 C C . LYS B 1 206 ? -2.940 68.022 45.204 1.00 47.22 205 LYS B C 1
ATOM 3320 O O . LYS B 1 206 ? -2.054 68.785 45.560 1.00 43.92 205 LYS B O 1
ATOM 3324 N N . SER B 1 207 ? -4.224 68.173 45.551 1.00 49.63 206 SER B N 1
ATOM 3325 C CA . SER B 1 207 ? -4.618 69.178 46.573 1.00 54.93 206 SER B CA 1
ATOM 3326 C C . SER B 1 207 ? -5.807 68.761 47.471 1.00 57.40 206 SER B C 1
ATOM 3327 O O . SER B 1 207 ? -6.508 67.775 47.186 1.00 56.19 206 SER B O 1
ATOM 3330 N N . ILE B 1 208 ? -5.973 69.532 48.560 1.00 60.88 207 ILE B N 1
ATOM 3331 C CA . ILE B 1 208 ? -6.936 69.313 49.687 1.00 63.11 207 ILE B CA 1
ATOM 3332 C C . ILE B 1 208 ? -7.108 67.863 50.130 1.00 65.93 207 ILE B C 1
ATOM 3333 O O . ILE B 1 208 ? -6.402 67.399 51.041 1.00 68.18 207 ILE B O 1
#

Radius of gyration: 22.0 Å; Cα contacts (8 Å, |Δi|>4): 873; chains: 2; bounding box: 54×52×68 Å

Solvent-accessible surface area: 19599 Å² total